Protein 3C3W (pdb70)

B-factor: mean 38.77, std 5.94, range [21.59, 63.44]

GO terms:
  GO:0072493 host cell endosome lumen (C, IDA)
  GO:0005576 extracellular region (C, IDA)
  GO:0005829 cytosol (C, IDA)
  GO:0003677 DNA binding (F, IDA)
  GO:0022611 dormancy process (P, IDA)
  GO:0045893 positive regulation of DNA-templated transcription (P, IGI)
  GO:0001666 response to hypoxia (P, IMP)
  GO:0005886 plasma membrane (C, HDA)
  GO:0003700 DNA-binding transcription factor activity (F, IMP)

Organism: Mycobacterium tuberculosis (strain ATCC 25618 / H37Rv) (NCBI:txid83332)

Foldseek 3Di:
DFEEEEEAQDPLLVQLVVLVQVVPPVYHDQYYYHALVRCLVPCVVSVGQEYEAAQDGDQAGDLLSLLSCCVVPVRRQYAHPQLDLDVVVVVVCSVVSHSYLSSLVNVLLVLVVVLVVLVVVVVPDDPVVSVVVNVVSVVVNVVSHPPVPDDPLLSVLSVCSNNRDDLVVVCVVSVHDSVVSVVSVVVSCVVSSRRSDHPVVSSVSSNVSPD/DFEEEEEAQDPLLVQLVCLVQVVPPVYHDQYYYQALVRCLVPCVVSVGQEYEAAQDGDQAGDLLSLLSVCVVPVRYAYAHPQLDLDVVVVVVCVVVSHRYLSSLVSVLLVLVVVLVVLVVVVVPDDPVVSVVVNVVSVVVSVVRHPPVPDDPLLSVLSVCSNNRQDLVRSCVVSVHDSVVSVVSVVVSCVVSSRNSDHPVVSSVSSNVSD

Radius of gyration: 23.65 Å; Cα contacts (8 Å, |Δi|>4): 670; chains: 2; bounding box: 48×66×58 Å

Secondary structure (DSSP, 8-state):
-EEEEEE-S-HHHHHHHHHHHHT-TTEEEEEEESSHHHHHHHHHHH--SEEEE-SEETTEEHHHHHHHHHHH-TT-EEEEGGGSSSHHHHHHHHHHT---HHHHHHHHHHHHHHHHHHHHHGGGS-HHHHHHHHHHHHHHHHHS-TTTTS-HHHHHHHHHHHTT--HHHHHHHHT--HHHHHHHHHHHHHHTT--SS-HHHHHHHHHTTT-/-EEEEEE-S-HHHHHHHHHHHHT-TTEEEEEEESSHHHHHHHHHHH--SEEEE-SEETTEEHHHHHHHHHHHSTT-EEEEGGGSSSHHHHHHHHHHT---HHHHHHHHHHHHHHHHHHHHHGGGS-HHHHHHHHHHHHHHHHHS-TTTTS-HHHHHHHHHHTTT--HHHHHHHHT--HHHHHHHHHHHHHHTT--SS-HHHHHHHHHT--

InterPro domains:
  IPR000792 Transcription regulator LuxR, C-terminal [PF00196] (149-204)
  IPR000792 Transcription regulator LuxR, C-terminal [PR00038] (150-164)
  IPR000792 Transcription regulator LuxR, C-terminal [PR00038] (164-180)
  IPR000792 Transcription regulator LuxR, C-terminal [PR00038] (180-192)
  IPR000792 Transcription regulator LuxR, C-terminal [PS00622] (164-191)
  IPR000792 Transcription regulator LuxR, C-terminal [PS50043] (143-208)
  IPR000792 Transcription regulator LuxR, C-terminal [SM00421] (147-204)
  IPR000792 Transcription regulator LuxR, C-terminal [cd06170] (150-204)
  IPR001789 Signal transduction response regulator, receiver domain [PF00072] (4-115)
  IPR001789 Signal transduction response regulator, receiver domain [PS50110] (3-119)
  IPR001789 Signal transduction response regulator, receiver domain [SM00448] (2-115)
  IPR011006 CheY-like superfamily [SSF52172] (1-129)
  IPR016032 Signal transduction response regulator, C-terminal effector [SSF46894] (137-208)
  IPR039420 Transcriptional regulatory protein WalR-like [PTHR43214] (2-208)
  IPR058245 NreC/VraR/RcsB-like, phosphoacceptor receiver domain [cd17535] (4-120)

Solvent-accessible surface area: 18673 Å² total; per-residue (Å²): 144,21,95,0,2,0,0,3,44,73,109,41,3,47,34,0,0,56,70,22,1,60,90,34,116,81,7,49,43,49,19,67,1,14,15,5,28,68,0,25,54,108,0,45,85,35,147,8,57,0,0,1,0,2,18,159,10,97,51,26,14,0,2,0,0,0,34,30,0,9,65,165,15,84,134,8,39,0,0,4,1,7,21,29,96,38,2,101,37,0,23,88,14,1,90,89,42,34,57,14,139,4,13,76,6,1,13,3,6,5,3,23,76,0,14,129,3,0,29,20,0,88,78,35,23,94,94,190,51,3,52,68,8,13,68,52,3,125,37,15,14,124,71,56,46,44,2,79,56,17,74,118,78,16,64,70,1,3,9,26,10,2,38,4,6,72,40,128,23,0,7,57,46,28,113,40,59,75,154,34,0,110,85,47,20,46,123,0,13,48,109,21,9,3,79,149,25,92,68,75,46,3,67,52,50,0,41,139,81,71,195,151,16,89,0,2,0,1,1,42,71,101,40,2,43,160,2,0,56,70,22,2,60,89,36,121,80,12,52,46,52,22,63,1,15,16,6,30,63,0,25,57,108,0,40,83,34,146,9,43,1,0,0,0,1,18,163,12,92,45,25,14,0,1,1,0,0,33,27,0,7,62,147,13,75,134,8,51,0,1,4,0,9,10,30,93,36,2,107,37,0,23,88,14,2,94,87,41,36,57,14,137,3,13,106,12,1,11,4,7,4,2,25,74,0,22,127,4,0,24,28,0,90,82,42,22,98,127,206,48,4,55,64,8,10,66,60,2,128,26,12,13,75,158,43,52,38,4,76,57,14,75,120,79,13,67,67,1,1,9,26,10,2,37,3,6,66,41,131,28,0,6,68,50,30,116,41,68,72,170,41,0,103,82,44,21,47,130,0,17,51,110,20,11,4,79,132,24,92,64,77,44,1,72,58,42,1,90,170,75,131

Sequence (421 aa):
MVKVFLVDDHEVVRRGLVDLLGADPELDVVGEAGSVAEAMARVPAARPDVAVLDVRLPDGNGIELCRDLLSRMPDLRCLILTSYTSDEAMLDAILAGASGYVVKDIKGMELARAVKDVGAGRSLLDNRAAAALMAKLRGAAEKQDPLSGLTDQERTLLGLLSEGLTNKQIADRMFLAEKTVKNYVSRLLAKLGMERRTQAAVFATELKRSRMVKVFLVDDHEVVRRGLVDLLGADPELDVVGEAGSVAEAMARVPAARPDVAVLDVRLPDGNGIELCCRDLLSRMPDLRCLILTSYTSDEAMLDAILAGASGYVVKDIKGMELARAVKDVGAGRSLLDNRAAAALMAKLRGAAEKQDPLSGLTDQERTLLGLLSEGLTNKQIADRMFLAEKTVKNYVSRLLAKLGMERRTQAAVFATELKRS

Nearest PDB structures (foldseek):
  3c3w-assembly1_B  TM=1.005E+00  e=2.38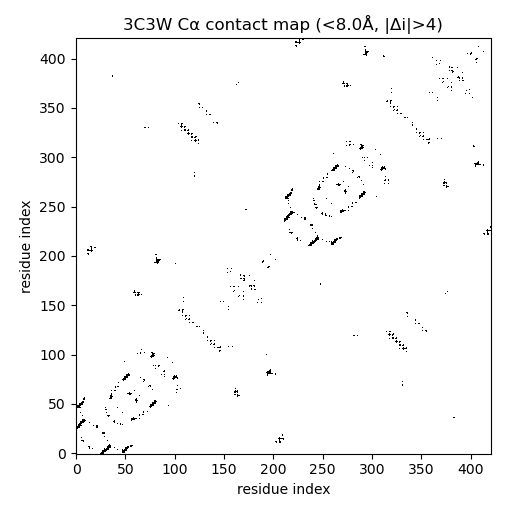9E-34  Mycobacterium tuberculosis
  4gvp-assembly1_A  TM=4.169E-01  e=4.076E-10  Staphylococcus aureus subsp. aureus Mu50
  6ekh-assembly1_Y  TM=8.149E-01  e=4.831E-06  Methanococcus maripaludis
  3cz5-assembly2_B  TM=8.101E-01  e=1.208E-05  Aurantimonas manganoxydans SI85-9A1
  5hev-assembly1_A  TM=4.016E-01  e=4.866E-09  Enterococcus faecium SD3B-2

Structure (mmCIF, N/CA/C/O backbone):
data_3C3W
#
_entry.id   3C3W
#
_cell.length_a   48.107
_cell.length_b   98.080
_cell.length_c   53.710
_cell.angle_alpha   90.00
_cell.angle_beta   93.81
_cell.angle_gamma   90.00
#
_symmetry.space_group_name_H-M   'P 1 21 1'
#
loop_
_entity.id
_entity.type
_entity.pdbx_description
1 polymer 'TWO COMPONENT TRANSCRIPTIONAL REGULATORY PROTEIN DEVR'
2 non-polymer 'SULFATE ION'
3 water water
#
loop_
_atom_site.group_PDB
_atom_site.id
_atom_site.type_symbol
_atom_site.label_atom_id
_atom_site.label_alt_id
_atom_site.label_comp_id
_atom_site.label_asym_id
_atom_site.label_entity_id
_atom_site.label_seq_id
_atom_site.pdbx_PDB_ins_code
_atom_site.Cartn_x
_atom_site.Cartn_y
_atom_site.Cartn_z
_atom_site.occupancy
_atom_site.B_iso_or_equiv
_atom_site.auth_seq_id
_atom_site.auth_comp_id
_atom_site.auth_asym_id
_atom_site.auth_atom_id
_atom_site.pdbx_PDB_model_num
ATOM 1 N N . MET A 1 1 ? -10.738 17.318 57.288 1.00 44.21 1 MET A N 1
ATOM 2 C CA . MET A 1 1 ? -9.515 18.160 57.449 1.00 44.53 1 MET A CA 1
ATOM 3 C C . MET A 1 1 ? -9.672 19.563 56.857 1.00 41.93 1 MET A C 1
ATOM 4 O O . MET A 1 1 ? -10.503 19.791 55.977 1.00 40.86 1 MET A O 1
ATOM 9 N N . VAL A 1 2 ? -8.855 20.487 57.357 1.00 38.80 2 VAL A N 1
ATOM 10 C CA . VAL A 1 2 ? -8.720 21.813 56.796 1.00 34.72 2 VAL A CA 1
ATOM 11 C C . VAL A 1 2 ? -7.350 21.854 56.153 1.00 34.65 2 VAL A C 1
ATOM 12 O O . VAL A 1 2 ? -6.344 21.643 56.829 1.00 33.00 2 VAL A O 1
ATOM 16 N N . LYS A 1 3 ? -7.317 22.094 54.844 1.00 33.32 3 LYS A N 1
ATOM 17 C CA . LYS A 1 3 ? -6.078 22.213 54.097 1.00 33.11 3 LYS A CA 1
ATOM 18 C C . LYS A 1 3 ? -5.550 23.639 54.228 1.00 33.18 3 LYS A C 1
ATOM 19 O O . LYS A 1 3 ? -6.258 24.611 53.945 1.00 34.08 3 LYS A O 1
ATOM 25 N N . VAL A 1 4 ? -4.312 23.760 54.684 1.00 32.41 4 VAL A N 1
ATOM 26 C CA . VAL A 1 4 ? -3.713 25.050 54.932 1.00 33.94 4 VAL A CA 1
ATOM 27 C C . VAL A 1 4 ? -2.486 25.244 54.042 1.00 35.49 4 VAL A C 1
ATOM 28 O O . VAL A 1 4 ? -1.676 24.331 53.890 1.00 35.57 4 VAL A O 1
ATOM 32 N N . PHE A 1 5 ? -2.378 26.429 53.441 1.00 36.20 5 PHE A N 1
ATOM 33 C CA . PHE A 1 5 ? -1.198 26.824 52.672 1.00 35.87 5 PHE A CA 1
ATOM 34 C C . PHE A 1 5 ? -0.453 27.964 53.400 1.00 35.61 5 PHE A C 1
ATOM 35 O O . PHE A 1 5 ? -1.045 28.924 53.835 1.00 36.22 5 PHE A O 1
ATOM 43 N N . LEU A 1 6 ? 0.854 27.835 53.537 1.00 37.65 6 LEU A N 1
ATOM 44 C CA . LEU A 1 6 ? 1.658 28.829 54.227 1.00 38.09 6 LEU A CA 1
ATOM 45 C C . LEU A 1 6 ? 2.360 29.760 53.248 1.00 37.84 6 LEU A C 1
ATOM 46 O O . LEU A 1 6 ? 2.974 29.306 52.292 1.00 39.87 6 LEU A O 1
ATOM 51 N N . VAL A 1 7 ? 2.262 31.063 53.486 1.00 38.53 7 VAL A N 1
ATOM 52 C CA . VAL A 1 7 ? 2.985 32.045 52.677 1.00 38.21 7 VAL A CA 1
ATOM 53 C C . VAL A 1 7 ? 3.779 32.966 53.606 1.00 39.18 7 VAL A C 1
ATOM 54 O O . VAL A 1 7 ? 3.217 33.772 54.340 1.00 38.95 7 VAL A O 1
ATOM 58 N N . ASP A 1 8 ? 5.096 32.808 53.597 1.00 39.52 8 ASP A N 1
ATOM 59 C CA . ASP A 1 8 ? 5.962 33.639 54.417 1.00 39.67 8 ASP A CA 1
ATOM 60 C C . ASP A 1 8 ? 7.344 33.554 53.820 1.00 40.12 8 ASP A C 1
ATOM 61 O O . ASP A 1 8 ? 7.761 32.475 53.410 1.00 40.82 8 ASP A O 1
ATOM 66 N N . ASP A 1 9 ? 8.064 34.669 53.769 1.00 40.17 9 ASP A N 1
ATOM 67 C CA . ASP A 1 9 ? 9.352 34.669 53.092 1.00 41.97 9 ASP A CA 1
ATOM 68 C C . ASP A 1 9 ? 10.509 34.179 53.977 1.00 41.99 9 ASP A C 1
ATOM 69 O O . ASP A 1 9 ? 11.619 34.030 53.495 1.00 42.45 9 ASP A O 1
ATOM 74 N N . HIS A 1 10 ? 10.247 33.927 55.261 1.00 40.96 10 HIS A N 1
ATOM 75 C CA . HIS A 1 10 ? 11.271 33.385 56.149 1.00 38.00 10 HIS A CA 1
ATOM 76 C C . HIS A 1 10 ? 11.126 31.871 56.335 1.00 39.69 10 HIS A C 1
ATOM 77 O O . HIS A 1 10 ? 10.091 31.369 56.807 1.00 38.39 10 HIS A O 1
ATOM 84 N N . GLU A 1 11 ? 12.176 31.141 55.967 1.00 40.17 11 GLU A N 1
ATOM 85 C CA . GLU A 1 11 ? 12.205 29.711 56.181 1.00 42.33 11 GLU A CA 1
ATOM 86 C C . GLU A 1 11 ? 11.940 29.380 57.664 1.00 41.63 11 GLU A C 1
ATOM 87 O O . GLU A 1 11 ? 11.149 28.485 57.973 1.00 41.51 11 GLU A O 1
ATOM 93 N N . VAL A 1 12 ? 12.581 30.117 58.574 1.00 39.91 12 VAL A N 1
ATOM 94 C CA . VAL A 1 12 ? 12.393 29.892 60.010 1.00 39.52 12 VAL A CA 1
ATOM 95 C C . VAL A 1 12 ? 10.907 29.936 60.440 1.00 39.27 12 VAL A C 1
ATOM 96 O O . VAL A 1 12 ? 10.500 29.204 61.347 1.00 40.23 12 VAL A O 1
ATOM 100 N N . VAL A 1 13 ? 10.102 30.766 59.777 1.00 37.44 13 VAL A N 1
ATOM 101 C CA . VAL A 1 13 ? 8.690 30.946 60.165 1.00 36.97 13 VAL A CA 1
ATOM 102 C C . VAL A 1 13 ? 7.820 29.832 59.560 1.00 37.79 13 VAL A C 1
ATOM 103 O O . VAL A 1 13 ? 6.894 29.333 60.207 1.00 36.22 13 VAL A O 1
ATOM 107 N N . ARG A 1 14 ? 8.140 29.448 58.324 1.00 36.80 14 ARG A N 1
ATOM 108 C CA . ARG A 1 14 ? 7.460 28.356 57.633 1.00 36.49 14 ARG A CA 1
ATOM 109 C C . ARG A 1 14 ? 7.636 27.012 58.352 1.00 38.04 14 ARG A C 1
ATOM 110 O O . ARG A 1 14 ? 6.674 26.256 58.499 1.00 37.04 14 ARG A O 1
ATOM 118 N N . ARG A 1 15 ? 8.856 26.735 58.818 1.00 38.86 15 ARG A N 1
ATOM 119 C CA . ARG A 1 15 ? 9.159 25.492 59.525 1.00 38.31 15 ARG A CA 1
ATOM 120 C C . ARG A 1 15 ? 8.455 25.450 60.864 1.00 38.26 15 ARG A C 1
ATOM 121 O O . ARG A 1 15 ? 7.885 24.424 61.234 1.00 37.53 15 ARG A O 1
ATOM 123 N N . GLY A 1 16 ? 8.513 26.562 61.591 1.00 37.69 16 GLY A N 1
ATOM 124 C CA . GLY A 1 16 ? 7.808 26.698 62.863 1.00 38.49 16 GLY A CA 1
ATOM 125 C C . GLY A 1 16 ? 6.305 26.494 62.746 1.00 38.38 16 GLY A C 1
ATOM 126 O O . GLY A 1 16 ? 5.685 25.874 63.621 1.00 38.72 16 GLY A O 1
ATOM 127 N N . LEU A 1 17 ? 5.726 27.009 61.662 1.00 37.71 17 LEU A N 1
ATOM 128 C CA . LEU A 1 17 ? 4.286 26.870 61.392 1.00 37.09 17 LEU A CA 1
ATOM 129 C C . LEU A 1 17 ? 3.954 25.444 60.939 1.00 37.63 17 LEU A C 1
ATOM 130 O O . LEU A 1 17 ? 2.877 24.914 61.248 1.00 38.35 17 LEU A O 1
ATOM 135 N N . VAL A 1 18 ? 4.889 24.815 60.229 1.00 38.10 18 VAL A N 1
ATOM 136 C CA . VAL A 1 18 ? 4.743 23.416 59.835 1.00 37.52 18 VAL A CA 1
ATOM 137 C C . VAL A 1 18 ? 4.751 22.505 61.051 1.00 38.65 18 VAL A C 1
ATOM 138 O O . VAL A 1 18 ? 3.941 21.578 61.146 1.00 41.28 18 VAL A O 1
ATOM 142 N N . ASP A 1 19 ? 5.656 22.789 61.990 1.00 39.51 19 ASP A N 1
ATOM 143 C CA . ASP A 1 19 ? 5.702 22.121 63.291 1.00 40.00 19 ASP A CA 1
ATOM 144 C C . ASP A 1 19 ? 4.378 22.258 64.028 1.00 39.79 19 ASP A C 1
ATOM 145 O O . ASP A 1 19 ? 3.813 21.288 64.530 1.00 40.06 19 ASP A O 1
ATOM 150 N N . LEU A 1 20 ? 3.911 23.494 64.105 1.00 40.12 20 LEU A N 1
ATOM 151 C CA . LEU A 1 20 ? 2.714 23.835 64.840 1.00 40.74 20 LEU A CA 1
ATOM 152 C C . LEU A 1 20 ? 1.451 23.171 64.280 1.00 40.87 20 LEU A C 1
ATOM 153 O O . LEU A 1 20 ? 0.714 22.525 65.016 1.00 40.07 20 LEU A O 1
ATOM 158 N N . LEU A 1 21 ? 1.207 23.317 62.980 1.00 41.47 21 LEU A N 1
ATOM 159 C CA . LEU A 1 21 ? 0.005 22.745 62.373 1.00 39.93 21 LEU A CA 1
ATOM 160 C C . LEU A 1 21 ? 0.051 21.234 62.245 1.00 39.66 21 LEU A C 1
ATOM 161 O O . LEU A 1 21 ? -0.986 20.577 62.195 1.00 39.03 21 LEU A O 1
ATOM 166 N N . GLY A 1 22 ? 1.257 20.681 62.220 1.00 39.95 22 GLY A N 1
ATOM 167 C CA . GLY A 1 22 ? 1.426 19.230 62.187 1.00 40.58 22 GLY A CA 1
ATOM 168 C C . GLY A 1 22 ? 0.971 18.525 63.453 1.00 40.62 22 GLY A C 1
ATOM 169 O O . GLY A 1 22 ? 0.537 17.376 63.402 1.00 42.62 22 GLY A O 1
ATOM 170 N N . ALA A 1 23 ? 1.050 19.208 64.593 1.00 40.03 23 ALA A N 1
ATOM 171 C CA . ALA A 1 23 ? 0.597 18.639 65.866 1.00 37.38 23 ALA A CA 1
ATOM 172 C C . ALA A 1 23 ? -0.921 18.491 65.888 1.00 36.67 23 ALA A C 1
ATOM 173 O O . ALA A 1 23 ? -1.466 17.764 66.711 1.00 36.20 23 ALA A O 1
ATOM 175 N N . ASP A 1 24 ? -1.598 19.158 64.960 1.00 34.58 24 ASP A N 1
ATOM 176 C CA . ASP A 1 24 ? -3.050 19.064 64.871 1.00 33.83 24 ASP A CA 1
ATOM 177 C C . ASP A 1 24 ? -3.512 18.204 63.675 1.00 33.95 24 ASP A C 1
ATOM 178 O O . ASP A 1 24 ? -3.405 18.624 62.528 1.00 34.91 24 ASP A O 1
ATOM 183 N N . PRO A 1 25 ? -4.062 17.010 63.951 1.00 33.39 25 PRO A N 1
ATOM 184 C CA . PRO A 1 25 ? -4.463 16.071 62.901 1.00 33.72 25 PRO A CA 1
ATOM 185 C C . PRO A 1 25 ? -5.654 16.572 62.094 1.00 34.14 25 PRO A C 1
ATOM 186 O O . PRO A 1 25 ? -6.030 15.965 61.094 1.00 33.10 25 PRO A O 1
ATOM 190 N N . GLU A 1 26 ? -6.249 17.669 62.540 1.00 35.34 26 GLU A N 1
ATOM 191 C CA . GLU A 1 26 ? -7.418 18.240 61.872 1.00 37.40 26 GLU A CA 1
ATOM 192 C C . GLU A 1 26 ? -6.939 19.153 60.765 1.00 37.98 26 GLU A C 1
ATOM 193 O O . GLU A 1 26 ? -7.690 19.509 59.858 1.00 38.56 26 GLU A O 1
ATOM 199 N N . LEU A 1 27 ? -5.664 19.519 60.838 1.00 37.45 27 LEU A N 1
ATOM 200 C CA . LEU A 1 27 ? -5.089 20.422 59.867 1.00 38.85 27 LEU A CA 1
ATOM 201 C C . LEU A 1 27 ? -4.135 19.656 58.964 1.00 39.39 27 LEU A C 1
ATOM 202 O O . LEU A 1 27 ? -3.558 18.639 59.352 1.00 42.64 27 LEU A O 1
ATOM 207 N N . ASP A 1 28 ? -4.026 20.127 57.735 1.00 39.52 28 ASP A N 1
ATOM 208 C CA . ASP A 1 28 ? -3.203 19.522 56.727 1.00 38.35 28 ASP A CA 1
ATOM 209 C C . ASP A 1 28 ? -2.556 20.671 55.964 1.00 38.07 28 ASP A C 1
ATOM 210 O O . ASP A 1 28 ? -3.213 21.331 55.157 1.00 38.06 28 ASP A O 1
ATOM 215 N N . VAL A 1 29 ? -1.277 20.912 56.228 1.00 35.82 29 VAL A N 1
ATOM 216 C CA . VAL A 1 29 ? -0.506 21.795 55.399 1.00 37.68 29 VAL A CA 1
ATOM 217 C C . VAL A 1 29 ? -0.350 21.196 53.994 1.00 37.27 29 VAL A C 1
ATOM 218 O O . VAL A 1 29 ? 0.213 20.116 53.831 1.00 38.31 29 VAL A O 1
ATOM 222 N N . VAL A 1 30 ? -0.885 21.874 52.990 1.00 36.65 30 VAL A N 1
ATOM 223 C CA . VAL A 1 30 ? -0.847 21.342 51.625 1.00 35.27 30 VAL A CA 1
ATOM 224 C C . VAL A 1 30 ? 0.147 22.040 50.721 1.00 37.19 30 VAL A C 1
ATOM 225 O O . VAL A 1 30 ? 0.322 21.642 49.564 1.00 36.57 30 VAL A O 1
ATOM 229 N N . GLY A 1 31 ? 0.800 23.084 51.237 1.00 38.68 31 GLY A N 1
ATOM 230 C CA . GLY A 1 31 ? 1.858 23.758 50.466 1.00 38.91 31 GLY A CA 1
ATOM 231 C C . GLY A 1 31 ? 2.456 24.977 51.138 1.00 38.26 31 GLY A C 1
ATOM 232 O O . GLY A 1 31 ? 1.936 25.467 52.135 1.00 36.03 31 GLY A O 1
ATOM 233 N N . GLU A 1 32 ? 3.556 25.465 50.576 1.00 38.48 32 GLU A N 1
ATOM 234 C CA . GLU A 1 32 ? 4.269 26.621 51.113 1.00 38.98 32 GLU A CA 1
ATOM 235 C C . GLU A 1 32 ? 4.778 27.457 49.955 1.00 38.25 32 GLU A C 1
ATOM 236 O O . GLU A 1 32 ? 5.049 26.928 48.876 1.00 36.89 32 GLU A O 1
ATOM 242 N N . ALA A 1 33 ? 4.912 28.761 50.194 1.00 35.74 33 ALA A N 1
ATOM 243 C CA . ALA A 1 33 ? 5.392 29.698 49.193 1.00 36.70 33 ALA A CA 1
ATOM 244 C C . ALA A 1 33 ? 6.063 30.848 49.928 1.00 35.51 33 ALA A C 1
ATOM 245 O O . ALA A 1 33 ? 5.663 31.198 51.024 1.00 35.11 33 ALA A O 1
ATOM 247 N N . GLY A 1 34 ? 7.085 31.435 49.326 1.00 35.19 34 GLY A N 1
ATOM 248 C CA . GLY A 1 34 ? 7.842 32.448 50.031 1.00 33.21 34 GLY A CA 1
ATOM 249 C C . GLY A 1 34 ? 7.792 33.755 49.304 1.00 33.67 34 GLY A C 1
ATOM 250 O O . GLY A 1 34 ? 8.627 34.624 49.538 1.00 36.36 34 GLY A O 1
ATOM 251 N N . SER A 1 35 ? 6.825 33.892 48.398 1.00 33.25 35 SER A N 1
ATOM 252 C CA . SER A 1 35 ? 6.690 35.115 47.609 1.00 33.41 35 SER A CA 1
ATOM 253 C C . SER A 1 35 ? 5.293 35.216 47.019 1.00 33.62 35 SER A C 1
ATOM 254 O O . SER A 1 35 ? 4.546 34.237 47.024 1.00 34.59 35 SER A O 1
ATOM 257 N N . VAL A 1 36 ? 4.940 36.404 46.524 1.00 33.83 36 VAL A N 1
ATOM 258 C CA . VAL A 1 36 ? 3.676 36.601 45.805 1.00 33.67 36 VAL A CA 1
ATOM 259 C C . VAL A 1 36 ? 3.548 35.633 44.598 1.00 34.16 36 VAL A C 1
ATOM 260 O O . VAL A 1 36 ? 2.546 34.910 44.473 1.00 35.25 36 VAL A O 1
ATOM 264 N N . ALA A 1 37 ? 4.573 35.600 43.745 1.00 33.16 37 ALA A N 1
ATOM 265 C CA . ALA A 1 37 ? 4.557 34.786 42.517 1.00 33.28 37 ALA A CA 1
ATOM 266 C C . ALA A 1 37 ? 4.450 33.310 42.828 1.00 32.92 37 ALA A C 1
ATOM 267 O O . ALA A 1 37 ? 3.656 32.597 42.219 1.00 34.93 37 ALA A O 1
ATOM 269 N N . GLU A 1 38 ? 5.243 32.840 43.783 1.00 32.76 38 GLU A N 1
ATOM 270 C CA . GLU A 1 38 ? 5.165 31.434 44.168 1.00 33.53 38 GLU A CA 1
ATOM 271 C C . GLU A 1 38 ? 3.771 31.102 44.664 1.00 31.60 38 GLU A C 1
ATOM 272 O O . GLU A 1 38 ? 3.179 30.131 44.247 1.00 32.89 38 GLU A O 1
ATOM 278 N N . ALA A 1 39 ? 3.246 31.918 45.561 1.00 32.69 39 ALA A N 1
ATOM 279 C CA . ALA A 1 39 ? 1.903 31.701 46.065 1.00 32.59 39 ALA A CA 1
ATOM 280 C C . ALA A 1 39 ? 0.870 31.721 44.942 1.00 32.39 39 ALA A C 1
ATOM 281 O O . ALA A 1 39 ? -0.065 30.939 44.972 1.00 32.94 39 ALA A O 1
ATOM 283 N N . MET A 1 40 ? 1.027 32.633 43.980 1.00 32.79 40 MET A N 1
ATOM 284 C CA . MET A 1 40 ? 0.093 32.747 42.846 1.00 34.89 40 MET A CA 1
ATOM 285 C C . MET A 1 40 ? 0.083 31.515 41.942 1.00 34.16 40 MET A C 1
ATOM 286 O O . MET A 1 40 ? -0.975 31.082 41.476 1.00 36.15 40 MET A O 1
ATOM 291 N N . ALA A 1 41 ? 1.260 30.954 41.697 1.00 34.01 41 ALA A N 1
ATOM 292 C CA . ALA A 1 41 ? 1.380 29.690 40.970 1.00 32.64 41 ALA A CA 1
ATOM 293 C C . ALA A 1 41 ? 0.893 28.495 41.788 1.00 33.11 41 ALA A C 1
ATOM 294 O O . ALA A 1 41 ? 0.252 27.592 41.250 1.00 35.06 41 ALA A O 1
ATOM 296 N N . ARG A 1 42 ? 1.201 28.472 43.077 1.00 33.21 42 ARG A N 1
ATOM 297 C CA . ARG A 1 42 ? 0.979 27.257 43.889 1.00 34.89 42 ARG A CA 1
ATOM 298 C C . ARG A 1 42 ? -0.356 27.121 44.637 1.00 32.71 42 ARG A C 1
ATOM 299 O O . ARG A 1 42 ? -0.845 26.029 44.802 1.00 33.00 42 ARG A O 1
ATOM 307 N N . VAL A 1 43 ? -0.931 28.210 45.124 1.00 33.65 43 VAL A N 1
ATOM 308 C CA . VAL A 1 43 ? -2.210 28.107 45.849 1.00 33.27 43 VAL A CA 1
ATOM 309 C C . VAL A 1 43 ? -3.329 27.606 44.914 1.00 34.58 43 VAL A C 1
ATOM 310 O O . VAL A 1 43 ? -4.097 26.750 45.283 1.00 33.63 43 VAL A O 1
ATOM 314 N N . PRO A 1 44 ? -3.411 28.117 43.670 1.00 36.29 44 PRO A N 1
ATOM 315 C CA . PRO A 1 44 ? -4.507 27.579 42.850 1.00 36.78 44 PRO A CA 1
ATOM 316 C C . PRO A 1 44 ? -4.296 26.117 42.421 1.00 37.15 44 PRO A C 1
ATOM 317 O O . PRO A 1 44 ? -5.244 25.422 42.030 1.00 36.45 44 PRO A O 1
ATOM 321 N N . ALA A 1 45 ? -3.063 25.638 42.527 1.00 37.65 45 ALA A N 1
ATOM 322 C CA . ALA A 1 45 ? -2.791 24.244 42.248 1.00 36.54 45 ALA A CA 1
ATOM 323 C C . ALA A 1 45 ? -3.096 23.350 43.438 1.00 36.82 45 ALA A C 1
ATOM 324 O O . ALA A 1 45 ? -3.554 22.234 43.246 1.00 37.85 45 ALA A O 1
ATOM 326 N N . ALA A 1 46 ? -2.833 23.823 44.657 1.00 37.48 46 ALA A N 1
ATOM 327 C CA . ALA A 1 46 ? -3.085 23.009 45.861 1.00 39.43 46 ALA A CA 1
ATOM 328 C C . ALA A 1 46 ? -4.530 23.157 46.376 1.00 39.75 46 ALA A C 1
ATOM 329 O O . ALA A 1 46 ? -5.033 22.284 47.065 1.00 39.21 46 ALA A O 1
ATOM 331 N N . ARG A 1 47 ? -5.184 24.265 46.022 1.00 41.02 47 ARG A N 1
ATOM 332 C CA . ARG A 1 47 ? -6.558 24.544 46.451 1.00 39.99 47 ARG A CA 1
ATOM 333 C C . ARG A 1 47 ? -6.757 24.328 47.948 1.00 37.25 47 ARG A C 1
ATOM 334 O O . ARG A 1 47 ? -7.615 23.556 48.363 1.00 35.54 47 ARG A O 1
ATOM 342 N N . PRO A 1 48 ? -5.972 25.028 48.764 1.00 35.30 48 PRO A N 1
ATOM 343 C CA . PRO A 1 48 ? -6.207 24.934 50.199 1.00 34.61 48 PRO A CA 1
ATOM 344 C C . PRO A 1 48 ? -7.557 25.561 50.568 1.00 35.40 48 PRO A C 1
ATOM 345 O O . PRO A 1 48 ? -8.140 26.298 49.755 1.00 33.19 48 PRO A O 1
ATOM 349 N N . ASP A 1 49 ? -8.038 25.257 51.779 1.00 34.95 49 ASP A N 1
ATOM 350 C CA . ASP A 1 49 ? -9.191 25.940 52.378 1.00 35.88 49 ASP A CA 1
ATOM 351 C C . ASP A 1 49 ? -8.789 27.285 52.946 1.00 34.97 49 ASP A C 1
ATOM 352 O O . ASP A 1 49 ? -9.578 28.216 52.943 1.00 35.23 49 ASP A O 1
ATOM 357 N N . VAL A 1 50 ? -7.552 27.357 53.441 1.00 35.58 50 VAL A N 1
ATOM 358 C CA . VAL A 1 50 ? -7.052 28.498 54.172 1.00 33.68 50 VAL A CA 1
ATOM 359 C C . VAL A 1 50 ? -5.632 28.818 53.754 1.00 34.02 50 VAL A C 1
ATOM 360 O O . VAL A 1 50 ? -4.787 27.915 53.629 1.00 33.97 50 VAL A O 1
ATOM 364 N N . ALA A 1 51 ? -5.362 30.106 53.569 1.00 35.24 51 ALA A N 1
ATOM 365 C CA . ALA A 1 51 ? -3.995 30.605 53.386 1.00 35.89 51 ALA A CA 1
ATOM 366 C C . ALA A 1 51 ? -3.559 31.375 54.631 1.00 37.07 51 ALA A C 1
ATOM 367 O O . ALA A 1 51 ? -4.269 32.258 55.125 1.00 36.03 51 ALA A O 1
ATOM 369 N N . VAL A 1 52 ? -2.411 30.984 55.167 1.00 38.09 52 VAL A N 1
ATOM 370 C CA . VAL A 1 52 ? -1.831 31.636 56.314 1.00 40.13 52 VAL A CA 1
ATOM 371 C C . VAL A 1 52 ? -0.614 32.389 55.795 1.00 42.47 52 VAL A C 1
ATOM 372 O O . VAL A 1 52 ? 0.324 31.812 55.236 1.00 42.37 52 VAL A O 1
ATOM 376 N N . LEU A 1 53 ? -0.652 33.685 56.046 1.00 43.67 53 LEU A N 1
ATOM 377 C CA . LEU A 1 53 ? -0.099 34.699 55.201 1.00 45.21 53 LEU A CA 1
ATOM 378 C C . LEU A 1 53 ? 0.541 35.723 56.086 1.00 45.12 53 LEU A C 1
ATOM 379 O O . LEU A 1 53 ? 0.001 36.074 57.123 1.00 43.72 53 LEU A O 1
ATOM 384 N N . ASP A 1 54 ? 1.682 36.220 55.652 1.00 46.22 54 ASP A N 1
ATOM 385 C CA . ASP A 1 54 ? 2.321 37.353 56.276 1.00 44.66 54 ASP A CA 1
ATOM 386 C C . ASP A 1 54 ? 2.251 38.525 55.271 1.00 44.43 54 ASP A C 1
ATOM 387 O O . ASP A 1 54 ? 2.420 38.341 54.035 1.00 43.10 54 ASP A O 1
ATOM 392 N N . VAL A 1 55 ? 1.920 39.706 55.787 1.00 41.29 55 VAL A N 1
ATOM 393 C CA . VAL A 1 55 ? 1.752 40.901 54.973 1.00 42.05 55 VAL A CA 1
ATOM 394 C C . VAL A 1 55 ? 3.018 41.278 54.172 1.00 41.24 55 VAL A C 1
ATOM 395 O O . VAL A 1 55 ? 2.913 41.756 53.052 1.00 43.24 55 VAL A O 1
ATOM 399 N N . ARG A 1 56 ? 4.208 41.025 54.719 1.00 41.25 56 ARG A N 1
ATOM 400 C CA . ARG A 1 56 ? 5.464 41.368 54.025 1.00 41.22 56 ARG A CA 1
ATOM 401 C C . ARG A 1 56 ? 6.041 40.240 53.143 1.00 41.03 56 ARG A C 1
ATOM 402 O O . ARG A 1 56 ? 6.308 39.144 53.626 1.00 40.61 56 ARG A O 1
ATOM 410 N N . LEU A 1 57 ? 6.236 40.525 51.855 1.00 39.78 57 LEU A N 1
ATOM 411 C CA . LEU A 1 57 ? 6.800 39.568 50.899 1.00 39.86 57 LEU A CA 1
ATOM 412 C C . LEU A 1 57 ? 7.865 40.271 50.045 1.00 39.96 57 LEU A C 1
ATOM 413 O O . LEU A 1 57 ? 7.871 41.495 49.958 1.00 40.77 57 LEU A O 1
ATOM 418 N N . PRO A 1 58 ? 8.775 39.503 49.416 1.00 40.10 58 PRO A N 1
ATOM 419 C CA . PRO A 1 58 ? 9.889 40.171 48.714 1.00 39.08 58 PRO A CA 1
ATOM 420 C C . PRO A 1 58 ? 9.546 40.826 47.361 1.00 39.18 58 PRO A C 1
ATOM 421 O O . PRO A 1 58 ? 10.333 41.634 46.849 1.00 38.98 58 PRO A O 1
ATOM 425 N N . ASP A 1 59 ? 8.391 40.483 46.796 1.00 38.36 59 ASP A N 1
ATOM 426 C CA . ASP A 1 59 ? 8.036 40.887 45.433 1.00 37.20 59 ASP A CA 1
ATOM 427 C C . ASP A 1 59 ? 6.607 41.455 45.392 1.00 37.15 59 ASP A C 1
ATOM 428 O O . ASP A 1 59 ? 5.864 41.276 44.411 1.00 38.32 59 ASP A O 1
ATOM 433 N N . GLY A 1 60 ? 6.224 42.138 46.462 1.00 35.18 60 GLY A N 1
ATOM 434 C CA . GLY A 1 60 ? 4.867 42.649 46.605 1.00 34.28 60 GLY A CA 1
ATOM 435 C C . GLY A 1 60 ? 4.482 42.629 48.063 1.00 34.97 60 GLY A C 1
ATOM 436 O O . GLY A 1 60 ? 5.309 42.926 48.929 1.00 35.28 60 GLY A O 1
ATOM 437 N N . ASN A 1 61 ? 3.238 42.256 48.349 1.00 33.11 61 ASN A N 1
ATOM 438 C CA . ASN A 1 61 ? 2.771 42.217 49.723 1.00 33.07 61 ASN A CA 1
ATOM 439 C C . ASN A 1 61 ? 1.527 41.365 49.832 1.00 33.54 61 ASN A C 1
ATOM 440 O O . ASN A 1 61 ? 0.919 41.027 48.808 1.00 35.28 61 ASN A O 1
ATOM 445 N N . GLY A 1 62 ? 1.160 41.008 51.059 1.00 31.83 62 GLY A N 1
ATOM 446 C CA . GLY A 1 62 ? 0.022 40.130 51.305 1.00 30.95 62 GLY A CA 1
ATOM 447 C C . GLY A 1 62 ? -1.360 40.689 51.008 1.00 32.27 62 GLY A C 1
ATOM 448 O O . GLY A 1 62 ? -2.290 39.913 50.803 1.00 33.17 62 GLY A O 1
ATOM 449 N N . ILE A 1 63 ? -1.514 42.018 51.015 1.00 32.12 63 ILE A N 1
ATOM 450 C CA . ILE A 1 63 ? -2.795 42.629 50.656 1.00 33.62 63 ILE A CA 1
ATOM 451 C C . ILE A 1 63 ? -3.023 42.394 49.153 1.00 34.28 63 ILE A C 1
ATOM 452 O O . ILE A 1 63 ? -4.065 41.841 48.749 1.00 34.69 63 ILE A O 1
ATOM 457 N N . GLU A 1 64 ? -2.020 42.772 48.357 1.00 31.64 64 GLU A N 1
ATOM 458 C CA . GLU A 1 64 ? -1.954 42.450 46.936 1.00 32.13 64 GLU A CA 1
ATOM 459 C C . GLU A 1 64 ? -2.240 40.983 46.669 1.00 32.05 64 GLU A C 1
ATOM 460 O O . GLU A 1 64 ? -3.055 40.650 45.806 1.00 31.90 64 GLU A O 1
ATOM 466 N N . LEU A 1 65 ? -1.569 40.107 47.416 1.00 32.63 65 LEU A N 1
ATOM 467 C CA . LEU A 1 65 ? -1.678 38.659 47.193 1.00 32.28 65 LEU A CA 1
ATOM 468 C C . LEU A 1 65 ? -3.062 38.129 47.577 1.00 33.02 65 LEU A C 1
ATOM 469 O O . LEU A 1 65 ? -3.632 37.303 46.866 1.00 34.99 65 LEU A O 1
ATOM 474 N N . CYS A 1 66 ? -3.608 38.592 48.689 1.00 33.91 66 CYS A N 1
ATOM 475 C CA . CYS A 1 66 ? -4.975 38.215 49.026 1.00 37.69 66 CYS A CA 1
ATOM 476 C C . CYS A 1 66 ? -5.924 38.686 47.946 1.00 35.37 66 CYS A C 1
ATOM 477 O O . CYS A 1 66 ? -6.764 37.923 47.506 1.00 37.29 66 CYS A O 1
ATOM 480 N N . ARG A 1 67 ? -5.771 39.923 47.489 1.00 35.90 67 ARG A N 1
ATOM 481 C CA . ARG A 1 67 ? -6.642 40.440 46.433 1.00 33.68 67 ARG A CA 1
ATOM 482 C C . ARG A 1 67 ? -6.621 39.587 45.161 1.00 33.46 67 ARG A C 1
ATOM 483 O O . ARG A 1 67 ? -7.668 39.298 44.586 1.00 32.33 67 ARG A O 1
ATOM 491 N N . ASP A 1 68 ? -5.420 39.221 44.717 1.00 32.76 68 ASP A N 1
ATOM 492 C CA . ASP A 1 68 ? -5.243 38.464 43.485 1.00 35.54 68 ASP A CA 1
ATOM 493 C C . ASP A 1 68 ? -5.743 37.037 43.681 1.00 36.75 68 ASP A C 1
ATOM 494 O O . ASP A 1 68 ? -6.424 36.477 42.814 1.00 37.21 68 ASP A O 1
ATOM 499 N N . LEU A 1 69 ? -5.416 36.465 44.831 1.00 37.79 69 LEU A N 1
ATOM 500 C CA . LEU A 1 69 ? -5.856 35.109 45.154 1.00 39.59 69 LEU A CA 1
ATOM 501 C C . LEU A 1 69 ? -7.373 35.035 45.225 1.00 39.63 69 LEU A C 1
ATOM 502 O O . LEU A 1 69 ? -7.961 34.111 44.687 1.00 39.90 69 LEU A O 1
ATOM 507 N N . LEU A 1 70 ? -7.995 36.024 45.866 1.00 40.64 70 LEU A N 1
ATOM 508 C CA . LEU A 1 70 ? -9.453 36.051 46.051 1.00 39.66 70 LEU A CA 1
ATOM 509 C C . LEU A 1 70 ? -10.231 36.232 44.766 1.00 39.44 70 LEU A C 1
ATOM 510 O O . LEU A 1 70 ? -11.356 35.756 44.660 1.00 38.43 70 LEU A O 1
ATOM 515 N N . SER A 1 71 ? -9.652 36.921 43.788 1.00 39.74 71 SER A N 1
ATOM 516 C CA . SER A 1 71 ? -10.379 37.116 42.545 1.00 41.76 71 SER A CA 1
ATOM 517 C C . SER A 1 71 ? -10.473 35.828 41.726 1.00 42.17 71 SER A C 1
A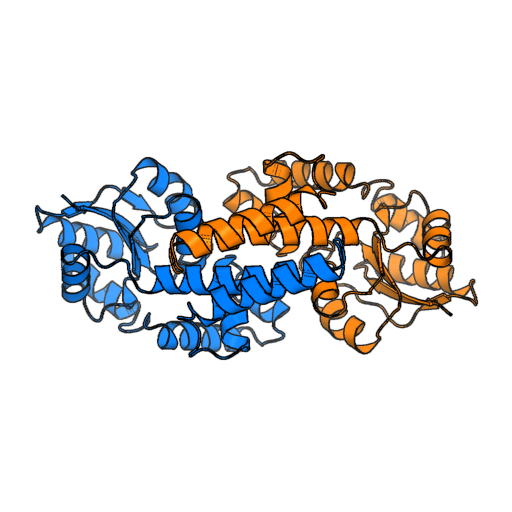TOM 518 O O . SER A 1 71 ? -11.409 35.646 40.958 1.00 43.93 71 SER A O 1
ATOM 521 N N . ARG A 1 72 ? -9.507 34.936 41.902 1.00 42.19 72 ARG A N 1
ATOM 522 C CA . ARG A 1 72 ? -9.478 33.657 41.198 1.00 40.40 72 ARG A CA 1
ATOM 523 C C . ARG A 1 72 ? -10.168 32.567 42.023 1.00 39.66 72 ARG A C 1
ATOM 524 O O . ARG A 1 72 ? -10.723 31.605 41.474 1.00 39.00 72 ARG A O 1
ATOM 532 N N . MET A 1 73 ? -10.111 32.740 43.344 1.00 35.79 73 MET A N 1
ATOM 533 C CA . MET A 1 73 ? -10.575 31.766 44.323 1.00 34.78 73 MET A CA 1
ATOM 534 C C . MET A 1 73 ? -11.379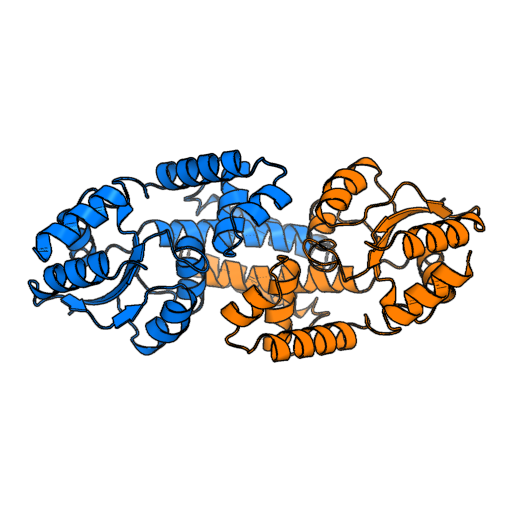 32.456 45.410 1.00 33.81 73 MET A C 1
ATOM 535 O O . MET A 1 73 ? -10.864 32.708 46.502 1.00 29.80 73 MET A O 1
ATOM 540 N N . PRO A 1 74 ? -12.653 32.755 45.110 1.00 34.29 74 PRO A N 1
ATOM 541 C CA . PRO A 1 74 ? -13.553 33.577 45.934 1.00 34.11 74 PRO A CA 1
ATOM 542 C C . PRO A 1 74 ? -13.793 33.047 47.352 1.00 34.32 74 PRO A C 1
ATOM 543 O O . PRO A 1 74 ? -14.023 33.841 48.270 1.00 33.57 74 PRO A O 1
ATOM 547 N N . ASP A 1 75 ? -13.734 31.725 47.529 1.00 34.51 75 ASP A N 1
ATOM 548 C CA . ASP A 1 75 ? -14.040 31.106 48.823 1.00 34.95 75 ASP A CA 1
ATOM 549 C C . ASP A 1 75 ? -12.840 30.910 49.729 1.00 33.51 75 ASP A C 1
ATOM 550 O O . ASP A 1 75 ? -12.979 30.399 50.843 1.00 33.00 75 ASP A O 1
ATOM 555 N N . LEU A 1 76 ? -11.665 31.316 49.258 1.00 31.20 76 LEU A N 1
ATOM 556 C CA . LEU A 1 76 ? -10.454 31.111 50.028 1.00 29.49 76 LEU A CA 1
ATOM 557 C C . LEU A 1 76 ? -10.500 31.947 51.289 1.00 28.79 76 LEU A C 1
ATOM 558 O O . LEU A 1 76 ? -10.819 33.129 51.246 1.00 28.86 76 LEU A O 1
ATOM 563 N N . ARG A 1 77 ? -10.196 31.318 52.415 1.00 29.64 77 ARG A N 1
ATOM 564 C CA . ARG A 1 77 ? -10.122 32.008 53.701 1.00 31.23 77 ARG A CA 1
ATOM 565 C C . ARG A 1 77 ? -8.663 32.465 53.925 1.00 31.15 77 ARG A C 1
ATOM 566 O O . ARG A 1 77 ? -7.734 31.669 53.809 1.00 31.01 77 ARG A O 1
ATOM 574 N N . CYS A 1 78 ? -8.464 33.755 54.188 1.00 32.17 78 CYS A N 1
ATOM 575 C CA . CYS A 1 78 ? -7.124 34.337 54.279 1.00 32.46 78 CYS A CA 1
ATOM 576 C C . CYS A 1 78 ? -6.870 34.895 55.669 1.00 34.49 78 CYS A C 1
ATOM 577 O O . CYS A 1 78 ? -7.572 35.801 56.112 1.00 36.80 78 CYS A O 1
ATOM 580 N N . LEU A 1 79 ? -5.851 34.362 56.339 1.00 35.45 79 LEU A N 1
ATOM 581 C CA . LEU A 1 79 ? -5.522 34.719 57.716 1.00 34.56 79 LEU A CA 1
ATOM 582 C C . LEU A 1 79 ? -4.110 35.280 57.777 1.00 35.06 79 LEU A C 1
ATOM 583 O O . LEU A 1 79 ? -3.152 34.557 57.524 1.00 36.05 79 LEU A O 1
ATOM 588 N N . ILE A 1 80 ? -3.995 36.559 58.128 1.00 36.28 80 ILE A N 1
ATOM 589 C CA . ILE A 1 80 ? -2.709 37.245 58.282 1.00 35.65 80 ILE A CA 1
ATOM 590 C C . ILE A 1 80 ? -2.098 36.948 59.647 1.00 35.81 80 ILE A C 1
ATOM 591 O O . ILE A 1 80 ? -2.776 37.026 60.674 1.00 36.59 80 ILE A O 1
ATOM 596 N N . LEU A 1 81 ? -0.821 36.578 59.660 1.00 35.45 81 LEU A N 1
ATOM 597 C CA . LEU A 1 81 ? -0.211 36.044 60.871 1.00 35.75 81 LEU A CA 1
ATOM 598 C C . LEU A 1 81 ? -0.287 37.036 62.023 1.00 36.49 81 LEU A C 1
ATOM 599 O O . LEU A 1 81 ? -0.646 36.675 63.148 1.00 37.03 81 LEU A O 1
ATOM 604 N N . THR A 1 82 ? 0.047 38.287 61.715 1.00 35.79 82 THR A N 1
ATOM 605 C CA . THR A 1 82 ? 0.104 39.378 62.685 1.00 34.54 82 THR A CA 1
ATOM 606 C C . THR A 1 82 ? -1.288 39.966 63.022 1.00 34.67 82 THR A C 1
ATOM 607 O O . THR A 1 82 ? -1.387 40.913 63.804 1.00 34.39 82 THR A O 1
ATOM 611 N N . SER A 1 83 ? -2.354 39.404 62.445 1.00 32.57 83 SER A N 1
ATOM 612 C CA . SER A 1 83 ? -3.721 39.741 62.875 1.00 32.50 83 SER A CA 1
ATOM 613 C C . SER A 1 83 ? -4.112 39.030 64.175 1.00 31.74 83 SER A C 1
ATOM 614 O O . SER A 1 83 ? -5.167 39.293 64.737 1.00 29.79 83 SER A O 1
ATOM 617 N N . TYR A 1 84 ? -3.269 38.109 64.620 1.00 29.95 84 TYR A N 1
ATOM 618 C CA . TYR A 1 84 ? -3.513 37.353 65.824 1.00 31.10 84 TYR A CA 1
ATOM 619 C C . TYR A 1 84 ? -2.416 37.667 66.841 1.00 33.12 84 TYR A C 1
ATOM 620 O O . TYR A 1 84 ? -1.249 37.850 66.492 1.00 34.70 84 TYR A O 1
ATOM 629 N N . THR A 1 85 ? -2.814 37.752 68.098 1.00 35.81 85 THR A N 1
ATOM 630 C CA . THR A 1 85 ? -1.887 37.973 69.189 1.00 37.89 85 THR A CA 1
ATOM 631 C C . THR A 1 85 ? -0.987 36.765 69.465 1.00 38.09 85 THR A C 1
ATOM 632 O O . THR A 1 85 ? 0.044 36.898 70.131 1.00 39.45 85 THR A O 1
ATOM 636 N N . SER A 1 86 ? -1.370 35.595 68.953 1.00 37.58 86 SER A N 1
ATOM 637 C CA . SER A 1 86 ? -0.574 34.381 69.124 1.00 36.74 86 SER A CA 1
ATOM 638 C C . SER A 1 86 ? -0.962 33.346 68.087 1.00 36.18 86 SER A C 1
ATOM 639 O O . SER A 1 86 ? -1.979 33.472 67.428 1.00 37.10 86 SER A O 1
ATOM 642 N N . ASP A 1 87 ? -0.137 32.321 67.955 1.00 35.97 87 ASP A N 1
ATOM 643 C CA . ASP A 1 87 ? -0.406 31.203 67.056 1.00 34.85 87 ASP A CA 1
ATOM 644 C C . ASP A 1 87 ? -1.599 30.371 67.497 1.00 34.96 87 ASP A C 1
ATOM 645 O O . ASP A 1 87 ? -2.278 29.757 66.664 1.00 34.39 87 ASP A O 1
ATOM 650 N N . GLU A 1 88 ? -1.819 30.327 68.812 1.00 33.03 88 GLU A N 1
ATOM 651 C CA . GLU A 1 88 ? -2.965 29.641 69.407 1.00 33.91 88 GLU A CA 1
ATOM 652 C C . GLU A 1 88 ? -4.278 30.286 69.000 1.00 33.27 88 GLU A C 1
ATOM 653 O O . GLU A 1 88 ? -5.230 29.579 68.682 1.00 33.66 88 GLU A O 1
ATOM 659 N N . ALA A 1 89 ? -4.327 31.619 69.010 1.00 32.83 89 ALA A N 1
ATOM 660 C CA . ALA A 1 89 ? -5.545 32.349 68.639 1.00 33.58 89 ALA A CA 1
ATOM 661 C C . ALA A 1 89 ? -5.785 32.165 67.155 1.00 33.64 89 ALA A C 1
ATOM 662 O O . ALA A 1 89 ? -6.930 32.015 66.714 1.00 33.82 89 ALA A O 1
ATOM 664 N N . MET A 1 90 ? -4.694 32.140 66.393 1.00 32.90 90 MET A N 1
ATOM 665 C CA . MET A 1 90 ? -4.791 31.919 64.960 1.00 34.32 90 MET A CA 1
ATOM 666 C C . MET A 1 90 ? -5.305 30.509 64.645 1.00 33.60 90 MET A C 1
ATOM 667 O O . MET A 1 90 ? -6.171 30.337 63.792 1.00 32.08 90 MET A O 1
ATOM 672 N N . LEU A 1 91 ? -4.779 29.513 65.352 1.00 34.92 91 LEU A N 1
ATOM 673 C CA . LEU A 1 91 ? -5.216 28.128 65.174 1.00 36.00 91 LEU A CA 1
ATOM 674 C C . LEU A 1 91 ? -6.681 27.993 65.585 1.00 35.62 91 LEU A C 1
ATOM 675 O O . LEU A 1 91 ? -7.450 27.296 64.930 1.00 35.24 91 LEU A O 1
ATOM 680 N N . ASP A 1 92 ? -7.073 28.669 66.660 1.00 35.50 92 ASP A N 1
ATOM 681 C CA . ASP A 1 92 ? -8.483 28.669 67.063 1.00 37.54 92 ASP A CA 1
ATOM 682 C C . ASP A 1 92 ? -9.366 29.235 65.941 1.00 36.90 92 ASP A C 1
ATOM 683 O O . ASP A 1 92 ? -10.444 28.705 65.653 1.00 37.07 92 ASP A O 1
ATOM 688 N N . ALA A 1 93 ? -8.899 30.299 65.301 1.00 36.34 93 ALA A N 1
ATOM 689 C CA . ALA A 1 93 ? -9.652 30.912 64.221 1.00 36.41 93 ALA A CA 1
ATOM 690 C C . ALA A 1 93 ? -9.733 30.012 62.983 1.00 35.97 93 ALA A C 1
ATOM 691 O O . ALA A 1 93 ? -10.763 29.989 62.319 1.00 36.69 93 ALA A O 1
ATOM 693 N N . ILE A 1 94 ? -8.657 29.288 62.666 1.00 35.72 94 ILE A N 1
ATOM 694 C CA . ILE A 1 94 ? -8.720 28.273 61.616 1.00 34.99 94 ILE A CA 1
ATOM 695 C C . ILE A 1 94 ? -9.781 27.210 61.922 1.00 36.11 94 ILE A C 1
ATOM 696 O O . ILE A 1 94 ? -10.571 26.835 61.058 1.00 36.39 94 ILE A O 1
ATOM 701 N N . LEU A 1 95 ? -9.778 26.714 63.153 1.00 36.40 95 LEU A N 1
ATOM 702 C CA . LEU A 1 95 ? -10.735 25.702 63.577 1.00 36.75 95 LEU A CA 1
ATOM 703 C C . LEU A 1 95 ? -12.172 26.241 63.525 1.00 37.64 95 LEU A C 1
ATOM 704 O O . LEU A 1 95 ? -13.107 25.527 63.165 1.00 37.10 95 LEU A O 1
ATOM 709 N N . ALA A 1 96 ? -12.339 27.507 63.889 1.00 38.26 96 ALA A N 1
ATOM 710 C CA . ALA A 1 96 ? -13.664 28.100 63.986 1.00 39.24 96 ALA A CA 1
ATOM 711 C C . ALA A 1 96 ? -14.294 28.381 62.620 1.00 39.61 96 ALA A C 1
ATOM 712 O O . ALA A 1 96 ? -15.494 28.639 62.536 1.00 40.33 96 ALA A O 1
ATOM 714 N N . GLY A 1 97 ? -13.494 28.330 61.556 1.00 39.70 97 GLY A N 1
ATOM 715 C CA . GLY A 1 97 ? -13.976 28.636 60.207 1.00 37.96 97 GLY A CA 1
ATOM 716 C C . GLY A 1 97 ? -13.888 30.114 59.838 1.00 37.84 97 GLY A C 1
ATOM 717 O O . GLY A 1 97 ? -14.578 30.578 58.929 1.00 37.71 97 GLY A O 1
ATOM 718 N N . ALA A 1 98 ? -13.037 30.857 60.536 1.00 36.52 98 ALA A N 1
ATOM 719 C CA . ALA A 1 98 ? -12.887 32.288 60.292 1.00 36.40 98 ALA A CA 1
ATOM 720 C C . ALA A 1 98 ? -12.301 32.601 58.900 1.00 37.73 98 ALA A C 1
ATOM 721 O O . ALA A 1 98 ? -11.331 31.968 58.458 1.00 37.93 98 ALA A O 1
ATOM 723 N N . SER A 1 99 ? -12.885 33.582 58.214 1.00 37.99 99 SER A N 1
ATOM 724 C CA . SER A 1 99 ? -12.420 33.950 56.877 1.00 38.97 99 SER A CA 1
ATOM 725 C C . SER A 1 99 ? -11.216 34.865 56.921 1.00 38.78 99 SER A C 1
ATOM 726 O O . SER A 1 99 ? -10.406 34.859 55.991 1.00 37.90 99 SER A O 1
ATOM 729 N N . GLY A 1 100 ? -11.110 35.646 57.999 1.00 38.83 100 GLY A N 1
ATOM 730 C CA . GLY A 1 100 ? -10.018 36.608 58.161 1.00 39.01 100 GLY A CA 1
ATOM 731 C C . GLY A 1 100 ? -10.489 37.950 57.662 1.00 39.84 100 GLY A C 1
ATOM 732 O O . GLY A 1 100 ? -11.116 38.018 56.596 1.00 40.18 100 GLY A O 1
ATOM 733 N N . TYR A 1 101 ? -10.198 39.007 58.429 1.00 38.96 101 TYR A N 1
ATOM 734 C CA . TYR A 1 101 ? -10.683 40.371 58.135 1.00 40.86 101 TYR A CA 1
ATOM 735 C C . TYR A 1 101 ? -10.261 40.941 56.791 1.00 39.04 101 TYR A C 1
ATOM 736 O O . TYR A 1 101 ? -10.990 41.734 56.215 1.00 39.90 101 TYR A O 1
ATOM 745 N N . VAL A 1 102 ? -9.085 40.555 56.307 1.00 36.92 102 VAL A N 1
ATOM 746 C CA . VAL A 1 102 ? -8.583 41.094 55.068 1.00 35.80 102 VAL A CA 1
ATOM 747 C C . VAL A 1 102 ? -9.561 40.768 53.942 1.00 36.33 102 VAL A C 1
ATOM 748 O O . VAL A 1 102 ? -9.746 41.563 53.042 1.00 35.87 102 VAL A O 1
ATOM 752 N N . VAL A 1 103 ? -10.203 39.602 54.014 1.00 37.83 103 VAL A N 1
ATOM 753 C CA . VAL A 1 103 ? -11.139 39.197 52.974 1.00 37.90 103 VAL A CA 1
ATOM 754 C C . VAL A 1 103 ? -12.224 40.261 52.774 1.00 38.26 103 VAL A C 1
ATOM 755 O O . VAL A 1 103 ? -12.343 40.818 51.687 1.00 38.06 103 VAL A O 1
ATOM 759 N N . LYS A 1 104 ? -12.995 40.577 53.809 1.00 37.94 104 LYS A N 1
ATOM 760 C CA . LYS A 1 104 ? -14.068 41.553 53.618 1.00 38.53 104 LYS A CA 1
ATOM 761 C C . LYS A 1 104 ? -13.530 42.965 53.389 1.00 38.29 104 LYS A C 1
ATOM 762 O O . LYS A 1 104 ? -14.156 43.751 52.680 1.00 38.87 104 LYS A O 1
ATOM 768 N N . ASP A 1 105 ? -12.356 43.271 53.949 1.00 37.32 105 ASP A N 1
ATOM 769 C CA . ASP A 1 105 ? -11.680 44.537 53.657 1.00 36.76 105 ASP A CA 1
ATOM 770 C C . ASP A 1 105 ? -11.458 44.707 52.159 1.00 36.35 105 ASP A C 1
ATOM 771 O O . ASP A 1 105 ? -11.674 45.787 51.614 1.00 34.94 105 ASP A O 1
ATOM 776 N N . ILE A 1 106 ? -11.072 43.620 51.498 1.00 35.88 106 ILE A N 1
ATOM 777 C CA . ILE A 1 106 ? -10.752 43.673 50.081 1.00 36.06 106 ILE A CA 1
ATOM 778 C C . ILE A 1 106 ? -11.992 43.784 49.227 1.00 36.26 106 ILE A C 1
ATOM 779 O O . ILE A 1 106 ? -12.013 44.521 48.238 1.00 35.41 106 ILE A O 1
ATOM 784 N N . LYS A 1 107 ? -13.034 43.053 49.608 1.00 36.51 107 LYS A N 1
ATOM 785 C CA . LYS A 1 107 ? -14.292 43.149 48.891 1.00 36.53 107 LYS A CA 1
ATOM 786 C C . LYS A 1 107 ? -14.905 44.548 49.069 1.00 37.52 107 LYS A C 1
ATOM 787 O O . LYS A 1 107 ? -15.498 45.095 48.132 1.00 37.96 107 LYS A O 1
ATOM 793 N N . GLY A 1 108 ? -14.717 45.139 50.252 1.00 38.23 108 GLY A N 1
ATOM 794 C CA . GLY A 1 108 ? -15.168 46.509 50.509 1.00 37.87 108 GLY A CA 1
ATOM 795 C C . GLY A 1 108 ? -14.461 47.492 49.594 1.00 37.53 108 GLY A C 1
ATOM 796 O O . GLY A 1 108 ? -15.081 48.337 48.985 1.00 38.26 108 GLY A O 1
ATOM 797 N N . MET A 1 109 ? -13.148 47.364 49.496 1.00 38.21 109 MET A N 1
ATOM 798 C CA . MET A 1 109 ? -12.351 48.192 48.608 1.00 39.09 109 MET A CA 1
ATOM 799 C C . MET A 1 109 ? -12.769 48.062 47.141 1.00 38.84 109 MET A C 1
ATOM 800 O O . MET A 1 109 ? -12.868 49.059 46.418 1.00 38.64 109 MET A O 1
ATOM 805 N N . GLU A 1 110 ? -13.031 46.832 46.714 1.00 38.54 110 GLU A N 1
ATOM 806 C CA . GLU A 1 110 ? -13.412 46.561 45.340 1.00 36.42 110 GLU A CA 1
ATOM 807 C C . GLU A 1 110 ? -14.731 47.229 44.955 1.00 36.66 110 GLU A C 1
ATOM 808 O O . GLU A 1 110 ? -14.850 47.838 43.887 1.00 34.20 110 GLU A O 1
ATOM 814 N N . LEU A 1 111 ? -15.720 47.108 45.836 1.00 36.18 111 LEU A N 1
ATOM 815 C CA . LEU A 1 111 ? -16.981 47.822 45.678 1.00 34.51 111 LEU A CA 1
ATOM 816 C C . LEU A 1 111 ? -16.725 49.319 45.514 1.00 34.26 111 LEU A C 1
ATOM 817 O O . LEU A 1 111 ? -17.259 49.947 44.600 1.00 34.48 111 LEU A O 1
ATOM 822 N N . ALA A 1 112 ? -15.913 49.896 46.396 1.00 33.40 112 ALA A N 1
ATOM 823 C CA . ALA A 1 112 ? -15.631 51.321 46.306 1.00 33.91 112 ALA A CA 1
ATOM 824 C C . ALA A 1 112 ? -14.852 51.700 45.042 1.00 34.47 112 ALA A C 1
ATOM 825 O O . ALA A 1 112 ? -15.010 52.819 44.532 1.00 36.45 112 ALA A O 1
ATOM 827 N N . ARG A 1 113 ? -14.003 50.789 44.557 1.00 34.17 113 ARG A N 1
ATOM 828 C CA . ARG A 1 113 ? -13.247 51.011 43.332 1.00 34.59 113 ARG A CA 1
ATOM 829 C C . ARG A 1 113 ? -14.192 50.986 42.136 1.00 34.04 113 ARG A C 1
ATOM 830 O O . ARG A 1 113 ? -14.019 51.731 41.179 1.00 34.49 113 ARG A O 1
ATOM 838 N N . ALA A 1 114 ? -15.175 50.100 42.184 1.00 33.81 114 ALA A N 1
ATOM 839 C CA . ALA A 1 114 ? -16.143 50.004 41.114 1.00 34.57 114 ALA A CA 1
ATOM 840 C C . ALA A 1 114 ? -16.862 51.347 40.954 1.00 35.67 114 ALA A C 1
ATOM 841 O O . ALA A 1 114 ? -17.147 51.761 39.831 1.00 36.19 114 ALA A O 1
ATOM 843 N N . VAL A 1 115 ? -17.146 52.011 42.078 1.00 36.61 115 VAL A N 1
ATOM 844 C CA . VAL A 1 115 ? -17.794 53.325 42.080 1.00 36.36 115 VAL A CA 1
ATOM 845 C C . VAL A 1 115 ? -16.918 54.351 41.372 1.00 36.84 115 VAL A C 1
ATOM 846 O O . VAL A 1 115 ? -17.404 55.134 40.560 1.00 35.35 115 VAL A O 1
ATOM 850 N N . LYS A 1 116 ? -15.615 54.323 41.663 1.00 37.54 116 LYS A N 1
ATOM 851 C CA . LYS A 1 116 ? -14.675 55.257 41.040 1.00 37.23 116 LYS A CA 1
ATOM 852 C C . LYS A 1 116 ? -14.483 54.993 39.559 1.00 36.19 116 LYS A C 1
ATOM 853 O O . LYS A 1 116 ? -14.336 55.934 38.784 1.00 36.68 116 LYS A O 1
ATOM 859 N N . ASP A 1 117 ? -14.492 53.715 39.174 1.00 35.53 117 ASP A N 1
ATOM 860 C CA . ASP A 1 117 ? -14.299 53.298 37.778 1.00 33.96 117 ASP A CA 1
ATOM 861 C C . ASP A 1 117 ? -15.463 53.725 36.883 1.00 33.55 117 ASP A C 1
ATOM 862 O O . ASP A 1 117 ? -15.283 54.332 35.827 1.00 31.76 117 ASP A O 1
ATOM 867 N N . VAL A 1 118 ? -16.673 53.418 37.322 1.00 34.88 118 VAL A N 1
ATOM 868 C CA . VAL A 1 118 ? -17.847 53.896 36.632 1.00 33.50 118 VAL A CA 1
ATOM 869 C C . VAL A 1 118 ? -17.892 55.422 36.702 1.00 34.67 118 VAL A C 1
ATOM 870 O O . VAL A 1 118 ? -18.269 56.085 35.746 1.00 36.97 118 VAL A O 1
ATOM 874 N N . GLY A 1 119 ? -17.469 55.984 37.826 1.00 35.51 119 GLY A N 1
ATOM 875 C CA . GLY A 1 119 ? -17.397 57.427 37.953 1.00 35.27 119 GLY A CA 1
ATOM 876 C C . GLY A 1 119 ? -16.539 57.992 36.832 1.00 36.14 119 GLY A C 1
ATOM 877 O O . GLY A 1 119 ? -16.908 58.953 36.172 1.00 35.72 119 GLY A O 1
ATOM 878 N N . ALA A 1 120 ? -15.390 57.370 36.611 1.00 36.59 120 ALA A N 1
ATOM 879 C CA . ALA A 1 120 ? -14.424 57.878 35.663 1.00 33.71 120 ALA A CA 1
ATOM 880 C C . ALA A 1 120 ? -14.831 57.582 34.229 1.00 34.00 120 ALA A C 1
ATOM 881 O O . ALA A 1 120 ? -14.615 58.398 33.344 1.00 33.77 120 ALA A O 1
ATOM 883 N N . GLY A 1 121 ? -15.420 56.414 33.997 1.00 34.75 121 GLY A N 1
ATOM 884 C CA . GLY A 1 121 ? -15.750 55.977 32.640 1.00 33.69 121 GLY A CA 1
ATOM 885 C C . GLY A 1 121 ? -17.179 56.245 32.195 1.00 34.31 121 GLY A C 1
ATOM 886 O O . GLY A 1 121 ? -17.634 55.694 31.193 1.00 32.41 121 GLY A O 1
ATOM 887 N N . ARG A 1 122 ? -17.873 57.117 32.923 1.00 35.41 122 ARG A N 1
ATOM 888 C CA . ARG A 1 122 ? -19.321 57.318 32.753 1.00 36.41 122 ARG A CA 1
ATOM 889 C C . ARG A 1 122 ? -19.732 58.188 31.562 1.00 37.12 122 ARG A C 1
ATOM 890 O O . ARG A 1 122 ? -20.902 58.191 31.170 1.00 37.54 122 ARG A O 1
ATOM 898 N N . SER A 1 123 ? -18.792 58.941 30.999 1.00 37.35 123 SER A N 1
ATOM 899 C CA . SER A 1 123 ? -19.117 59.820 29.874 1.00 37.15 123 SER A CA 1
ATOM 900 C C . SER A 1 123 ? -19.271 59.030 28.586 1.00 36.86 123 SER A C 1
ATOM 901 O O . SER A 1 123 ? -19.400 59.611 27.527 1.00 38.51 123 SER A O 1
ATOM 904 N N . LEU A 1 124 ? -19.241 57.706 28.675 1.00 37.24 124 LEU A N 1
ATOM 905 C CA . LEU A 1 124 ? -19.317 56.868 27.489 1.00 36.93 124 LEU A CA 1
ATOM 906 C C . LEU A 1 124 ? -20.754 56.506 27.195 1.00 37.82 124 LEU A C 1
ATOM 907 O O . LEU A 1 124 ? -21.171 56.487 26.040 1.00 39.22 124 LEU A O 1
ATOM 912 N N . LEU A 1 125 ? -21.513 56.230 28.246 1.00 38.78 125 LEU A N 1
ATOM 913 C CA . LEU A 1 125 ? -22.895 55.798 28.096 1.00 40.62 125 LEU A CA 1
ATOM 914 C C . LEU A 1 125 ? -23.925 56.923 28.283 1.00 41.24 125 LEU A C 1
ATOM 915 O O . LEU A 1 125 ? -23.562 58.087 28.474 1.00 40.93 125 LEU A O 1
ATOM 920 N N . ASP A 1 126 ? -25.205 56.558 28.205 1.00 41.85 126 ASP A N 1
ATOM 921 C CA . ASP A 1 126 ? -26.320 57.490 28.394 1.00 42.72 126 ASP A CA 1
ATOM 922 C C . ASP A 1 126 ? -26.263 58.298 29.687 1.00 42.88 126 ASP A C 1
ATOM 923 O O . ASP A 1 126 ? -25.977 57.758 30.757 1.00 42.77 126 ASP A O 1
ATOM 928 N N . ASN A 1 127 ? -26.568 59.594 29.581 1.00 43.67 127 ASN A N 1
ATOM 929 C CA . ASN A 1 127 ? -26.679 60.454 30.759 1.00 43.96 127 ASN A CA 1
ATOM 930 C C . ASN A 1 127 ? -27.518 59.801 31.876 1.00 44.14 127 ASN A C 1
ATOM 931 O O . ASN A 1 127 ? -27.058 59.681 33.026 1.00 43.59 127 ASN A O 1
ATOM 933 N N . ARG A 1 128 ? -28.740 59.372 31.526 1.00 43.80 128 ARG A N 1
ATOM 934 C CA . ARG A 1 128 ? -29.627 58.705 32.490 1.00 43.33 128 ARG A CA 1
ATOM 935 C C . ARG A 1 128 ? -29.161 57.311 32.921 1.00 43.11 128 ARG A C 1
ATOM 936 O O . ARG A 1 128 ? -29.264 56.946 34.107 1.00 42.78 128 ARG A O 1
ATOM 944 N N . ALA A 1 129 ? -28.672 56.526 31.958 1.00 42.86 129 ALA A N 1
ATOM 945 C CA . ALA A 1 129 ? -28.173 55.191 32.268 1.00 43.17 129 ALA A CA 1
ATOM 946 C C . ALA A 1 129 ? -26.989 55.270 33.235 1.00 43.13 129 ALA A C 1
ATOM 947 O O . ALA A 1 129 ? -26.777 54.365 34.046 1.00 43.47 129 ALA A O 1
ATOM 949 N N . ALA A 1 130 ? -26.230 56.363 33.149 1.00 42.63 130 ALA A N 1
ATOM 950 C CA . ALA A 1 130 ? -25.060 56.575 34.005 1.00 42.00 130 ALA A CA 1
ATOM 951 C C . ALA A 1 130 ? -25.433 56.834 35.461 1.00 42.05 130 ALA A C 1
ATOM 952 O O . ALA A 1 130 ? -24.794 56.307 36.375 1.00 41.81 130 ALA A O 1
ATOM 954 N N . ALA A 1 131 ? -26.459 57.655 35.671 1.00 41.85 131 ALA A N 1
ATOM 955 C CA . ALA A 1 131 ? -26.856 58.048 37.016 1.00 41.63 131 ALA A CA 1
ATOM 956 C C . ALA A 1 131 ? -27.405 56.831 37.764 1.00 42.01 131 ALA A C 1
ATOM 957 O O . ALA A 1 131 ? -26.990 56.500 38.915 1.00 41.88 131 ALA A O 1
ATOM 959 N N . ALA A 1 132 ? -28.379 56.160 37.082 1.00 41.99 132 ALA A N 1
ATOM 960 C CA . ALA A 1 132 ? -28.996 54.956 37.636 1.00 41.87 132 ALA A CA 1
ATOM 961 C C . ALA A 1 132 ? -27.925 53.964 38.088 1.00 41.29 132 ALA A C 1
ATOM 962 O O . ALA A 1 132 ? -27.960 53.468 39.214 1.00 40.75 132 ALA A O 1
ATOM 964 N N . LEU A 1 133 ? -26.966 53.691 37.210 1.00 40.82 133 LEU A N 1
ATOM 965 C CA . LEU A 1 133 ? -25.847 52.830 37.567 1.00 40.85 133 LEU A CA 1
ATOM 966 C C . LEU A 1 133 ? -25.077 53.379 38.771 1.00 40.64 133 LEU A C 1
ATOM 967 O O . LEU A 1 133 ? -24.750 52.641 39.696 1.00 40.12 133 LEU A O 1
ATOM 972 N N . MET A 1 134 ? -24.804 54.678 38.757 1.00 41.28 134 MET A N 1
ATOM 973 C CA . MET A 1 134 ? -24.054 55.336 39.831 1.00 42.21 134 MET A CA 1
ATOM 974 C C . MET A 1 134 ? -24.745 55.240 41.203 1.00 42.77 134 MET A C 1
ATOM 975 O O . MET A 1 134 ? -24.091 54.964 42.210 1.00 42.66 134 MET A O 1
ATOM 980 N N . ALA A 1 135 ? -26.059 55.469 41.239 1.00 43.42 135 ALA A N 1
ATOM 981 C CA . ALA A 1 135 ? -26.828 55.346 42.481 1.00 43.64 135 ALA A CA 1
ATOM 982 C C . ALA A 1 135 ? -26.762 53.917 43.047 1.00 44.00 135 ALA A C 1
ATOM 983 O O . ALA A 1 135 ? -26.412 53.713 44.219 1.00 44.19 135 ALA A O 1
ATOM 985 N N . LYS A 1 136 ? -27.081 52.938 42.199 1.00 43.96 136 LYS A N 1
ATOM 986 C CA . LYS A 1 136 ? -27.094 51.526 42.586 1.00 43.77 136 LYS A CA 1
ATOM 987 C C . LYS A 1 136 ? -25.731 51.030 43.063 1.00 43.95 136 LYS A C 1
ATOM 988 O O . LYS A 1 136 ? -25.650 50.119 43.883 1.00 44.43 136 LYS A O 1
ATOM 990 N N . LEU A 1 137 ? -24.661 51.626 42.551 1.00 44.65 137 LEU A N 1
ATOM 991 C CA . LEU A 1 137 ? -23.314 51.251 42.968 1.00 45.16 137 LEU A CA 1
ATOM 992 C C . LEU A 1 137 ? -22.960 51.796 44.348 1.00 46.70 137 LEU A C 1
ATOM 993 O O . LEU A 1 137 ? -22.413 51.074 45.188 1.00 47.35 137 LEU A O 1
ATOM 998 N N . ARG A 1 138 ? -23.261 53.071 44.580 1.00 48.23 138 ARG A N 1
ATOM 999 C CA . ARG A 1 138 ? -23.025 53.681 45.886 1.00 49.55 138 ARG A CA 1
ATOM 1000 C C . ARG A 1 138 ? -23.865 52.997 46.969 1.00 50.08 138 ARG A C 1
ATOM 1001 O O . ARG A 1 138 ? -23.351 52.674 48.038 1.00 51.08 138 ARG A O 1
ATOM 1009 N N . GLY A 1 139 ? -25.147 52.770 46.685 1.00 49.48 139 GLY A N 1
ATOM 1010 C CA . GLY A 1 139 ? -26.031 52.075 47.619 1.00 49.77 139 GLY A CA 1
ATOM 1011 C C . GLY A 1 139 ? -25.527 50.703 48.035 1.00 49.84 139 GLY A C 1
ATOM 1012 O O . GLY A 1 139 ? -25.748 50.262 49.165 1.00 50.43 139 GLY A O 1
ATOM 1013 N N . ALA A 1 140 ? -24.846 50.027 47.118 1.00 49.66 140 ALA A N 1
ATOM 1014 C CA . ALA A 1 140 ? -24.307 48.697 47.375 1.00 49.84 140 ALA A CA 1
ATOM 1015 C C . ALA A 1 140 ? -22.983 48.765 48.125 1.00 50.05 140 ALA A C 1
ATOM 1016 O O . ALA A 1 140 ? -22.633 47.842 48.861 1.00 49.31 140 ALA A O 1
ATOM 1018 N N . ALA A 1 141 ? -22.255 49.862 47.928 1.00 50.77 141 ALA A N 1
ATOM 1019 C CA . ALA A 1 141 ? -20.943 50.057 48.547 1.00 50.95 141 ALA A CA 1
ATOM 1020 C C . ALA A 1 141 ? -21.016 50.682 49.948 1.00 51.34 141 ALA A C 1
ATOM 1021 O O . ALA A 1 141 ? -20.170 50.409 50.792 1.00 51.99 141 ALA A O 1
ATOM 1023 N N . GLU A 1 142 ? -22.017 51.521 50.203 1.00 51.94 142 GLU A N 1
ATOM 1024 C CA . GLU A 1 142 ? -22.115 52.165 51.509 1.00 51.76 142 GLU A CA 1
ATOM 1025 C C . GLU A 1 142 ? -22.895 51.296 52.472 1.00 51.74 142 GLU A C 1
ATOM 1026 O O . GLU A 1 142 ? -22.818 51.488 53.684 1.00 51.50 142 GLU A O 1
ATOM 1032 N N . LYS A 1 143 ? -23.641 50.341 51.917 1.00 52.05 143 LYS A N 1
ATOM 1033 C CA . LYS A 1 143 ? -24.371 49.347 52.707 1.00 52.21 143 LYS A CA 1
ATOM 1034 C C . LYS A 1 143 ? -23.380 48.323 53.219 1.00 51.90 143 LYS A C 1
ATOM 1035 O O . LYS A 1 143 ? -23.440 47.896 54.369 1.00 51.37 143 LYS A O 1
ATOM 1037 N N . GLN A 1 144 ? -22.462 47.942 52.340 1.00 52.14 144 GLN A N 1
ATOM 1038 C CA . GLN A 1 144 ? -21.378 47.038 52.681 1.00 52.27 144 GLN A CA 1
ATOM 1039 C C . GLN A 1 144 ? -20.065 47.807 52.783 1.00 51.25 144 GLN A C 1
ATOM 1040 O O . GLN A 1 144 ? -19.282 47.827 51.830 1.00 51.06 144 GLN A O 1
ATOM 1046 N N . ASP A 1 145 ? -19.828 48.437 53.936 1.00 50.11 145 ASP A N 1
ATOM 1047 C CA . ASP A 1 145 ? -18.634 49.277 54.116 1.00 48.37 145 ASP A CA 1
ATOM 1048 C C . ASP A 1 145 ? -17.810 48.927 55.360 1.00 45.77 145 ASP A C 1
ATOM 1049 O O . ASP A 1 145 ? -18.023 49.489 56.429 1.00 46.33 145 ASP A O 1
ATOM 1054 N N . PRO A 1 146 ? -16.864 47.987 55.214 1.00 42.95 146 PRO A N 1
ATOM 1055 C CA . PRO A 1 146 ? -15.947 47.592 56.281 1.00 41.96 146 PRO A CA 1
ATOM 1056 C C . PRO A 1 146 ? -14.750 48.531 56.389 1.00 40.61 146 PRO A C 1
ATOM 1057 O O . PRO A 1 146 ? -13.970 48.438 57.340 1.00 40.44 146 PRO A O 1
ATOM 1061 N N . LEU A 1 147 ? -14.611 49.418 55.415 1.00 38.10 147 LEU A N 1
ATOM 1062 C CA . LEU A 1 147 ? -13.517 50.374 55.381 1.00 37.97 147 LEU A CA 1
ATOM 1063 C C . LEU A 1 147 ? -13.979 51.740 55.870 1.00 39.46 147 LEU A C 1
ATOM 1064 O O . LEU A 1 147 ? -13.221 52.708 55.822 1.00 41.05 147 LEU A O 1
ATOM 1069 N N . SER A 1 148 ? -15.221 51.819 56.335 1.00 40.15 148 SER A N 1
ATOM 1070 C CA . SER A 1 148 ? -15.808 53.087 56.730 1.00 40.69 148 SER A CA 1
ATOM 1071 C C . SER A 1 148 ? -14.924 53.837 57.724 1.00 41.09 148 SER A C 1
ATOM 1072 O O . SER A 1 148 ? -14.908 55.072 57.733 1.00 40.01 148 SER A O 1
ATOM 1075 N N . GLY A 1 149 ? -14.183 53.090 58.544 1.00 40.05 149 GLY A N 1
ATOM 1076 C CA . GLY A 1 149 ? -13.342 53.691 59.585 1.00 39.49 149 GLY A CA 1
ATOM 1077 C C . GLY A 1 149 ? -12.085 54.397 59.087 1.00 38.99 149 GLY A C 1
ATOM 1078 O O . GLY A 1 149 ? -11.442 55.134 59.840 1.00 38.85 149 GLY A O 1
ATOM 1079 N N . LEU A 1 150 ? -11.741 54.173 57.819 1.00 36.59 150 LEU A N 1
ATOM 1080 C CA . LEU A 1 150 ? -10.529 54.721 57.206 1.00 35.61 150 LEU A CA 1
ATOM 1081 C C . LEU A 1 150 ? -10.728 56.131 56.649 1.00 35.86 150 LEU A C 1
ATOM 1082 O O . LEU A 1 150 ? -11.816 56.471 56.203 1.00 36.15 150 LEU A O 1
ATOM 1087 N N . THR A 1 151 ? -9.658 56.927 56.645 1.00 35.39 151 THR A N 1
ATOM 1088 C CA . THR A 1 151 ? -9.629 58.201 55.942 1.00 35.22 151 THR A CA 1
ATOM 1089 C C . THR A 1 151 ? -9.455 57.957 54.446 1.00 37.59 151 THR A C 1
ATOM 1090 O O . THR A 1 151 ? -9.017 56.872 54.026 1.00 37.67 151 THR A O 1
ATOM 1094 N N . ASP A 1 152 ? -9.791 58.975 53.647 1.00 37.66 152 ASP A N 1
ATOM 1095 C CA . ASP A 1 152 ? -9.675 58.893 52.195 1.00 37.46 152 ASP A CA 1
ATOM 1096 C C . ASP A 1 152 ? -8.268 58.518 51.773 1.00 36.07 152 ASP A C 1
ATOM 1097 O O . ASP A 1 152 ? -8.069 57.762 50.801 1.00 35.71 152 ASP A O 1
ATOM 1102 N N . GLN A 1 153 ? -7.293 59.080 52.481 1.00 33.93 153 GLN A N 1
ATOM 1103 C CA . GLN A 1 153 ? -5.909 58.859 52.134 1.00 34.77 153 GLN A CA 1
ATOM 1104 C C . GLN A 1 153 ? -5.542 57.407 52.411 1.00 34.38 153 GLN A C 1
ATOM 1105 O O . GLN A 1 153 ? -4.800 56.799 51.653 1.00 34.62 153 GLN A O 1
ATOM 1111 N N . GLU A 1 154 ? -6.085 56.861 53.497 1.00 32.65 154 GLU A N 1
ATOM 1112 C CA . GLU A 1 154 ? -5.843 55.480 53.859 1.00 34.51 154 GLU A CA 1
ATOM 1113 C C . GLU A 1 154 ? -6.516 54.543 52.853 1.00 33.88 154 GLU A C 1
ATOM 1114 O O . GLU A 1 154 ? -5.983 53.502 52.536 1.00 32.00 154 GLU A O 1
ATOM 1120 N N . ARG A 1 155 ? -7.678 54.926 52.338 1.00 36.06 155 ARG A N 1
ATOM 1121 C CA . ARG A 1 155 ? -8.349 54.123 51.314 1.00 38.48 155 ARG A CA 1
ATOM 1122 C C . ARG A 1 155 ? -7.533 54.046 50.030 1.00 38.15 155 ARG A C 1
ATOM 1123 O O . ARG A 1 155 ? -7.436 52.983 49.422 1.00 39.86 155 ARG A O 1
ATOM 1131 N N . THR A 1 156 ? -6.936 55.173 49.645 1.00 36.70 156 THR A N 1
ATOM 1132 C CA . THR A 1 156 ? -6.111 55.293 48.440 1.00 35.35 156 THR A CA 1
ATOM 1133 C C . THR A 1 156 ? -4.845 54.483 48.581 1.00 35.05 156 THR A C 1
ATOM 1134 O O . THR A 1 156 ? -4.461 53.770 47.676 1.00 38.78 156 THR A O 1
ATOM 1138 N N . LEU A 1 157 ? -4.200 54.602 49.729 1.00 34.96 157 LEU A N 1
ATOM 1139 C CA . LEU A 1 157 ? -3.027 53.818 50.065 1.00 33.43 157 LEU A CA 1
ATOM 1140 C C . LEU A 1 157 ? -3.342 52.331 50.006 1.00 34.02 157 LEU A C 1
ATOM 1141 O O . LEU A 1 157 ? -2.606 51.553 49.390 1.00 34.20 157 LEU A O 1
ATOM 1146 N N . LEU A 1 158 ? -4.445 51.927 50.634 1.00 33.10 158 LEU A N 1
ATOM 1147 C CA . LEU A 1 158 ? -4.836 50.520 50.641 1.00 31.73 158 LEU A CA 1
ATOM 1148 C C . LEU A 1 158 ? -5.038 49.986 49.223 1.00 31.51 158 LEU A C 1
ATOM 1149 O O . LEU A 1 158 ? -4.654 48.855 48.907 1.00 33.24 158 LEU A O 1
ATOM 1154 N N . GLY A 1 159 ? -5.660 50.785 48.365 1.00 33.00 159 GLY A N 1
ATOM 1155 C CA . GLY A 1 159 ? -5.804 50.413 46.954 1.00 30.87 159 GLY A CA 1
ATOM 1156 C C . GLY A 1 159 ? -4.462 50.234 46.264 1.00 31.96 159 GLY A C 1
ATOM 1157 O O . GLY A 1 159 ? -4.271 49.284 45.501 1.00 31.08 159 GLY A O 1
ATOM 1158 N N . LEU A 1 160 ? -3.535 51.163 46.513 1.00 32.14 160 LEU A N 1
ATOM 1159 C CA . LEU A 1 160 ? -2.217 51.130 45.860 1.00 32.91 160 LEU A CA 1
ATOM 1160 C C . LEU A 1 160 ? -1.393 49.935 46.345 1.00 33.52 160 LEU A C 1
ATOM 1161 O O . LEU A 1 160 ? -0.621 49.342 45.592 1.00 34.10 160 LEU A O 1
ATOM 1166 N N . LEU A 1 161 ? -1.544 49.618 47.627 1.00 35.39 161 LEU A N 1
ATOM 1167 C CA . LEU A 1 161 ? -0.911 48.462 48.246 1.00 35.26 161 LEU A CA 1
ATOM 1168 C C . LEU A 1 161 ? -1.393 47.172 47.608 1.00 34.40 161 LEU A C 1
ATOM 1169 O O . LEU A 1 161 ? -0.588 46.293 47.314 1.00 35.25 161 LEU A O 1
ATOM 1174 N N . SER A 1 162 ? -2.710 47.073 47.401 1.00 33.33 162 SER A N 1
ATOM 1175 C CA . SER A 1 162 ? -3.367 45.915 46.760 1.00 32.50 162 SER A CA 1
ATOM 1176 C C . SER A 1 162 ? -2.960 45.660 45.297 1.00 34.49 162 SER A C 1
ATOM 1177 O O . SER A 1 162 ? -3.196 44.570 44.742 1.00 33.42 162 SER A O 1
ATOM 1180 N N . GLU A 1 163 ? -2.392 46.675 44.660 1.00 36.33 163 GLU A N 1
ATOM 1181 C CA . GLU A 1 163 ? -1.811 46.521 43.323 1.00 36.22 163 GLU A CA 1
ATOM 1182 C C . GLU A 1 163 ? -0.358 46.047 43.424 1.00 35.54 163 GLU A C 1
ATOM 1183 O O . GLU A 1 163 ? 0.274 45.789 42.420 1.00 37.64 163 GLU A O 1
ATOM 1189 N N . GLY A 1 164 ? 0.187 45.965 44.626 1.00 34.45 164 GLY A N 1
ATOM 1190 C CA . GLY A 1 164 ? 1.554 45.494 44.785 1.00 35.45 164 GLY A CA 1
ATOM 1191 C C . GLY A 1 164 ? 2.604 46.516 44.383 1.00 37.87 164 GLY A C 1
ATOM 1192 O O . GLY A 1 164 ? 3.684 46.153 43.902 1.00 37.95 164 GLY A O 1
ATOM 1193 N N . LEU A 1 165 ? 2.311 47.801 44.601 1.00 38.03 165 LEU A N 1
ATOM 1194 C CA . LEU A 1 165 ? 3.258 48.864 44.275 1.00 36.31 165 LEU A CA 1
ATOM 1195 C C . LEU A 1 165 ? 4.315 48.929 45.387 1.00 35.74 165 LEU A C 1
ATOM 1196 O O . LEU A 1 165 ? 4.012 48.627 46.533 1.00 33.94 165 LEU A O 1
ATOM 1201 N N . THR A 1 166 ? 5.562 49.285 45.072 1.00 34.45 166 THR A N 1
ATOM 1202 C CA . THR A 1 166 ? 6.545 49.429 46.151 1.00 34.78 166 THR A CA 1
ATOM 1203 C C . THR A 1 166 ? 6.261 50.687 46.965 1.00 35.45 166 THR A C 1
ATOM 1204 O O . THR A 1 166 ? 5.492 51.548 46.531 1.00 35.66 166 THR A O 1
ATOM 1208 N N . ASN A 1 167 ? 6.886 50.813 48.130 1.00 36.23 167 ASN A N 1
ATOM 1209 C CA . ASN A 1 167 ? 6.752 52.049 48.914 1.00 36.66 167 ASN A CA 1
ATOM 1210 C C . ASN A 1 167 ? 7.210 53.282 48.126 1.00 35.55 167 ASN A C 1
ATOM 1211 O O . ASN A 1 167 ? 6.619 54.354 48.234 1.00 34.10 167 ASN A O 1
ATOM 1216 N N . LYS A 1 168 ? 8.241 53.109 47.309 1.00 35.24 168 LYS A N 1
ATOM 1217 C CA . LYS A 1 168 ? 8.725 54.172 46.451 1.00 36.47 168 LYS A CA 1
ATOM 1218 C C . LYS A 1 168 ? 7.716 54.615 45.389 1.00 36.16 168 LYS A C 1
ATOM 1219 O O . LYS A 1 168 ? 7.593 55.797 45.111 1.00 38.38 168 LYS A O 1
ATOM 1225 N N . GLN A 1 169 ? 7.015 53.667 44.775 1.00 35.63 169 GLN A N 1
ATOM 1226 C CA . GLN A 1 169 ? 6.003 53.996 43.765 1.00 33.71 169 GLN A CA 1
ATOM 1227 C C . GLN A 1 169 ? 4.806 54.632 44.461 1.00 33.31 169 GLN A C 1
ATOM 1228 O O . GLN A 1 169 ? 4.163 55.536 43.931 1.00 32.55 169 GLN A O 1
ATOM 1234 N N . ILE A 1 170 ? 4.514 54.175 45.670 1.00 32.28 170 ILE A N 1
ATOM 1235 C CA . ILE A 1 170 ? 3.432 54.796 46.421 1.00 33.23 170 ILE A CA 1
ATOM 1236 C C . ILE A 1 170 ? 3.788 56.255 46.818 1.00 33.95 170 ILE A C 1
ATOM 1237 O O . ILE A 1 170 ? 2.973 57.173 46.688 1.00 33.01 170 ILE A O 1
ATOM 1242 N N . ALA A 1 171 ? 5.017 56.461 47.285 1.00 34.37 171 ALA A N 1
ATOM 1243 C CA . ALA A 1 171 ? 5.487 57.796 47.611 1.00 33.54 171 ALA A CA 1
ATOM 1244 C C . ALA A 1 171 ? 5.343 58.714 46.411 1.00 34.68 171 ALA A C 1
ATOM 1245 O O . ALA A 1 171 ? 4.861 59.841 46.528 1.00 35.53 171 ALA A O 1
ATOM 1247 N N . ASP A 1 172 ? 5.791 58.238 45.257 1.00 35.18 172 ASP A N 1
ATOM 1248 C CA . ASP A 1 172 ? 5.764 59.025 44.017 1.00 36.67 172 ASP A CA 1
ATOM 1249 C C . ASP A 1 172 ? 4.348 59.444 43.634 1.00 35.84 172 ASP A C 1
ATOM 1250 O O . ASP A 1 172 ? 4.108 60.603 43.234 1.00 34.31 172 ASP A O 1
ATOM 1255 N N . ARG A 1 173 ? 3.424 58.492 43.775 1.00 34.73 173 ARG A N 1
ATOM 1256 C CA . ARG A 1 173 ? 2.022 58.669 43.391 1.00 34.83 173 ARG A CA 1
ATOM 1257 C C . ARG A 1 173 ? 1.179 59.472 44.370 1.00 34.76 173 ARG A C 1
ATOM 1258 O O . ARG A 1 173 ? 0.134 60.028 43.992 1.00 35.15 173 ARG A O 1
ATOM 1266 N N . MET A 1 174 ? 1.644 59.542 45.618 1.00 32.80 174 MET A N 1
ATOM 1267 C CA . MET A 1 174 ? 0.896 60.178 46.692 1.00 30.20 174 MET A CA 1
ATOM 1268 C C . MET A 1 174 ? 1.615 61.424 47.153 1.00 30.37 174 MET A C 1
ATOM 1269 O O . MET A 1 174 ? 1.158 62.077 48.073 1.00 29.02 174 MET A O 1
ATOM 1274 N N . PHE A 1 175 ? 2.743 61.742 46.515 1.00 30.95 175 PHE A N 1
ATOM 1275 C CA . PHE A 1 175 ? 3.537 62.945 46.844 1.00 32.76 175 PHE A CA 1
ATOM 1276 C C . PHE A 1 175 ? 3.888 62.996 48.325 1.00 34.03 175 PHE A C 1
ATOM 1277 O O . PHE A 1 175 ? 3.700 64.010 49.018 1.00 34.38 175 PHE A O 1
ATOM 1285 N N . LEU A 1 176 ? 4.380 61.859 48.800 1.00 34.23 176 LEU A N 1
ATOM 1286 C CA . LEU A 1 176 ? 4.821 61.719 50.163 1.00 33.81 176 LEU A CA 1
ATOM 1287 C C . LEU A 1 176 ? 6.291 61.323 50.124 1.00 33.95 176 LEU A C 1
ATOM 1288 O O . LEU A 1 176 ? 6.754 60.733 49.154 1.00 34.82 176 LEU A O 1
ATOM 1293 N N . ALA A 1 177 ? 7.018 61.669 51.170 1.00 33.25 177 ALA A N 1
ATOM 1294 C CA . ALA A 1 177 ? 8.339 61.143 51.406 1.00 35.57 177 ALA A CA 1
ATOM 1295 C C . ALA A 1 177 ? 8.207 59.641 51.607 1.00 37.94 177 ALA A C 1
ATOM 1296 O O . ALA A 1 177 ? 7.215 59.168 52.180 1.00 39.53 177 ALA A O 1
ATOM 1298 N N . GLU A 1 178 ? 9.203 58.885 51.157 1.00 39.84 178 GLU A N 1
ATOM 1299 C CA . GLU A 1 178 ? 9.157 57.443 51.316 1.00 41.45 178 GLU A CA 1
ATOM 1300 C C . GLU A 1 178 ? 9.027 57.014 52.766 1.00 41.25 178 GLU A C 1
ATOM 1301 O O . GLU A 1 178 ? 8.282 56.086 53.069 1.00 41.22 178 GLU A O 1
ATOM 1307 N N . LYS A 1 179 ? 9.736 57.674 53.672 1.00 41.85 179 LYS A N 1
ATOM 1308 C CA . LYS A 1 179 ? 9.641 57.250 55.066 1.00 43.21 179 LYS A CA 1
ATOM 1309 C C . LYS A 1 179 ? 8.244 57.521 55.646 1.00 42.09 179 LYS A C 1
ATOM 1310 O O . LYS A 1 179 ? 7.784 56.812 56.527 1.00 41.07 179 LYS A O 1
ATOM 1316 N N . THR A 1 180 ? 7.559 58.523 55.105 1.00 42.36 180 THR A N 1
ATOM 1317 C CA . THR A 1 180 ? 6.176 58.812 55.486 1.00 41.41 180 THR A CA 1
ATOM 1318 C C . THR A 1 180 ? 5.231 57.697 55.030 1.00 39.92 180 THR A C 1
ATOM 1319 O O . THR A 1 180 ? 4.324 57.308 55.771 1.00 41.40 180 THR A O 1
ATOM 1323 N N . VAL A 1 181 ? 5.438 57.196 53.812 1.00 38.67 181 VAL A N 1
ATOM 1324 C CA . VAL A 1 181 ? 4.689 56.048 53.313 1.00 36.45 181 VAL A CA 1
ATOM 1325 C C . VAL A 1 181 ? 4.844 54.869 54.285 1.00 37.46 181 VAL A C 1
ATOM 1326 O O . VAL A 1 181 ? 3.851 54.287 54.718 1.00 37.29 181 VAL A O 1
ATOM 1330 N N . LYS A 1 182 ? 6.081 54.534 54.637 1.00 37.66 182 LYS A N 1
ATOM 1331 C CA . LYS A 1 182 ? 6.333 53.442 55.575 1.00 40.71 182 LYS A CA 1
ATOM 1332 C C . LYS A 1 182 ? 5.503 53.599 56.861 1.00 41.17 182 LYS A C 1
ATOM 1333 O O . LYS A 1 182 ? 4.946 52.625 57.364 1.00 40.67 182 LYS A O 1
ATOM 1339 N N . ASN A 1 183 ? 5.411 54.826 57.369 1.00 40.40 183 ASN A N 1
ATOM 1340 C CA . ASN A 1 183 ? 4.643 55.110 58.586 1.00 41.59 183 ASN A CA 1
ATOM 1341 C C . ASN A 1 183 ? 3.134 55.042 58.336 1.00 40.02 183 ASN A C 1
ATOM 1342 O O . ASN A 1 183 ? 2.373 54.588 59.183 1.00 39.17 183 ASN A O 1
ATOM 1347 N N . TYR A 1 184 ? 2.698 55.485 57.165 1.00 39.94 184 TYR A N 1
ATOM 1348 C CA . TYR A 1 184 ? 1.276 55.454 56.853 1.00 39.09 184 TYR A CA 1
ATOM 1349 C C . TYR A 1 184 ? 0.794 54.027 56.610 1.00 38.39 184 TYR A C 1
ATOM 1350 O O . TYR A 1 184 ? -0.360 53.704 56.879 1.00 39.48 184 TYR A O 1
ATOM 1359 N N . VAL A 1 185 ? 1.683 53.180 56.106 1.00 36.81 185 VAL A N 1
ATOM 1360 C CA . VAL A 1 185 ? 1.336 51.793 55.795 1.00 36.90 185 VAL A CA 1
ATOM 1361 C C . VAL A 1 185 ? 1.193 51.059 57.124 1.00 37.16 185 VAL A C 1
ATOM 1362 O O . VAL A 1 185 ? 0.217 50.351 57.372 1.00 35.15 185 VAL A O 1
ATOM 1366 N N . SER A 1 186 ? 2.164 51.270 57.999 1.00 37.84 186 SER A N 1
ATOM 1367 C CA . SER A 1 186 ? 2.158 50.606 59.273 1.00 39.40 186 SER A CA 1
ATOM 1368 C C . SER A 1 186 ? 0.948 51.058 60.109 1.00 38.69 186 SER A C 1
ATOM 1369 O O . SER A 1 186 ? 0.313 50.262 60.806 1.00 37.35 186 SER A O 1
ATOM 1372 N N . ARG A 1 187 ? 0.630 52.339 59.993 1.00 37.34 187 ARG A N 1
ATOM 1373 C CA . ARG A 1 187 ? -0.548 52.931 60.611 1.00 38.82 187 ARG A CA 1
ATOM 1374 C C . ARG A 1 187 ? -1.851 52.324 60.070 1.00 37.68 187 ARG A C 1
ATOM 1375 O O . ARG A 1 187 ? -2.764 51.984 60.828 1.00 38.54 187 ARG A O 1
ATOM 1383 N N . LEU A 1 188 ? -1.930 52.196 58.753 1.00 37.63 188 LEU A N 1
ATOM 1384 C CA . LEU A 1 188 ? -3.105 51.630 58.100 1.00 36.60 188 LEU A CA 1
ATOM 1385 C C . LEU A 1 188 ? -3.270 50.138 58.459 1.00 35.53 188 LEU A C 1
ATOM 1386 O O . LEU A 1 188 ? -4.361 49.693 58.830 1.00 32.72 188 LEU A O 1
ATOM 1391 N N . LEU A 1 189 ? -2.180 49.378 58.376 1.00 35.36 189 LEU A N 1
ATOM 1392 C CA . LEU A 1 189 ? -2.187 47.977 58.802 1.00 36.10 189 LEU A CA 1
ATOM 1393 C C . LEU A 1 189 ? -2.618 47.772 60.264 1.00 36.52 189 LEU A C 1
ATOM 1394 O O . LEU A 1 189 ? -3.391 46.844 60.566 1.00 35.51 189 LEU A O 1
ATOM 1399 N N . ALA A 1 190 ? -2.117 48.629 61.161 1.00 35.90 190 ALA A N 1
ATOM 1400 C CA . ALA A 1 190 ? -2.496 48.572 62.566 1.00 35.86 190 ALA A CA 1
ATOM 1401 C C . ALA A 1 190 ? -3.981 48.869 62.709 1.00 35.82 190 ALA A C 1
ATOM 1402 O O . ALA A 1 190 ? -4.684 48.157 63.412 1.00 36.81 190 ALA A O 1
ATOM 1404 N N . LYS A 1 191 ? -4.454 49.908 62.022 1.00 33.57 191 LYS A N 1
ATOM 1405 C CA . LYS A 1 191 ? -5.867 50.263 62.039 1.00 33.26 191 LYS A CA 1
ATOM 1406 C C . LYS A 1 191 ? -6.743 49.141 61.498 1.00 33.76 191 LYS A C 1
ATOM 1407 O O . LYS A 1 191 ? -7.860 48.976 61.942 1.00 33.95 191 LYS A O 1
ATOM 1413 N N . LEU A 1 192 ? -6.241 48.367 60.534 1.00 33.85 192 LEU A N 1
ATOM 1414 C CA . LEU A 1 192 ? -7.024 47.250 59.994 1.00 34.69 192 LEU A CA 1
ATOM 1415 C C . LEU A 1 192 ? -6.987 45.986 60.858 1.00 36.12 192 LEU A C 1
ATOM 1416 O O . LEU A 1 192 ? -7.578 44.964 60.489 1.00 36.46 192 LEU A O 1
ATOM 1421 N N . GLY A 1 193 ? -6.290 46.054 61.993 1.00 36.41 193 GLY A N 1
ATOM 1422 C CA . GLY A 1 193 ? -6.208 44.911 62.907 1.00 34.61 193 GLY A CA 1
ATOM 1423 C C . GLY A 1 193 ? -5.092 43.931 62.601 1.00 34.56 193 GLY A C 1
ATOM 1424 O O . GLY A 1 193 ? -5.111 42.798 63.091 1.00 32.76 193 GLY A O 1
ATOM 1425 N N . MET A 1 194 ? -4.103 44.363 61.816 1.00 36.15 194 MET A N 1
ATOM 1426 C CA . MET A 1 194 ? -3.097 43.434 61.253 1.00 38.12 194 MET A CA 1
ATOM 1427 C C . MET A 1 194 ? -1.719 43.616 61.882 1.00 38.34 194 MET A C 1
ATOM 1428 O O . MET A 1 194 ? -0.701 43.168 61.350 1.00 40.28 194 MET A O 1
ATOM 1433 N N . GLU A 1 195 ? -1.687 44.303 63.003 1.00 39.62 195 GLU A N 1
ATOM 1434 C CA . GLU A 1 195 ? -0.467 44.431 63.779 1.00 41.42 195 GLU A CA 1
ATOM 1435 C C . GLU A 1 195 ? -0.736 44.125 65.251 1.00 39.30 195 GLU A C 1
ATOM 1436 O O . GLU A 1 195 ? -0.205 44.796 66.145 1.00 38.28 195 GLU A O 1
ATOM 1442 N N . ARG A 1 196 ? -1.551 43.100 65.496 1.00 37.45 196 ARG A N 1
ATOM 1443 C CA . ARG A 1 196 ? -1.826 42.661 66.862 1.00 36.16 196 ARG A CA 1
ATOM 1444 C C . ARG A 1 196 ? -0.556 42.067 67.503 1.00 34.73 196 ARG A C 1
ATOM 1445 O O . ARG A 1 196 ? -0.460 41.991 68.712 1.00 34.95 196 ARG A O 1
ATOM 1453 N N . ARG A 1 197 ? 0.423 41.678 66.686 1.00 35.26 197 ARG A N 1
ATOM 1454 C CA . ARG A 1 197 ? 1.776 41.322 67.165 1.00 34.76 197 ARG A CA 1
ATOM 1455 C C . ARG A 1 197 ? 2.790 41.728 66.091 1.00 34.91 197 ARG A C 1
ATOM 1456 O O . ARG A 1 197 ? 2.411 41.929 64.939 1.00 34.65 197 ARG A O 1
ATOM 1464 N N . THR A 1 198 ? 4.063 41.876 66.457 1.00 35.73 198 THR A N 1
ATOM 1465 C CA . THR A 1 198 ? 5.077 42.339 65.493 1.00 37.05 198 THR A CA 1
ATOM 1466 C C . THR A 1 198 ? 5.595 41.174 64.658 1.00 37.79 198 THR A C 1
ATOM 1467 O O . THR A 1 198 ? 5.261 40.019 64.918 1.00 37.34 198 THR A O 1
ATOM 1471 N N . GLN A 1 199 ? 6.407 41.491 63.655 1.00 39.32 199 GLN A N 1
ATOM 1472 C CA . GLN A 1 199 ? 7.054 40.492 62.807 1.00 41.21 199 GLN A CA 1
ATOM 1473 C C . GLN A 1 199 ? 8.122 39.737 63.584 1.00 41.42 199 GLN A C 1
ATOM 1474 O O . GLN A 1 199 ? 8.287 38.518 63.431 1.00 41.84 199 GLN A O 1
ATOM 1480 N N . ALA A 1 200 ? 8.861 40.489 64.397 1.00 40.16 200 ALA A N 1
ATOM 1481 C CA . ALA A 1 200 ? 9.963 39.954 65.156 1.00 39.44 200 ALA A CA 1
ATOM 1482 C C . ALA A 1 200 ? 9.442 38.962 66.180 1.00 39.87 200 ALA A C 1
ATOM 1483 O O . ALA A 1 200 ? 10.084 37.952 66.454 1.00 39.90 200 ALA A O 1
ATOM 1485 N N . ALA A 1 201 ? 8.266 39.250 66.733 1.00 39.79 201 ALA A N 1
ATOM 1486 C CA . ALA A 1 201 ? 7.627 38.359 67.699 1.00 39.14 201 ALA A CA 1
ATOM 1487 C C . ALA A 1 201 ? 7.120 37.068 67.049 1.00 38.86 201 ALA A C 1
ATOM 1488 O O . ALA A 1 201 ? 7.140 36.013 67.681 1.00 39.48 201 ALA A O 1
ATOM 1490 N N . VAL A 1 202 ? 6.665 37.146 65.797 1.00 37.62 202 VAL A N 1
ATOM 1491 C CA . VAL A 1 202 ? 6.302 35.945 65.039 1.00 37.44 202 VAL A CA 1
ATOM 1492 C C . VAL A 1 202 ? 7.552 35.099 64.779 1.00 37.16 202 VAL A C 1
ATOM 1493 O O . VAL A 1 202 ? 7.575 33.888 65.023 1.00 36.46 202 VAL A O 1
ATOM 1497 N N . PHE A 1 203 ? 8.597 35.762 64.299 1.00 36.19 203 PHE A N 1
ATOM 1498 C CA . PHE A 1 203 ? 9.877 35.113 64.045 1.00 35.36 203 PHE A CA 1
ATOM 1499 C C . PHE A 1 203 ? 10.434 34.396 65.274 1.00 34.55 203 PHE A C 1
ATOM 1500 O O . PHE A 1 203 ? 10.844 33.239 65.185 1.00 35.45 203 PHE A O 1
ATOM 1508 N N . ALA A 1 204 ? 10.463 35.095 66.407 1.00 34.22 204 ALA A N 1
ATOM 1509 C CA . ALA A 1 204 ? 10.976 34.545 67.652 1.00 33.63 204 ALA A CA 1
ATOM 1510 C C . ALA A 1 204 ? 10.129 33.359 68.117 1.00 34.60 204 ALA A C 1
ATOM 1511 O O . ALA A 1 204 ? 10.653 32.367 68.629 1.00 33.52 204 ALA A O 1
ATOM 1513 N N . THR A 1 205 ? 8.818 33.465 67.934 1.00 36.06 205 THR A N 1
ATOM 1514 C CA . THR A 1 205 ? 7.913 32.355 68.235 1.00 37.30 205 THR A CA 1
ATOM 1515 C C . THR A 1 205 ? 8.202 31.096 67.404 1.00 37.76 205 THR A C 1
ATOM 1516 O O . THR A 1 205 ? 8.238 29.988 67.943 1.00 38.58 205 THR A O 1
ATOM 1520 N N . GLU A 1 206 ? 8.397 31.256 66.098 1.00 38.03 206 GLU A N 1
ATOM 1521 C CA . GLU A 1 206 ? 8.640 30.087 65.243 1.00 38.78 206 GLU A CA 1
ATOM 1522 C C . GLU A 1 206 ? 10.047 29.531 65.452 1.00 37.90 206 GLU A C 1
ATOM 1523 O O . GLU A 1 206 ? 10.277 28.321 65.336 1.00 36.73 206 GLU A O 1
ATOM 1529 N N . LEU A 1 207 ? 10.976 30.427 65.777 1.00 38.24 207 LEU A N 1
ATOM 1530 C CA . LEU A 1 207 ? 12.360 30.056 66.045 1.00 39.62 207 LEU A CA 1
ATOM 1531 C C . LEU A 1 207 ? 12.438 29.095 67.229 1.00 40.67 207 LEU A C 1
ATOM 1532 O O . LEU A 1 207 ? 13.196 28.122 67.201 1.00 41.20 207 LEU A O 1
ATOM 1537 N N . LYS A 1 208 ? 11.649 29.367 68.267 1.00 42.69 208 LYS A N 1
ATOM 1538 C CA . LYS A 1 208 ? 11.637 28.519 69.464 1.00 45.35 208 LYS A CA 1
ATOM 1539 C C . LYS A 1 208 ? 10.876 27.208 69.263 1.00 46.14 208 LYS A C 1
ATOM 1540 O O . LYS A 1 208 ? 10.763 26.413 70.188 1.00 46.18 208 LYS A O 1
ATOM 1546 N N . ARG A 1 209 ? 10.358 26.975 68.061 1.00 47.24 209 ARG A N 1
ATOM 1547 C CA . ARG A 1 209 ? 9.757 25.674 67.759 1.00 47.75 209 ARG A CA 1
ATOM 1548 C C . ARG A 1 209 ? 10.794 24.734 67.149 1.00 49.57 209 ARG A C 1
ATOM 1549 O O . ARG A 1 209 ? 10.583 23.519 67.097 1.00 49.89 209 ARG A O 1
ATOM 1557 N N . SER A 1 210 ? 11.915 25.305 66.706 1.00 51.23 210 SER A N 1
ATOM 1558 C CA . SER A 1 210 ? 12.995 24.541 66.085 1.00 53.02 210 SER A CA 1
ATOM 1559 C C . SER A 1 210 ? 14.120 24.235 67.074 1.00 54.07 210 SER A C 1
ATOM 1560 O O . SER A 1 210 ? 14.483 23.077 67.271 1.00 54.05 210 SER A O 1
ATOM 1563 N N . ARG A 1 211 ? 14.662 25.281 67.694 1.00 55.97 211 ARG A N 1
ATOM 1564 C CA . ARG A 1 211 ? 15.784 25.147 68.632 1.00 57.09 211 ARG A CA 1
ATOM 1565 C C . ARG A 1 211 ? 15.559 24.066 69.695 1.00 56.83 211 ARG A C 1
ATOM 1566 O O . ARG A 1 211 ? 14.812 24.267 70.654 1.00 56.08 211 ARG A O 1
ATOM 1574 N N . MET B 1 1 ? -8.356 80.565 22.600 1.00 43.61 1 MET B N 1
ATOM 1575 C CA . MET B 1 1 ? -7.394 79.571 22.046 1.00 44.15 1 MET B CA 1
ATOM 1576 C C . MET B 1 1 ? -7.435 78.206 22.737 1.00 41.56 1 MET B C 1
ATOM 1577 O O . MET B 1 1 ? -8.320 77.940 23.552 1.00 38.93 1 MET B O 1
ATOM 1582 N N . VAL B 1 2 ? -6.486 77.342 22.372 1.00 38.21 2 VAL B N 1
ATOM 1583 C CA . VAL B 1 2 ? -6.400 76.001 22.922 1.00 34.13 2 VAL B CA 1
ATOM 1584 C C . VAL B 1 2 ? -5.140 75.918 23.771 1.00 34.18 2 VAL B C 1
ATOM 1585 O O . VAL B 1 2 ? -4.040 76.044 23.253 1.00 34.34 2 VAL B O 1
ATOM 1589 N N . LYS B 1 3 ? -5.305 75.707 25.075 1.00 34.10 3 LYS B N 1
ATOM 1590 C CA . LYS B 1 3 ? -4.187 75.571 25.993 1.00 32.98 3 LYS B CA 1
ATOM 1591 C C . LYS B 1 3 ? -3.656 74.145 25.908 1.00 34.21 3 LYS B C 1
ATOM 1592 O O . LYS B 1 3 ? -4.398 73.164 26.093 1.00 33.13 3 LYS B O 1
ATOM 1598 N N . VAL B 1 4 ? -2.369 74.027 25.599 1.00 34.17 4 VAL B N 1
ATOM 1599 C CA . VAL B 1 4 ? -1.750 72.739 25.422 1.00 34.04 4 VAL B CA 1
ATOM 1600 C C . VAL B 1 4 ? -0.673 72.526 26.487 1.00 34.93 4 VAL B C 1
ATOM 1601 O O . VAL B 1 4 ? 0.148 73.402 26.721 1.00 35.41 4 VAL B O 1
ATOM 1605 N N . PHE B 1 5 ? -0.681 71.352 27.119 1.00 35.49 5 PHE B N 1
ATOM 1606 C CA . PHE B 1 5 ? 0.386 70.948 28.020 1.00 35.27 5 PHE B CA 1
ATOM 1607 C C . PHE B 1 5 ? 1.200 69.833 27.364 1.00 35.67 5 PHE B C 1
ATOM 1608 O O . PHE B 1 5 ? 0.637 68.898 26.833 1.00 36.54 5 PHE B O 1
ATOM 1616 N N . LEU B 1 6 ? 2.526 69.950 27.424 1.00 36.77 6 LEU B N 1
ATOM 1617 C CA . LEU B 1 6 ? 3.448 68.971 26.855 1.00 37.92 6 LEU B CA 1
ATOM 1618 C C . LEU B 1 6 ? 4.033 68.009 27.900 1.00 36.81 6 LEU B C 1
ATOM 1619 O O . LEU B 1 6 ? 4.582 68.436 28.900 1.00 37.97 6 LEU B O 1
ATOM 1624 N N . VAL B 1 7 ? 3.955 66.711 27.640 1.00 37.55 7 VAL B N 1
ATOM 1625 C CA . VAL B 1 7 ? 4.567 65.728 28.545 1.00 37.88 7 VAL B CA 1
ATOM 1626 C C . VAL B 1 7 ? 5.483 64.804 27.755 1.00 38.95 7 VAL B C 1
ATOM 1627 O O . VAL B 1 7 ? 5.027 64.063 26.881 1.00 39.51 7 VAL B O 1
ATOM 1631 N N . ASP B 1 8 ? 6.780 64.876 28.049 1.00 39.31 8 ASP B N 1
ATOM 1632 C CA . ASP B 1 8 ? 7.795 64.126 27.310 1.00 39.80 8 ASP B CA 1
ATOM 1633 C C . ASP B 1 8 ? 9.124 64.200 28.047 1.00 40.05 8 ASP B C 1
ATOM 1634 O O . ASP B 1 8 ? 9.527 65.279 28.456 1.00 40.19 8 ASP B O 1
ATOM 1639 N N . ASP B 1 9 ? 9.804 63.067 28.207 1.00 39.64 9 ASP B N 1
ATOM 1640 C CA . ASP B 1 9 ? 11.044 63.040 28.989 1.00 41.21 9 ASP B CA 1
ATOM 1641 C C . ASP B 1 9 ? 12.291 63.520 28.238 1.00 41.61 9 ASP B C 1
ATOM 1642 O O . ASP B 1 9 ? 13.365 63.587 28.811 1.00 42.19 9 ASP B O 1
ATOM 1647 N N . HIS B 1 10 ? 12.135 63.886 26.971 1.00 40.09 10 HIS B N 1
ATOM 1648 C CA . HIS B 1 10 ? 13.241 64.405 26.180 1.00 38.49 10 HIS B CA 1
ATOM 1649 C C . HIS B 1 10 ? 13.145 65.921 26.001 1.00 39.21 10 HIS B C 1
ATOM 1650 O O . HIS B 1 10 ? 12.203 66.432 25.386 1.00 38.77 10 HIS B O 1
ATOM 1657 N N . GLU B 1 11 ? 14.118 66.636 26.545 1.00 39.77 11 GLU B N 1
ATOM 1658 C CA . GLU B 1 11 ? 14.203 68.066 26.332 1.00 42.83 11 GLU B CA 1
ATOM 1659 C C . GLU B 1 11 ? 14.097 68.409 24.846 1.00 41.86 11 GLU B C 1
ATOM 1660 O O . GLU B 1 11 ? 13.342 69.308 24.476 1.00 41.66 11 GLU B O 1
ATOM 1666 N N . VAL B 1 12 ? 14.866 67.699 24.009 1.00 40.59 12 VAL B N 1
ATOM 1667 C CA . VAL B 1 12 ? 14.893 67.950 22.562 1.00 39.17 12 VAL B CA 1
ATOM 1668 C C . VAL B 1 12 ? 13.492 67.899 21.951 1.00 38.56 12 VAL B C 1
ATOM 1669 O O . VAL B 1 12 ? 13.187 68.641 21.023 1.00 39.08 12 VAL B O 1
ATOM 1673 N N . VAL B 1 13 ? 12.641 67.029 22.489 1.00 37.19 13 VAL B N 1
ATOM 1674 C CA . VAL B 1 13 ? 11.321 66.820 21.926 1.00 36.65 13 VAL B CA 1
ATOM 1675 C C . VAL B 1 13 ? 10.375 67.904 22.425 1.00 38.39 13 VAL B C 1
ATOM 1676 O O . VAL B 1 13 ? 9.510 68.390 21.685 1.00 38.71 13 VAL B O 1
ATOM 1680 N N . ARG B 1 14 ? 10.554 68.283 23.686 1.00 37.65 14 ARG B N 1
ATOM 1681 C CA . ARG B 1 14 ? 9.768 69.347 24.287 1.00 36.82 14 ARG B CA 1
ATOM 1682 C C . ARG B 1 14 ? 10.032 70.678 23.596 1.00 37.19 14 ARG B C 1
ATOM 1683 O O . ARG B 1 14 ? 9.093 71.421 23.279 1.00 35.93 14 ARG B O 1
ATOM 1691 N N . ARG B 1 15 ? 11.309 70.959 23.333 1.00 39.17 15 ARG B N 1
ATOM 1692 C CA . ARG B 1 15 ? 11.707 72.196 22.668 1.00 39.32 15 ARG B CA 1
ATOM 1693 C C . ARG B 1 15 ? 11.195 72.246 21.225 1.00 38.85 15 ARG B C 1
ATOM 1694 O O . ARG B 1 15 ? 10.747 73.294 20.765 1.00 39.92 15 ARG B O 1
ATOM 1702 N N . GLY B 1 16 ? 11.261 71.119 20.516 1.00 37.72 16 GLY B N 1
ATOM 1703 C CA . GLY B 1 16 ? 10.789 71.058 19.132 1.00 37.49 16 GLY B CA 1
ATOM 1704 C C . GLY B 1 16 ? 9.298 71.299 19.017 1.00 37.34 16 GLY B C 1
ATOM 1705 O O . GLY B 1 16 ? 8.827 72.025 18.136 1.00 36.82 16 GLY B O 1
ATOM 1706 N N . LEU B 1 17 ? 8.564 70.671 19.927 1.00 37.71 17 LEU B N 1
ATOM 1707 C CA . LEU B 1 17 ? 7.121 70.822 20.068 1.00 36.48 17 LEU B CA 1
ATOM 1708 C C . LEU B 1 17 ? 6.728 72.242 20.476 1.00 37.39 17 LEU B C 1
ATOM 1709 O O . LEU B 1 17 ? 5.717 72.757 20.015 1.00 38.85 17 LEU B O 1
ATOM 1714 N N . VAL B 1 18 ? 7.536 72.881 21.318 1.00 37.22 18 VAL B N 1
ATOM 1715 C CA . VAL B 1 18 ? 7.308 74.282 21.691 1.00 38.23 18 VAL B CA 1
ATOM 1716 C C . VAL B 1 18 ? 7.446 75.216 20.485 1.00 39.61 18 VAL B C 1
ATOM 1717 O O . VAL B 1 18 ? 6.636 76.121 20.293 1.00 41.32 18 VAL B O 1
ATOM 1721 N N . ASP B 1 19 ? 8.468 74.961 19.665 1.00 40.79 19 ASP B N 1
ATOM 1722 C CA . ASP B 1 19 ? 8.663 75.614 18.377 1.00 40.25 19 ASP B CA 1
ATOM 1723 C C . ASP B 1 19 ? 7.497 75.453 17.414 1.00 40.15 19 ASP B C 1
ATOM 1724 O O . ASP B 1 19 ? 7.048 76.411 16.794 1.00 40.26 19 ASP B O 1
ATOM 1729 N N . LEU B 1 20 ? 7.054 74.217 17.266 1.00 40.23 20 LEU B N 1
ATOM 1730 C CA . LEU B 1 20 ? 5.936 73.856 16.413 1.00 40.20 20 LEU B CA 1
ATOM 1731 C C . LEU B 1 20 ? 4.665 74.608 16.832 1.00 40.52 20 LEU B C 1
ATOM 1732 O O . LEU B 1 20 ? 4.048 75.327 16.044 1.00 39.72 20 LEU B O 1
ATOM 1737 N N . LEU B 1 21 ? 4.258 74.416 18.078 1.00 41.35 21 LEU B N 1
ATOM 1738 C CA . LEU B 1 21 ? 3.025 75.015 18.560 1.00 40.35 21 LEU B CA 1
ATOM 1739 C C . LEU B 1 21 ? 3.095 76.531 18.641 1.00 38.99 21 LEU B C 1
ATOM 1740 O O . LEU B 1 21 ? 2.070 77.19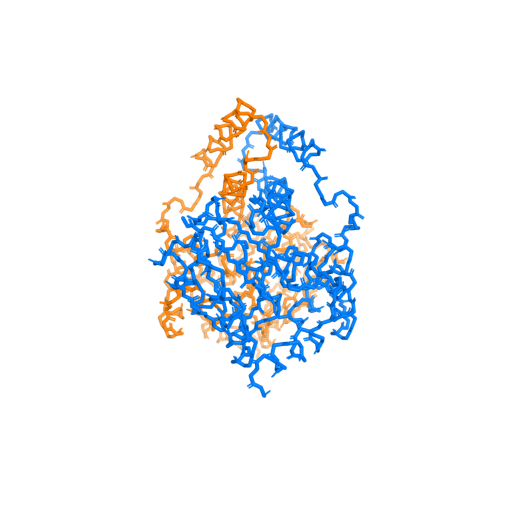7 18.566 1.00 38.47 21 LEU B O 1
ATOM 1745 N N . GLY B 1 22 ? 4.301 77.073 18.778 1.00 38.96 22 GLY B N 1
ATOM 1746 C CA . GLY B 1 22 ? 4.484 78.526 18.840 1.00 39.89 22 GLY B CA 1
ATOM 1747 C C . GLY B 1 22 ? 4.093 79.254 17.558 1.00 40.65 22 GLY B C 1
ATOM 1748 O O . GLY B 1 22 ? 3.604 80.384 17.599 1.00 43.07 22 GLY B O 1
ATOM 1749 N N . ALA B 1 23 ? 4.303 78.619 16.411 1.00 39.51 23 ALA B N 1
ATOM 1750 C CA . ALA B 1 23 ? 3.959 79.246 15.146 1.00 37.68 23 ALA B CA 1
ATOM 1751 C C . ALA B 1 23 ? 2.452 79.300 14.944 1.00 36.62 23 ALA B C 1
ATOM 1752 O O . ALA B 1 23 ? 1.967 79.999 14.075 1.00 37.69 23 ALA B O 1
ATOM 1754 N N . ASP B 1 24 ? 1.700 78.585 15.767 1.00 36.26 24 ASP B N 1
ATOM 1755 C CA . ASP B 1 24 ? 0.252 78.658 15.670 1.00 34.32 24 ASP B CA 1
ATOM 1756 C C . ASP B 1 24 ? -0.418 79.560 16.750 1.00 34.26 24 ASP B C 1
ATOM 1757 O O . ASP B 1 24 ? -0.535 79.176 17.890 1.00 33.66 24 ASP B O 1
ATOM 1762 N N . PRO B 1 25 ? -0.891 80.752 16.357 1.00 33.82 25 PRO B N 1
ATOM 1763 C CA . PRO B 1 25 ? -1.437 81.690 17.335 1.00 34.29 25 PRO B CA 1
ATOM 1764 C C . PRO B 1 25 ? -2.709 81.182 18.001 1.00 34.11 25 PRO B C 1
ATOM 1765 O O . PRO B 1 25 ? -3.207 81.796 18.940 1.00 33.64 25 PRO B O 1
ATOM 1769 N N . GLU B 1 26 ? -3.229 80.066 17.521 1.00 35.08 26 GLU B N 1
ATOM 1770 C CA . GLU B 1 26 ? -4.443 79.496 18.078 1.00 35.99 26 GLU B CA 1
ATOM 1771 C C . GLU B 1 26 ? -4.094 78.564 19.242 1.00 37.33 26 GLU B C 1
ATOM 1772 O O . GLU B 1 26 ? -4.947 78.212 20.076 1.00 37.19 26 GLU B O 1
ATOM 1778 N N . LEU B 1 27 ? -2.830 78.160 19.290 1.00 35.75 27 LEU B N 1
ATOM 1779 C CA . LEU B 1 27 ? -2.374 77.243 20.308 1.00 37.88 27 LEU B CA 1
ATOM 1780 C C . LEU B 1 27 ? -1.602 78.035 21.351 1.00 38.42 27 LEU B C 1
ATOM 1781 O O . LEU B 1 27 ? -1.026 79.076 21.053 1.00 39.73 27 LEU B O 1
ATOM 1786 N N . ASP B 1 28 ? -1.619 77.550 22.582 1.00 38.83 28 ASP B N 1
ATOM 1787 C CA . ASP B 1 28 ? -0.970 78.225 23.691 1.00 37.83 28 ASP B CA 1
ATOM 1788 C C . ASP B 1 28 ? -0.404 77.112 24.551 1.00 37.99 28 ASP B C 1
ATOM 1789 O O . ASP B 1 28 ? -1.151 76.470 25.293 1.00 39.22 28 ASP B O 1
ATOM 1794 N N . VAL B 1 29 ? 0.898 76.857 24.426 1.00 35.72 29 VAL B N 1
ATOM 1795 C CA . VAL B 1 29 ? 1.583 75.963 25.349 1.00 37.78 29 VAL B CA 1
ATOM 1796 C C . VAL B 1 29 ? 1.602 76.541 26.778 1.00 37.32 29 VAL B C 1
ATOM 1797 O O . VAL B 1 29 ? 2.289 77.525 27.042 1.00 38.74 29 VAL B O 1
ATOM 1801 N N . VAL B 1 30 ? 0.835 75.957 27.691 1.00 36.82 30 VAL B N 1
ATOM 1802 C CA . VAL B 1 30 ? 0.745 76.497 29.065 1.00 35.54 30 VAL B CA 1
ATOM 1803 C C . VAL B 1 30 ? 1.606 75.777 30.122 1.00 36.81 30 VAL B C 1
ATOM 1804 O O . VAL B 1 30 ? 1.571 76.131 31.307 1.00 35.31 30 VAL B O 1
ATOM 1808 N N . GLY B 1 31 ? 2.356 74.760 29.692 1.00 37.10 31 GLY B N 1
ATOM 1809 C CA . GLY B 1 31 ? 3.322 74.091 30.571 1.00 37.86 31 GLY B CA 1
ATOM 1810 C C . GLY B 1 31 ? 3.902 72.795 30.015 1.00 37.15 31 GLY B C 1
ATOM 1811 O O . GLY B 1 31 ? 3.418 72.257 29.017 1.00 37.22 31 GLY B O 1
ATOM 1812 N N . GLU B 1 32 ? 4.935 72.286 30.675 1.00 37.41 32 GLU B N 1
ATOM 1813 C CA . GLU B 1 32 ? 5.548 71.037 30.263 1.00 39.00 32 GLU B CA 1
ATOM 1814 C C . GLU B 1 32 ? 6.045 70.205 31.455 1.00 38.89 32 GLU B C 1
ATOM 1815 O O . GLU B 1 32 ? 6.278 70.743 32.533 1.00 39.19 32 GLU B O 1
ATOM 1821 N N . ALA B 1 33 ? 6.132 68.885 31.265 1.00 37.65 33 ALA B N 1
ATOM 1822 C CA . ALA B 1 33 ? 6.584 67.950 32.309 1.00 37.27 33 ALA B CA 1
ATOM 1823 C C . ALA B 1 33 ? 7.376 66.793 31.679 1.00 36.52 33 ALA B C 1
ATOM 1824 O O . ALA B 1 33 ? 7.107 66.419 30.545 1.00 36.54 33 ALA B O 1
ATOM 1826 N N . GLY B 1 34 ? 8.350 66.243 32.404 1.00 34.52 34 GLY B N 1
ATOM 1827 C CA . GLY B 1 34 ? 9.226 65.210 31.851 1.00 32.83 34 GLY B CA 1
ATOM 1828 C C . GLY B 1 34 ? 9.082 63.872 32.547 1.00 34.38 34 GLY B C 1
ATOM 1829 O O . GLY B 1 34 ? 10.000 63.032 32.512 1.00 35.49 34 GLY B O 1
ATOM 1830 N N . SER B 1 35 ? 7.925 63.666 33.172 1.00 31.79 35 SER B N 1
ATOM 1831 C CA . SER B 1 35 ? 7.672 62.477 33.992 1.00 32.49 35 SER B CA 1
ATOM 1832 C C . SER B 1 35 ? 6.208 62.450 34.431 1.00 31.83 35 SER B C 1
ATOM 1833 O O . SER B 1 35 ? 5.521 63.470 34.340 1.00 32.10 35 SER B O 1
ATOM 1836 N N . VAL B 1 36 ? 5.758 61.304 34.950 1.00 33.05 36 VAL B N 1
ATOM 1837 C CA . VAL B 1 36 ? 4.399 61.152 35.513 1.00 32.55 36 VAL B CA 1
ATOM 1838 C C . VAL B 1 36 ? 4.130 62.062 36.733 1.00 34.17 36 VAL B C 1
ATOM 1839 O O . VAL B 1 36 ? 3.078 62.700 36.810 1.00 34.56 36 VAL B O 1
ATOM 1843 N N . ALA B 1 37 ? 5.069 62.109 37.686 1.00 33.09 37 ALA B N 1
ATOM 1844 C CA . ALA B 1 37 ? 4.934 62.967 38.879 1.00 33.26 37 ALA B CA 1
ATOM 1845 C C . ALA B 1 37 ? 4.809 64.450 38.503 1.00 33.01 37 ALA B C 1
ATOM 1846 O O . ALA B 1 37 ? 3.904 65.145 38.943 1.00 35.20 37 ALA B O 1
ATOM 1848 N N . GLU B 1 38 ? 5.696 64.937 37.656 1.00 31.05 38 GLU B N 1
ATOM 1849 C CA . GLU B 1 38 ? 5.612 66.344 37.281 1.00 32.54 38 GLU B CA 1
ATOM 1850 C C . GLU B 1 38 ? 4.276 66.684 36.649 1.00 31.15 38 GLU B C 1
ATOM 1851 O O . GLU B 1 38 ? 3.656 67.671 36.983 1.00 32.31 38 GLU B O 1
ATOM 1857 N N . ALA B 1 39 ? 3.834 65.858 35.722 1.00 32.75 39 ALA B N 1
ATOM 1858 C CA . ALA B 1 39 ? 2.575 66.107 35.048 1.00 32.95 39 ALA B CA 1
ATOM 1859 C C . ALA B 1 39 ? 1.401 66.034 36.009 1.00 33.67 39 ALA B C 1
ATOM 1860 O O . ALA B 1 39 ? 0.410 66.726 35.818 1.00 34.66 39 ALA B O 1
ATOM 1862 N N . MET B 1 40 ? 1.496 65.192 37.041 1.00 34.73 40 MET B N 1
ATOM 1863 C CA . MET B 1 40 ? 0.383 65.057 37.989 1.00 34.42 40 MET B CA 1
ATOM 1864 C C . MET B 1 40 ? 0.281 66.293 38.873 1.00 34.50 40 MET B C 1
ATOM 1865 O O . MET B 1 40 ? -0.810 66.713 39.250 1.00 35.37 40 MET B O 1
ATOM 1870 N N . ALA B 1 41 ? 1.424 66.896 39.177 1.00 34.37 41 ALA B N 1
ATOM 1871 C CA . ALA B 1 41 ? 1.440 68.109 39.974 1.00 32.55 41 ALA B CA 1
ATOM 1872 C C . ALA B 1 41 ? 1.103 69.330 39.108 1.00 33.24 41 ALA B C 1
ATOM 1873 O O . ALA B 1 41 ? 0.346 70.207 39.530 1.00 35.78 41 ALA B O 1
ATOM 1875 N N . ARG B 1 42 ? 1.656 69.381 37.905 1.00 32.40 42 ARG B N 1
ATOM 1876 C CA . ARG B 1 42 ? 1.510 70.562 37.032 1.00 35.29 42 ARG B CA 1
ATOM 1877 C C . ARG B 1 42 ? 0.242 70.666 36.167 1.00 34.21 42 ARG B C 1
ATOM 1878 O O . ARG B 1 42 ? -0.274 71.748 35.974 1.00 35.66 42 ARG B O 1
ATOM 1886 N N . VAL B 1 43 ? -0.258 69.562 35.637 1.00 34.34 43 VAL B N 1
ATOM 1887 C CA . VAL B 1 43 ? -1.404 69.649 34.720 1.00 32.89 43 VAL B CA 1
ATOM 1888 C C . VAL B 1 43 ? -2.662 70.161 35.435 1.00 35.35 43 VAL B C 1
ATOM 1889 O O . VAL B 1 43 ? -3.346 71.029 34.923 1.00 34.86 43 VAL B O 1
ATOM 1893 N N . PRO B 1 44 ? -2.984 69.618 36.631 1.00 37.70 44 PRO B N 1
ATOM 1894 C CA . PRO B 1 44 ? -4.175 70.141 37.324 1.00 37.20 44 PRO B CA 1
ATOM 1895 C C . PRO B 1 44 ? -4.007 71.592 37.798 1.00 37.02 44 PRO B C 1
ATOM 1896 O O . PRO B 1 44 ? -4.999 72.267 38.092 1.00 37.18 44 PRO B O 1
ATOM 1900 N N . ALA B 1 45 ? -2.763 72.067 37.857 1.00 37.99 45 ALA B N 1
ATOM 1901 C CA . ALA B 1 45 ? -2.487 73.474 38.131 1.00 36.83 45 ALA B CA 1
ATOM 1902 C C . ALA B 1 45 ? -2.680 74.358 36.912 1.00 37.75 45 ALA B C 1
ATOM 1903 O O . ALA B 1 45 ? -3.226 75.455 37.045 1.00 38.53 45 ALA B O 1
ATOM 1905 N N . ALA B 1 46 ? -2.237 73.893 35.738 1.00 37.18 46 ALA B N 1
ATOM 1906 C CA . ALA B 1 46 ? -2.354 74.684 34.504 1.00 39.95 46 ALA B CA 1
ATOM 1907 C C . ALA B 1 46 ? -3.741 74.591 33.847 1.00 39.74 46 ALA B C 1
ATOM 1908 O O . ALA B 1 46 ? -4.107 75.455 33.068 1.00 38.96 46 ALA B O 1
ATOM 1910 N N . ARG B 1 47 ? -4.505 73.552 34.182 1.00 40.93 47 ARG B N 1
ATOM 1911 C CA . ARG B 1 47 ? -5.785 73.261 33.515 1.00 39.77 47 ARG B CA 1
ATOM 1912 C C . ARG B 1 47 ? -5.746 73.478 32.003 1.00 36.20 47 ARG B C 1
ATOM 1913 O O . ARG B 1 47 ? -6.454 74.326 31.490 1.00 34.59 47 ARG B O 1
ATOM 1921 N N . PRO B 1 48 ? -4.944 72.693 31.281 1.00 34.49 48 PRO B N 1
ATOM 1922 C CA . PRO B 1 48 ? -5.029 72.784 29.824 1.00 34.24 48 PRO B CA 1
ATOM 1923 C C . PRO B 1 48 ? -6.301 72.187 29.229 1.00 35.10 48 PRO B C 1
ATOM 1924 O O . PRO B 1 48 ? -7.028 71.426 29.879 1.00 32.68 48 PRO B O 1
ATOM 1928 N N . ASP B 1 49 ? -6.537 72.515 27.966 1.00 35.70 49 ASP B N 1
ATOM 1929 C CA . ASP B 1 49 ? -7.562 71.862 27.180 1.00 35.38 49 ASP B CA 1
ATOM 1930 C C . ASP B 1 49 ? -7.037 70.528 26.700 1.00 35.70 49 ASP B C 1
ATOM 1931 O O . ASP B 1 49 ? -7.789 69.566 26.591 1.00 35.05 49 ASP B O 1
ATOM 1936 N N . VAL B 1 50 ? -5.744 70.484 26.380 1.00 35.48 50 VAL B N 1
ATOM 1937 C CA . VAL B 1 50 ? -5.175 69.284 25.787 1.00 36.16 50 VAL B CA 1
ATOM 1938 C C . VAL B 1 50 ? -3.800 68.955 26.317 1.00 35.71 50 VAL B C 1
ATOM 1939 O O . VAL B 1 50 ? -2.974 69.843 26.522 1.00 35.02 50 VAL B O 1
ATOM 1943 N N . ALA B 1 51 ? -3.592 67.662 26.573 1.00 35.94 51 ALA B N 1
ATOM 1944 C CA . ALA B 1 51 ? -2.298 67.121 26.964 1.00 36.90 51 ALA B CA 1
ATOM 1945 C C . ALA B 1 51 ? -1.695 66.347 25.790 1.00 38.14 51 ALA B C 1
ATOM 1946 O O . ALA B 1 51 ? -2.340 65.470 25.202 1.00 36.27 51 ALA B O 1
ATOM 1948 N N . VAL B 1 52 ? -0.469 66.737 25.428 1.00 39.88 52 VAL B N 1
ATOM 1949 C CA . VAL B 1 52 ? 0.286 66.104 24.370 1.00 41.67 52 VAL B CA 1
ATOM 1950 C C . VAL B 1 52 ? 1.434 65.355 25.010 1.00 42.76 52 VAL B C 1
ATOM 1951 O O . VAL B 1 52 ? 2.252 65.941 25.721 1.00 42.77 52 VAL B O 1
ATOM 1955 N N . LEU B 1 53 ? 1.502 64.069 24.684 1.00 44.10 53 LEU B N 1
ATOM 1956 C CA . LEU B 1 53 ? 2.003 63.037 25.563 1.00 45.07 53 LEU B CA 1
ATOM 1957 C C . LEU B 1 53 ? 2.802 62.000 24.806 1.00 44.75 53 LEU B C 1
ATOM 1958 O O . LEU B 1 53 ? 2.416 61.597 23.722 1.00 44.06 53 LEU B O 1
ATOM 1963 N N . ASP B 1 54 ? 3.891 61.544 25.411 1.00 46.05 54 ASP B N 1
ATOM 1964 C CA . ASP B 1 54 ? 4.610 60.346 24.983 1.00 45.41 54 ASP B CA 1
ATOM 1965 C C . ASP B 1 54 ? 4.140 59.206 25.898 1.00 44.16 54 ASP B C 1
ATOM 1966 O O . ASP B 1 54 ? 3.864 59.428 27.087 1.00 43.08 54 ASP B O 1
ATOM 1971 N N . VAL B 1 55 ? 4.034 57.995 25.364 1.00 42.10 55 VAL B N 1
ATOM 1972 C CA . VAL B 1 55 ? 3.721 56.848 26.201 1.00 43.45 55 VAL B CA 1
ATOM 1973 C C . VAL B 1 55 ? 4.902 56.436 27.092 1.00 42.10 55 VAL B C 1
ATOM 1974 O O . VAL B 1 55 ? 4.693 55.837 28.135 1.00 44.10 55 VAL B O 1
ATOM 1978 N N . ARG B 1 56 ? 6.133 56.741 26.681 1.00 41.20 56 ARG B N 1
ATOM 1979 C CA . ARG B 1 56 ? 7.300 56.384 27.486 1.00 41.18 56 ARG B CA 1
ATOM 1980 C C . ARG B 1 56 ? 7.756 57.469 28.470 1.00 41.06 56 ARG B C 1
ATOM 1981 O O . ARG B 1 56 ? 8.184 58.560 28.065 1.00 40.51 56 ARG B O 1
ATOM 1989 N N . LEU B 1 57 ? 7.703 57.145 29.760 1.00 38.90 57 LEU B N 1
ATOM 1990 C CA . LEU B 1 57 ? 8.076 58.087 30.817 1.00 39.89 57 LEU B CA 1
ATOM 1991 C C . LEU B 1 57 ? 9.005 57.394 31.812 1.00 40.30 57 LEU B C 1
ATOM 1992 O O . LEU B 1 57 ? 9.012 56.168 31.890 1.00 41.20 57 LEU B O 1
ATOM 1997 N N . PRO B 1 58 ? 9.791 58.173 32.580 1.00 39.82 58 PRO B N 1
ATOM 1998 C CA . PRO B 1 58 ? 10.833 57.590 33.429 1.00 39.12 58 PRO B CA 1
ATOM 1999 C C . PRO B 1 58 ? 10.313 56.903 34.687 1.00 39.56 58 PRO B C 1
ATOM 2000 O O . PRO B 1 58 ? 11.026 56.086 35.285 1.00 39.74 58 PRO B O 1
ATOM 2004 N N . ASP B 1 59 ? 9.087 57.230 35.085 1.00 39.17 59 ASP B N 1
ATOM 2005 C CA . ASP B 1 59 ? 8.561 56.821 36.380 1.00 38.13 59 ASP B CA 1
ATOM 2006 C C . ASP B 1 59 ? 7.156 56.235 36.257 1.00 37.81 59 ASP B C 1
ATOM 2007 O O . ASP B 1 59 ? 6.337 56.362 37.162 1.00 39.02 59 ASP B O 1
ATOM 2012 N N . GLY B 1 60 ? 6.894 55.580 35.139 1.00 36.40 60 GLY B N 1
ATOM 2013 C CA . GLY B 1 60 ? 5.595 55.007 34.850 1.00 33.62 60 GLY B CA 1
ATOM 2014 C C . GLY B 1 60 ? 5.429 55.021 33.347 1.00 35.09 60 GLY B C 1
ATOM 2015 O O . GLY B 1 60 ? 6.385 54.749 32.600 1.00 34.97 60 GLY B O 1
ATOM 2016 N N . ASN B 1 61 ? 4.235 55.379 32.888 1.00 32.92 61 ASN B N 1
ATOM 2017 C CA . ASN B 1 61 ? 3.963 55.435 31.460 1.00 32.92 61 ASN B CA 1
ATOM 2018 C C . ASN B 1 61 ? 2.770 56.347 31.174 1.00 32.52 61 ASN B C 1
ATOM 2019 O O . ASN B 1 61 ? 2.056 56.745 32.110 1.00 35.10 61 ASN B O 1
ATOM 2024 N N . GLY B 1 62 ? 2.563 56.673 29.896 1.00 31.72 62 GLY B N 1
ATOM 2025 C CA . GLY B 1 62 ? 1.497 57.577 29.463 1.00 31.07 62 GLY B CA 1
ATOM 2026 C C . GLY B 1 62 ? 0.076 57.062 29.581 1.00 33.17 62 GLY B C 1
ATOM 2027 O O . GLY B 1 62 ? -0.845 57.863 29.698 1.00 35.80 62 GLY B O 1
ATOM 2028 N N . ILE B 1 63 ? -0.110 55.736 29.552 1.00 33.14 63 ILE B N 1
ATOM 2029 C CA . ILE B 1 63 ? -1.417 55.124 29.801 1.00 34.31 63 ILE B CA 1
ATOM 2030 C C . ILE B 1 63 ? -1.796 55.324 31.271 1.00 34.06 63 ILE B C 1
ATOM 2031 O O . ILE B 1 63 ? -2.896 55.810 31.569 1.00 36.04 63 ILE B O 1
ATOM 2036 N N . GLU B 1 64 ? -0.888 54.953 32.177 1.00 30.47 64 GLU B N 1
ATOM 2037 C CA . GLU B 1 64 ? -1.037 55.300 33.592 1.00 31.09 64 GLU B CA 1
ATOM 2038 C C . GLU B 1 64 ? -1.325 56.788 33.779 1.00 32.11 64 GLU B C 1
ATOM 2039 O O . GLU B 1 64 ? -2.291 57.150 34.445 1.00 32.13 64 GLU B O 1
ATOM 2045 N N . LEU B 1 65 ? -0.489 57.657 33.201 1.00 32.96 65 LEU B N 1
ATOM 2046 C CA . LEU B 1 65 ? -0.693 59.111 33.360 1.00 31.84 65 LEU B CA 1
ATOM 2047 C C . LEU B 1 65 ? -2.075 59.579 32.850 1.00 33.65 65 LEU B C 1
ATOM 2048 O O . LEU B 1 65 ? -2.771 60.368 33.500 1.00 34.70 65 LEU B O 1
ATOM 2053 N N . CYS B 1 66 ? -2.474 59.110 31.683 1.00 34.34 66 CYS B N 1
ATOM 2054 C CA A CYS B 1 66 ? -3.768 59.499 31.150 0.80 35.75 66 CYS B CA 1
ATOM 2055 C CA B CYS B 1 66 ? -3.771 59.464 31.122 0.20 33.87 66 CYS B CA 1
ATOM 2056 C C . CYS B 1 66 ? -4.909 59.038 32.045 1.00 35.32 66 CYS B C 1
ATOM 2057 O O . CYS B 1 66 ? -5.792 59.819 32.357 1.00 37.07 66 CYS B O 1
ATOM 2062 N N . ARG B 1 67 ? -4.878 57.791 32.490 1.00 35.25 67 ARG B N 1
ATOM 2063 C CA . ARG B 1 67 ? -5.914 57.315 33.417 1.00 33.47 67 ARG B CA 1
ATOM 2064 C C . ARG B 1 67 ? -5.985 58.157 34.705 1.00 33.33 67 ARG B C 1
ATOM 2065 O O . ARG B 1 67 ? -7.072 58.491 35.187 1.00 31.05 67 ARG B O 1
ATOM 2073 N N . ASP B 1 68 ? -4.822 58.500 35.252 1.00 33.47 68 ASP B N 1
ATOM 2074 C CA . ASP B 1 68 ? -4.751 59.240 36.518 1.00 35.89 68 ASP B CA 1
ATOM 2075 C C . ASP B 1 68 ? -5.188 60.679 36.352 1.00 36.24 68 ASP B C 1
ATOM 2076 O O . ASP B 1 68 ? -5.843 61.243 37.229 1.00 36.34 68 ASP B O 1
ATOM 2081 N N . LEU B 1 69 ? -4.827 61.273 35.216 1.00 38.28 69 LEU B N 1
ATOM 2082 C CA . LEU B 1 69 ? -5.229 62.649 34.917 1.00 38.04 69 LEU B CA 1
ATOM 2083 C C . LEU B 1 69 ? -6.711 62.724 34.623 1.00 38.26 69 LEU B C 1
ATOM 2084 O O . LEU B 1 69 ? -7.383 63.678 35.016 1.00 37.66 69 LEU B O 1
ATOM 2089 N N . LEU B 1 70 ? -7.213 61.710 33.926 1.00 39.38 70 LEU B N 1
ATOM 2090 C CA . LEU B 1 70 ? -8.610 61.702 33.470 1.00 39.67 70 LEU B CA 1
ATOM 2091 C C . LEU B 1 70 ? -9.620 61.534 34.600 1.00 38.77 70 LEU B C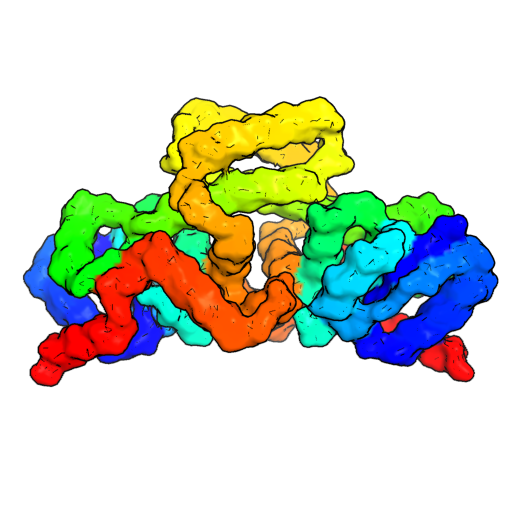 1
ATOM 2092 O O . LEU B 1 70 ? -10.748 61.974 34.490 1.00 39.13 70 LEU B O 1
ATOM 2097 N N . SER B 1 71 ? -9.212 60.915 35.695 1.00 41.03 71 SER B N 1
ATOM 2098 C CA . SER B 1 71 ? -10.138 60.719 36.803 1.00 42.35 71 SER B CA 1
ATOM 2099 C C . SER B 1 71 ? -10.319 61.996 37.626 1.00 43.17 71 SER B C 1
ATOM 2100 O O . SER B 1 71 ? -11.366 62.208 38.253 1.00 42.96 71 SER B O 1
ATOM 2103 N N . ARG B 1 72 ? -9.281 62.832 37.618 1.00 42.70 72 ARG B N 1
ATOM 2104 C CA . ARG B 1 72 ? -9.266 64.128 38.278 1.00 41.01 72 ARG B CA 1
ATOM 2105 C C . ARG B 1 72 ? -9.797 65.224 37.352 1.00 41.21 72 ARG B C 1
ATOM 2106 O O . ARG B 1 72 ? -10.406 66.196 37.813 1.00 41.97 72 ARG B O 1
ATOM 2114 N N . MET B 1 73 ? -9.531 65.074 36.053 1.00 37.36 73 MET B N 1
ATOM 2115 C CA . MET B 1 73 ? -9.962 66.031 35.041 1.00 35.92 73 MET B CA 1
ATOM 2116 C C . MET B 1 73 ? -10.576 65.318 33.843 1.00 34.87 73 MET B C 1
ATOM 2117 O O . MET B 1 73 ? -9.895 65.091 32.840 1.00 33.58 73 MET B O 1
ATOM 2122 N N . PRO B 1 74 ? -11.878 64.998 33.934 1.00 35.05 74 PRO B N 1
ATOM 2123 C CA . PRO B 1 74 ? -12.572 64.109 32.999 1.00 34.92 74 PRO B CA 1
ATOM 2124 C C . PRO B 1 74 ? -12.663 64.607 31.557 1.00 34.63 74 PRO B C 1
ATOM 2125 O O . PRO B 1 74 ? -12.710 63.789 30.634 1.00 34.78 74 PRO B O 1
ATOM 2129 N N . ASP B 1 75 ? -12.694 65.924 31.361 1.00 34.89 75 ASP B N 1
ATOM 2130 C CA . ASP B 1 75 ? -12.870 66.486 30.024 1.00 34.67 75 ASP B CA 1
ATOM 2131 C C . ASP B 1 75 ? -11.557 66.786 29.312 1.00 33.05 75 ASP B C 1
ATOM 2132 O O . ASP B 1 75 ? -11.569 67.328 28.215 1.00 32.46 75 ASP B O 1
ATOM 2137 N N . LEU B 1 76 ? -10.433 66.440 29.938 1.00 31.33 76 LEU B N 1
ATOM 2138 C CA . LEU B 1 76 ? -9.110 66.667 29.340 1.00 29.31 76 LEU B CA 1
ATOM 2139 C C . LEU B 1 76 ? -8.937 65.857 28.058 1.00 29.38 76 LEU B C 1
ATOM 2140 O O . LEU B 1 76 ? -9.313 64.689 27.999 1.00 28.18 76 LEU B O 1
ATOM 2145 N N . ARG B 1 77 ? -8.365 66.477 27.033 1.00 30.61 77 ARG B N 1
ATOM 2146 C CA . ARG B 1 77 ? -8.094 65.779 25.776 1.00 31.41 77 ARG B CA 1
ATOM 2147 C C . ARG B 1 77 ? -6.652 65.280 25.795 1.00 31.72 77 ARG B C 1
ATOM 2148 O O . ARG B 1 77 ? -5.727 66.049 26.063 1.00 33.43 77 ARG B O 1
ATOM 2156 N N . CYS B 1 78 ? -6.462 63.999 25.510 1.00 32.55 78 CYS B N 1
ATOM 2157 C CA . CYS B 1 78 ? -5.145 63.395 25.571 1.00 32.97 78 CYS B CA 1
ATOM 2158 C C . CYS B 1 78 ? -4.699 62.860 24.207 1.00 35.09 78 CYS B C 1
ATOM 2159 O O . CYS B 1 78 ? -5.321 61.957 23.654 1.00 36.66 78 CYS B O 1
ATOM 2162 N N . LEU B 1 79 ? -3.605 63.426 23.689 1.00 36.21 79 LEU B N 1
ATOM 2163 C CA . LEU B 1 79 ? -3.055 63.070 22.391 1.00 36.10 79 LEU B CA 1
ATOM 2164 C C . LEU B 1 79 ? -1.665 62.453 22.561 1.00 36.91 79 LEU B C 1
ATOM 2165 O O . LEU B 1 79 ? -0.727 63.139 22.993 1.00 37.93 79 LEU B O 1
ATOM 2170 N N . ILE B 1 80 ? -1.536 61.168 22.217 1.00 37.08 80 ILE B N 1
ATOM 2171 C CA . ILE B 1 80 ? -0.240 60.475 22.231 1.00 36.86 80 ILE B CA 1
ATOM 2172 C C . ILE B 1 80 ? 0.572 60.852 20.986 1.00 36.13 80 ILE B C 1
ATOM 2173 O O . ILE B 1 80 ? 0.060 60.790 19.884 1.00 37.75 80 ILE B O 1
ATOM 2178 N N . LEU B 1 81 ? 1.831 61.251 21.162 1.00 37.00 81 LEU B N 1
ATOM 2179 C CA . LEU B 1 81 ? 2.649 61.733 20.036 1.00 36.53 81 LEU B CA 1
ATOM 2180 C C . LEU B 1 81 ? 2.710 60.722 18.888 1.00 36.85 81 LEU B C 1
ATOM 2181 O O . LEU B 1 81 ? 2.580 61.093 17.719 1.00 35.92 81 LEU B O 1
ATOM 2186 N N . THR B 1 82 ? 2.882 59.449 19.250 1.00 36.53 82 THR B N 1
ATOM 2187 C CA . THR B 1 82 ? 3.089 58.347 18.300 1.00 35.48 82 THR B CA 1
ATOM 2188 C C . THR B 1 82 ? 1.764 57.752 17.785 1.00 35.47 82 THR B C 1
ATOM 2189 O O . THR B 1 82 ? 1.760 56.760 17.036 1.00 33.14 82 THR B O 1
ATOM 2193 N N . SER B 1 83 ? 0.647 58.369 18.186 1.00 34.94 83 SER B N 1
ATOM 2194 C CA . SER B 1 83 ? -0.676 58.050 17.610 1.00 33.43 83 SER B CA 1
ATOM 2195 C C . SER B 1 83 ? -0.889 58.762 16.266 1.00 31.37 83 SER B C 1
ATOM 2196 O O . SER B 1 83 ? -1.880 58.539 15.581 1.00 29.89 83 SER B O 1
ATOM 2199 N N . TYR B 1 84 ? 0.023 59.659 15.925 1.00 30.17 84 TYR B N 1
ATOM 2200 C CA . TYR B 1 84 ? -0.081 60.420 14.698 1.00 31.22 84 TYR B CA 1
ATOM 2201 C C . TYR B 1 84 ? 1.129 60.094 13.850 1.00 33.08 84 TYR B C 1
ATOM 2202 O O . TYR B 1 84 ? 2.219 59.894 14.368 1.00 34.76 84 TYR B O 1
ATOM 2211 N N . THR B 1 85 ? 0.928 60.021 12.545 1.00 35.23 85 THR B N 1
ATOM 2212 C CA . THR B 1 85 ? 2.021 59.780 11.627 1.00 37.18 85 THR B CA 1
ATOM 2213 C C . THR B 1 85 ? 2.924 61.004 11.450 1.00 36.21 85 THR B C 1
ATOM 2214 O O . THR B 1 85 ? 4.042 60.887 10.945 1.00 36.53 85 THR B O 1
ATOM 2218 N N . SER B 1 86 ? 2.436 62.172 11.864 1.00 35.14 86 SER B N 1
ATOM 2219 C CA . SER B 1 86 ? 3.209 63.405 11.770 1.00 35.75 86 SER B CA 1
ATOM 2220 C C . SER B 1 86 ? 2.681 64.427 12.752 1.00 35.95 86 SER B C 1
ATOM 2221 O O . SER B 1 86 ? 1.551 64.322 13.224 1.00 36.48 86 SER B O 1
ATOM 2224 N N . ASP B 1 87 ? 3.504 65.427 13.047 1.00 35.63 87 ASP B N 1
ATOM 2225 C CA . ASP B 1 87 ? 3.106 66.548 13.905 1.00 34.45 87 ASP B CA 1
ATOM 2226 C C . ASP B 1 87 ? 1.992 67.392 13.285 1.00 34.53 87 ASP B C 1
ATOM 2227 O O . ASP B 1 87 ? 1.217 68.031 13.995 1.00 33.89 87 ASP B O 1
ATOM 2232 N N . GLU B 1 88 ? 1.938 67.406 11.955 1.00 33.58 88 GLU B N 1
ATOM 2233 C CA . GLU B 1 88 ? 0.890 68.079 11.212 1.00 33.59 88 GLU B CA 1
ATOM 2234 C C . GLU B 1 88 ? -0.471 67.417 11.449 1.00 33.06 88 GLU B C 1
ATOM 2235 O O . GLU B 1 88 ? -1.465 68.105 11.680 1.00 34.09 88 GLU B O 1
ATOM 2241 N N . ALA B 1 89 ? -0.529 66.092 11.372 1.00 32.93 89 ALA B N 1
ATOM 2242 C CA . ALA B 1 89 ? -1.788 65.388 11.639 1.00 33.33 89 ALA B CA 1
ATOM 2243 C C . ALA B 1 89 ? -2.196 65.632 13.083 1.00 33.27 89 ALA B C 1
ATOM 2244 O O . ALA B 1 89 ? -3.358 65.892 13.365 1.00 35.32 89 ALA B O 1
ATOM 2246 N N . MET B 1 90 ? -1.226 65.590 13.991 1.00 33.54 90 MET B N 1
ATOM 2247 C CA . MET B 1 90 ? -1.487 65.863 15.397 1.00 34.36 90 MET B CA 1
ATOM 2248 C C . MET B 1 90 ? -2.100 67.256 15.603 1.00 34.75 90 MET B C 1
ATOM 2249 O O . MET B 1 90 ? -3.109 67.402 16.310 1.00 33.96 90 MET B O 1
ATOM 2254 N N . LEU B 1 91 ? -1.502 68.261 14.963 1.00 34.30 91 LEU B N 1
ATOM 2255 C CA . LEU B 1 91 ? -1.973 69.648 15.065 1.00 35.17 91 LEU B CA 1
ATOM 2256 C C . LEU B 1 91 ? -3.368 69.792 14.482 1.00 34.46 91 LEU B C 1
ATOM 2257 O O . LEU B 1 91 ? -4.209 70.484 15.042 1.00 33.23 91 LEU B O 1
ATOM 2262 N N . ASP B 1 92 ? -3.618 69.121 13.365 1.00 35.03 92 ASP B N 1
ATOM 2263 C CA . ASP B 1 92 ? -4.975 69.083 12.807 1.00 37.73 92 ASP B CA 1
ATOM 2264 C C . ASP B 1 92 ? -5.986 68.511 13.825 1.00 37.53 92 ASP B C 1
ATOM 2265 O O . ASP B 1 92 ? -7.060 69.091 14.040 1.00 36.26 92 ASP B O 1
ATOM 2270 N N . ALA B 1 93 ? -5.625 67.392 14.454 1.00 37.73 93 ALA B N 1
ATOM 2271 C CA . ALA B 1 93 ? -6.486 66.763 15.454 1.00 37.46 93 ALA B CA 1
ATOM 2272 C C . ALA B 1 93 ? -6.809 67.719 16.595 1.00 37.14 93 ALA B C 1
ATOM 2273 O O . ALA B 1 93 ? -7.973 67.829 16.999 1.00 38.77 93 ALA B O 1
ATOM 2275 N N . ILE B 1 94 ? -5.780 68.371 17.136 1.00 35.88 94 ILE B N 1
ATOM 2276 C CA . ILE B 1 94 ? -5.982 69.439 18.119 1.00 36.13 94 ILE B CA 1
ATOM 2277 C C . ILE B 1 94 ? -6.996 70.488 17.647 1.00 36.86 94 ILE B C 1
ATOM 2278 O O . ILE B 1 94 ? -7.984 70.755 18.334 1.00 36.60 94 ILE B O 1
ATOM 2283 N N . LEU B 1 95 ? -6.738 71.083 16.482 1.00 36.30 95 LEU B N 1
ATOM 2284 C CA . LEU B 1 95 ? -7.635 72.083 15.915 1.00 36.43 95 LEU B CA 1
ATOM 2285 C C . LEU B 1 95 ? -9.050 71.528 15.711 1.00 37.64 95 LEU B C 1
ATOM 2286 O O . LEU B 1 95 ? -10.043 72.264 15.841 1.00 36.05 95 LEU B O 1
ATOM 2291 N N . ALA B 1 96 ? -9.136 70.235 15.389 1.00 37.67 96 ALA B N 1
ATOM 2292 C CA . ALA B 1 96 ? -10.429 69.585 15.138 1.00 38.57 96 ALA B CA 1
ATOM 2293 C C . ALA B 1 96 ? -11.201 69.283 16.418 1.00 38.44 96 ALA B C 1
ATOM 2294 O O . ALA B 1 96 ? -12.381 68.946 16.367 1.00 39.41 96 ALA B O 1
ATOM 2296 N N . GLY B 1 97 ? -10.543 69.415 17.562 1.00 38.02 97 GLY B N 1
ATOM 2297 C CA . GLY B 1 97 ? -11.176 69.108 18.840 1.00 37.68 97 GLY B CA 1
ATOM 2298 C C . GLY B 1 97 ? -11.160 67.629 19.219 1.00 36.82 97 GLY B C 1
ATOM 2299 O O . GLY B 1 97 ? -11.933 67.202 20.065 1.00 36.84 97 GLY B O 1
ATOM 2300 N N . ALA B 1 98 ? -10.277 66.854 18.599 1.00 35.89 98 ALA B N 1
ATOM 2301 C CA . ALA B 1 98 ? -10.164 65.435 18.878 1.00 36.00 98 ALA B CA 1
ATOM 2302 C C . ALA B 1 98 ? -9.762 65.206 20.342 1.00 37.52 98 ALA B C 1
ATOM 2303 O O . ALA B 1 98 ? -8.938 65.952 20.892 1.00 37.23 98 ALA B O 1
ATOM 2305 N N . SER B 1 99 ? -10.355 64.183 20.964 1.00 37.76 99 SER B N 1
ATOM 2306 C CA . SER B 1 99 ? -10.084 63.850 22.368 1.00 39.13 99 SER B CA 1
ATOM 2307 C C . SER B 1 99 ? -8.867 62.949 22.550 1.00 38.94 99 SER B C 1
ATOM 2308 O O . SER B 1 99 ? -8.227 62.980 23.604 1.00 38.29 99 SER B O 1
ATOM 2311 N N . GLY B 1 100 ? -8.563 62.151 21.526 1.00 39.30 100 GLY B N 1
ATOM 2312 C CA . GLY B 1 100 ? -7.495 61.149 21.593 1.00 39.31 100 GLY B CA 1
ATOM 2313 C C . GLY B 1 100 ? -8.120 59.792 21.852 1.00 40.01 100 GLY B C 1
ATOM 2314 O O . GLY B 1 100 ? -9.037 59.684 22.672 1.00 41.47 100 GLY B O 1
ATOM 2315 N N . TYR B 1 101 ? -7.654 58.756 21.155 1.00 39.17 101 TYR B N 1
ATOM 2316 C CA . TYR B 1 101 ? -8.231 57.403 21.322 1.00 40.51 101 TYR B CA 1
ATOM 2317 C C . TYR B 1 101 ? -8.032 56.820 22.706 1.00 38.34 101 TYR B C 1
ATOM 2318 O O . TYR B 1 101 ? -8.860 56.054 23.169 1.00 39.31 101 TYR B O 1
ATOM 2327 N N . VAL B 1 102 ? -6.924 57.174 23.354 1.00 36.87 102 VAL B N 1
ATOM 2328 C CA . VAL B 1 102 ? -6.596 56.636 24.656 1.00 35.65 102 VAL B CA 1
ATOM 2329 C C . VAL B 1 102 ? -7.685 56.968 25.674 1.00 36.08 102 VAL B C 1
ATOM 2330 O O . VAL B 1 102 ? -7.933 56.191 26.580 1.00 35.44 102 VAL B O 1
ATOM 2334 N N . VAL B 1 103 ? -8.345 58.118 25.513 1.00 37.60 103 VAL B N 1
ATOM 2335 C CA . VAL B 1 103 ? -9.415 58.517 26.437 1.00 37.60 103 VAL B CA 1
ATOM 2336 C C . VAL B 1 103 ? -10.571 57.509 26.442 1.00 38.02 103 VAL B C 1
ATOM 2337 O O . VAL B 1 103 ? -10.955 56.988 27.484 1.00 38.31 103 VAL B O 1
ATOM 2341 N N . LYS B 1 104 ? -11.106 57.224 25.265 1.00 37.58 104 LYS B N 1
ATOM 2342 C CA . LYS B 1 104 ? -12.167 56.243 25.126 1.00 37.67 104 LYS B CA 1
ATOM 2343 C C . LYS B 1 104 ? -11.699 54.879 25.633 1.00 37.43 104 LYS B C 1
ATOM 2344 O O . LYS B 1 104 ? -12.449 54.167 26.317 1.00 37.73 104 LYS B O 1
ATOM 2350 N N . ASP B 1 105 ? -10.456 54.528 25.298 1.00 36.28 105 ASP B N 1
ATOM 2351 C CA . ASP B 1 105 ? -9.848 53.285 25.740 1.00 35.89 105 ASP B CA 1
ATOM 2352 C C . ASP B 1 105 ? -9.808 53.128 27.261 1.00 36.61 105 ASP B C 1
ATOM 2353 O O . ASP B 1 105 ? -10.155 52.058 27.762 1.00 36.85 105 ASP B O 1
ATOM 2358 N N . ILE B 1 106 ? -9.384 54.179 27.977 1.00 36.69 106 ILE B N 1
ATOM 2359 C CA . ILE B 1 106 ? -9.278 54.151 29.438 1.00 36.66 106 ILE B CA 1
ATOM 2360 C C . ILE B 1 106 ? -10.667 53.961 30.066 1.00 37.52 106 ILE B C 1
ATOM 2361 O O . ILE B 1 106 ? -10.835 53.175 30.992 1.00 34.68 106 ILE B O 1
ATOM 2366 N N . LYS B 1 107 ? -11.649 54.714 29.572 1.00 36.45 107 LYS B N 1
ATOM 2367 C CA . LYS B 1 107 ? -13.013 54.617 30.078 1.00 36.11 107 LYS B CA 1
ATOM 2368 C C . LYS B 1 107 ? -13.616 53.233 29.818 1.00 36.97 107 LYS B C 1
ATOM 2369 O O . LYS B 1 107 ? -14.287 52.668 30.683 1.00 36.95 107 LYS B O 1
ATOM 2375 N N . GLY B 1 108 ? -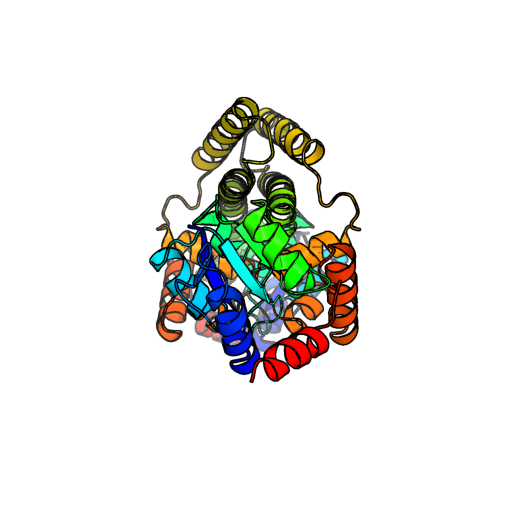13.352 52.681 28.632 1.00 37.97 108 GLY B N 1
ATOM 2376 C CA . GLY B 1 108 ? -13.788 51.327 28.307 1.00 38.00 108 GLY B CA 1
ATOM 2377 C C . GLY B 1 108 ? -13.261 50.344 29.328 1.00 36.97 108 GLY B C 1
ATOM 2378 O O . GLY B 1 108 ? -13.999 49.542 29.866 1.00 36.68 108 GLY B O 1
ATOM 2379 N N . MET B 1 109 ? -11.967 50.433 29.594 1.00 37.75 109 MET B N 1
ATOM 2380 C CA . MET B 1 109 ? -11.314 49.613 30.586 1.00 38.68 109 MET B CA 1
ATOM 2381 C C . MET B 1 109 ? -11.844 49.796 32.020 1.00 37.90 109 MET B C 1
ATOM 2382 O O . MET B 1 109 ? -11.975 48.834 32.764 1.00 38.50 109 MET B O 1
ATOM 2387 N N . GLU B 1 110 ? -12.154 51.019 32.413 1.00 37.03 110 GLU B N 1
ATOM 2388 C CA . GLU B 1 110 ? -12.719 51.243 33.744 1.00 36.75 110 GLU B CA 1
ATOM 2389 C C . GLU B 1 110 ? -14.140 50.700 33.916 1.00 35.79 110 GLU B C 1
ATOM 2390 O O . GLU B 1 110 ? -14.510 50.234 34.991 1.00 34.25 110 GLU B O 1
ATOM 2396 N N . LEU B 1 111 ? -14.938 50.751 32.854 1.00 35.60 111 LEU B N 1
ATOM 2397 C CA . LEU B 1 111 ? -16.237 50.083 32.875 1.00 34.22 111 LEU B CA 1
ATOM 2398 C C . LEU B 1 111 ? -16.061 48.583 33.093 1.00 34.35 111 LEU B C 1
ATOM 2399 O O . LEU B 1 111 ? -16.802 47.961 33.866 1.00 35.04 111 LEU B O 1
ATOM 2404 N N . ALA B 1 112 ? -15.074 48.009 32.412 1.00 33.70 112 ALA B N 1
ATOM 2405 C CA . ALA B 1 112 ? -14.815 46.582 32.498 1.00 34.07 112 ALA B CA 1
ATOM 2406 C C . ALA B 1 112 ? -14.217 46.188 33.848 1.00 34.62 112 ALA B C 1
ATOM 2407 O O . ALA B 1 112 ? -14.547 45.126 34.389 1.00 36.09 112 ALA B O 1
ATOM 2409 N N . ARG B 1 113 ? -13.326 47.025 34.375 1.00 34.25 113 ARG B N 1
ATOM 2410 C CA . ARG B 1 113 ? -12.775 46.829 35.711 1.00 34.25 113 ARG B CA 1
ATOM 2411 C C . ARG B 1 113 ? -13.901 46.828 36.752 1.00 34.70 113 ARG B C 1
ATOM 2412 O O . ARG B 1 113 ? -13.868 46.059 37.720 1.00 36.17 113 ARG B O 1
ATOM 2420 N N . ALA B 1 114 ? -14.894 47.691 36.564 1.00 32.87 114 ALA B N 1
ATOM 2421 C CA . ALA B 1 114 ? -15.975 47.792 37.526 1.00 33.82 114 ALA B CA 1
ATOM 2422 C C . ALA B 1 114 ? -16.775 46.486 37.612 1.00 35.35 114 ALA B C 1
ATOM 2423 O O . ALA B 1 114 ? -17.199 46.081 38.695 1.00 35.89 114 ALA B O 1
ATOM 2425 N N . VAL B 1 115 ? -16.994 45.845 36.464 1.00 36.39 115 VAL B N 1
ATOM 2426 C CA . VAL B 1 115 ? -17.633 44.531 36.407 1.00 36.38 115 VAL B CA 1
ATOM 2427 C C . VAL B 1 115 ? -16.855 43.504 37.231 1.00 36.93 115 VAL B C 1
ATOM 2428 O O . VAL B 1 115 ? -17.446 42.703 37.969 1.00 37.32 115 VAL B O 1
ATOM 2432 N N . LYS B 1 116 ? -15.530 43.528 37.105 1.00 36.71 116 LYS B N 1
ATOM 2433 C CA . LYS B 1 116 ? -14.679 42.607 37.847 1.00 37.14 116 LYS B CA 1
ATOM 2434 C C . LYS B 1 116 ? -14.728 42.863 39.350 1.00 35.88 116 LYS B C 1
ATOM 2435 O O . LYS B 1 116 ? -14.930 41.937 40.137 1.00 35.63 116 LYS B O 1
ATOM 2441 N N . ASP B 1 117 ? -14.575 44.127 39.736 1.00 35.35 117 ASP B N 1
ATOM 2442 C CA . ASP B 1 117 ? -14.594 44.549 41.139 1.00 33.51 117 ASP B CA 1
ATOM 2443 C C . ASP B 1 117 ? -15.886 44.179 41.865 1.00 34.20 117 ASP B C 1
ATOM 2444 O O . ASP B 1 117 ? -15.869 43.658 42.979 1.00 33.84 117 ASP B O 1
ATOM 2449 N N . VAL B 1 118 ? -17.018 44.469 41.240 1.00 34.71 118 VAL B N 1
ATOM 2450 C CA . VAL B 1 118 ? -18.282 44.081 41.815 1.00 33.87 118 VAL B CA 1
ATOM 2451 C C . VAL B 1 118 ? -18.346 42.561 41.830 1.00 34.63 118 VAL B C 1
ATOM 2452 O O . VAL B 1 118 ? -18.707 41.965 42.835 1.00 36.88 118 VAL B O 1
ATOM 2456 N N . GLY B 1 119 ? -17.958 41.933 40.724 1.00 34.96 119 GLY B N 1
ATOM 2457 C CA . GLY B 1 119 ? -17.865 40.482 40.661 1.00 34.54 119 GLY B CA 1
ATOM 2458 C C . GLY B 1 119 ? -17.112 39.900 41.848 1.00 35.60 119 GLY B C 1
ATOM 2459 O O . GLY B 1 119 ? -17.545 38.927 42.462 1.00 35.86 119 GLY B O 1
ATOM 2460 N N . ALA B 1 120 ? -15.981 40.506 42.179 1.00 35.92 120 ALA B N 1
ATOM 2461 C CA . ALA B 1 120 ? -15.141 40.011 43.244 1.00 33.77 120 ALA B CA 1
ATOM 2462 C C . ALA B 1 120 ? -15.692 40.353 44.626 1.00 34.03 120 ALA B C 1
ATOM 2463 O O . ALA B 1 120 ? -15.430 39.636 45.595 1.00 31.35 120 ALA B O 1
ATOM 2465 N N . GLY B 1 121 ? -16.450 41.442 44.722 1.00 33.57 121 GLY B N 1
ATOM 2466 C CA . GLY B 1 121 ? -16.927 41.912 46.028 1.00 32.55 121 GLY B CA 1
ATOM 2467 C C . GLY B 1 121 ? -18.386 41.611 46.307 1.00 32.43 121 GLY B C 1
ATOM 2468 O O . GLY B 1 121 ? -18.964 42.129 47.256 1.00 30.11 121 GLY B O 1
ATOM 2469 N N . ARG B 1 122 ? -18.982 40.766 45.476 1.00 33.97 122 ARG B N 1
ATOM 2470 C CA . ARG B 1 122 ? -20.430 40.573 45.498 1.00 36.02 122 ARG B CA 1
ATOM 2471 C C . ARG B 1 122 ? -20.906 39.750 46.682 1.00 36.52 122 ARG B C 1
ATOM 2472 O O . ARG B 1 122 ? -22.079 39.822 47.046 1.00 37.76 122 ARG B O 1
ATOM 2480 N N . SER B 1 123 ? -20.015 38.970 47.289 1.00 36.85 123 SER B N 1
ATOM 2481 C CA . SER B 1 123 ? -20.427 38.146 48.434 1.00 37.48 123 SER B CA 1
ATOM 2482 C C . SER B 1 123 ? -20.700 38.988 49.675 1.00 37.16 123 SER B C 1
ATOM 2483 O O . SER B 1 123 ? -20.850 38.448 50.753 1.00 38.25 123 SER B O 1
ATOM 2486 N N . LEU B 1 124 ? -20.753 40.310 49.519 1.00 37.88 124 LEU B N 1
ATOM 2487 C CA . LEU B 1 124 ? -20.996 41.216 50.643 1.00 37.68 124 LEU B CA 1
ATOM 2488 C C . LEU B 1 124 ? -22.453 41.654 50.721 1.00 38.58 124 LEU B C 1
ATOM 2489 O O . LEU B 1 124 ? -23.000 41.808 51.808 1.00 40.29 124 LEU B O 1
ATOM 2494 N N . LEU B 1 125 ? -23.080 41.843 49.565 1.00 40.07 125 LEU B N 1
ATOM 2495 C CA . LEU B 1 125 ? -24.443 42.380 49.487 1.00 41.02 125 LEU B CA 1
ATOM 2496 C C . LEU B 1 125 ? -25.514 41.304 49.213 1.00 41.37 125 LEU B C 1
ATOM 2497 O O . LEU B 1 125 ? -25.178 40.138 48.992 1.00 41.13 125 LEU B O 1
ATOM 2502 N N . ASP B 1 126 ? -26.790 41.703 49.234 1.00 41.44 126 ASP B N 1
ATOM 2503 C CA . ASP B 1 126 ? -27.912 40.780 49.003 1.00 42.39 126 ASP B CA 1
ATOM 2504 C C . ASP B 1 126 ? -27.784 39.928 47.737 1.00 42.56 126 ASP B C 1
ATOM 2505 O O . ASP B 1 126 ? -27.238 40.387 46.721 1.00 42.22 126 ASP B O 1
ATOM 2510 N N . ASN B 1 127 ? -28.314 38.699 47.805 1.00 42.46 127 ASN B N 1
ATOM 2511 C CA . ASN B 1 127 ? -28.246 37.758 46.684 1.00 42.42 127 ASN B CA 1
ATOM 2512 C C . ASN B 1 127 ? -28.848 38.356 45.408 1.00 42.22 127 ASN B C 1
ATOM 2513 O O . ASN B 1 127 ? -28.195 38.395 44.359 1.00 42.23 127 ASN B O 1
ATOM 2518 N N . ARG B 1 128 ? -30.091 38.829 45.519 1.00 41.77 128 ARG B N 1
ATOM 2519 C CA . ARG B 1 128 ? -30.819 39.436 44.394 1.00 41.46 128 ARG B CA 1
ATOM 2520 C C . ARG B 1 128 ? -30.311 40.838 44.052 1.00 40.78 128 ARG B C 1
ATOM 2521 O O . ARG B 1 128 ? -30.411 41.321 42.906 1.00 41.25 128 ARG B O 1
ATOM 2529 N N . ALA B 1 129 ? -29.716 41.498 45.063 1.00 40.55 129 ALA B N 1
ATOM 2530 C CA . ALA B 1 129 ? -29.167 42.835 44.879 1.00 40.61 129 ALA B CA 1
ATOM 2531 C C . ALA B 1 129 ? -27.864 42.766 44.088 1.00 40.34 129 ALA B C 1
ATOM 2532 O O . ALA B 1 129 ? -27.567 43.656 43.291 1.00 40.25 129 ALA B O 1
ATOM 2534 N N . ALA B 1 130 ? -27.099 41.697 44.314 1.00 40.19 130 ALA B N 1
ATOM 2535 C CA . ALA B 1 130 ? -25.840 41.468 43.608 1.00 39.70 130 ALA B CA 1
ATOM 2536 C C . ALA B 1 130 ? -26.074 41.153 42.134 1.00 39.58 130 ALA B C 1
ATOM 2537 O O . ALA B 1 130 ? -25.374 41.685 41.273 1.00 39.61 130 ALA B O 1
ATOM 2539 N N . ALA B 1 131 ? -27.060 40.303 41.842 1.00 38.97 131 ALA B N 1
ATOM 2540 C CA . ALA B 1 131 ? -27.351 39.924 40.455 1.00 39.04 131 ALA B CA 1
ATOM 2541 C C . ALA B 1 131 ? -27.944 41.090 39.656 1.00 39.21 131 ALA B C 1
ATOM 2542 O O . ALA B 1 131 ? -27.736 41.193 38.435 1.00 39.19 131 ALA B O 1
ATOM 2544 N N . ALA B 1 132 ? -28.668 41.969 40.355 1.00 39.53 132 ALA B N 1
ATOM 2545 C CA . ALA B 1 132 ? -29.257 43.159 39.736 1.00 39.72 132 ALA B CA 1
ATOM 2546 C C . ALA B 1 132 ? -28.198 44.161 39.292 1.00 39.64 132 ALA B C 1
ATOM 2547 O O . ALA B 1 132 ? -28.238 44.656 38.172 1.00 40.50 132 ALA B O 1
ATOM 2549 N N . LEU B 1 133 ? -27.252 44.458 40.177 1.00 39.71 133 LEU B N 1
ATOM 2550 C CA . LEU B 1 133 ? -26.149 45.367 39.859 1.00 39.64 133 LEU B CA 1
ATOM 2551 C C . LEU B 1 133 ? -25.238 44.766 38.791 1.00 40.07 133 LEU B C 1
ATOM 2552 O O . LEU B 1 133 ? -24.842 45.443 37.840 1.00 39.85 133 LEU B O 1
ATOM 2557 N N . MET B 1 134 ? -24.907 43.491 38.961 1.00 40.50 134 MET B N 1
ATOM 2558 C CA . MET B 1 134 ? -24.054 42.777 38.020 1.00 41.40 134 MET B CA 1
ATOM 2559 C C . MET B 1 134 ? -24.612 42.833 36.597 1.00 42.10 134 MET B C 1
ATOM 2560 O O . MET B 1 134 ? -23.867 43.025 35.641 1.00 41.53 134 MET B O 1
ATOM 2565 N N . ALA B 1 135 ? -25.927 42.676 36.465 1.00 42.78 135 ALA B N 1
ATOM 2566 C CA . ALA B 1 135 ? -26.581 42.699 35.156 1.00 43.43 135 ALA B CA 1
ATOM 2567 C C . ALA B 1 135 ? -26.516 44.078 34.483 1.00 43.74 135 ALA B C 1
ATOM 2568 O O . ALA B 1 135 ? -26.151 44.193 33.306 1.00 44.07 135 ALA B O 1
ATOM 2570 N N . LYS B 1 136 ? -26.871 45.116 35.237 1.00 43.63 136 LYS B N 1
ATOM 2571 C CA . LYS B 1 136 ? -26.832 46.486 34.741 1.00 43.61 136 LYS B CA 1
ATOM 2572 C C . LYS B 1 136 ? -25.402 46.956 34.418 1.00 43.84 136 LYS B C 1
ATOM 2573 O O . LYS B 1 136 ? -25.209 47.775 33.522 1.00 43.92 136 LYS B O 1
ATOM 2575 N N . LEU B 1 137 ? -24.407 46.423 35.129 1.00 44.57 137 LEU B N 1
ATOM 2576 C CA . LEU B 1 137 ? -22.997 46.792 34.906 1.00 44.97 137 LEU B CA 1
ATOM 2577 C C . LEU B 1 137 ? -22.407 46.252 33.610 1.00 46.09 137 LEU B C 1
ATOM 2578 O O . LEU B 1 137 ? -21.729 46.981 32.885 1.00 47.05 137 LEU B O 1
ATOM 2583 N N . ARG B 1 138 ? -22.636 44.969 33.339 1.00 47.58 138 ARG B N 1
ATOM 2584 C CA . ARG B 1 138 ? -22.156 44.339 32.110 1.00 48.95 138 ARG B CA 1
ATOM 2585 C C . ARG B 1 138 ? -22.840 44.959 30.895 1.00 49.09 138 ARG B C 1
ATOM 2586 O O . ARG B 1 138 ? -22.227 45.103 29.838 1.00 49.11 138 ARG B O 1
ATOM 2594 N N . GLY B 1 139 ? -24.117 45.305 31.057 1.00 49.32 139 GLY B N 1
ATOM 2595 C CA . GLY B 1 139 ? -24.903 45.924 29.993 1.00 49.86 139 GLY B CA 1
ATOM 2596 C C . GLY B 1 139 ? -24.283 47.231 29.536 1.00 49.87 139 GLY B C 1
ATOM 2597 O O . GLY B 1 139 ? -24.205 47.514 28.341 1.00 50.34 139 GLY B O 1
ATOM 2598 N N . ALA B 1 140 ? -23.832 48.022 30.499 1.00 49.77 140 ALA B N 1
ATOM 2599 C CA . ALA B 1 140 ? -23.176 49.291 30.219 1.00 50.05 140 ALA B CA 1
ATOM 2600 C C . ALA B 1 140 ? -21.795 49.112 29.577 1.00 50.25 140 ALA B C 1
ATOM 2601 O O . ALA B 1 140 ? -21.422 49.867 28.679 1.00 49.89 140 ALA B O 1
ATOM 2603 N N . ALA B 1 141 ? -21.044 48.119 30.050 1.00 50.76 141 ALA B N 1
ATOM 2604 C CA . ALA B 1 141 ? -19.719 47.809 29.517 1.00 50.61 141 ALA B CA 1
ATOM 2605 C C . ALA B 1 141 ? -19.791 47.072 28.166 1.00 51.60 141 ALA B C 1
ATOM 2606 O O . ALA B 1 141 ? -18.834 47.106 27.392 1.00 52.04 141 ALA B O 1
ATOM 2608 N N . GLU B 1 142 ? -20.913 46.403 27.888 1.00 51.20 142 GLU B N 1
ATOM 2609 C CA . GLU B 1 142 ? -21.093 45.719 26.608 1.00 51.50 142 GLU B CA 1
ATOM 2610 C C . GLU B 1 142 ? -21.534 46.705 25.518 1.00 52.04 142 GLU B C 1
ATOM 2611 O O . GLU B 1 142 ? -21.253 46.505 24.334 1.00 51.40 142 GLU B O 1
ATOM 2613 N N . LYS B 1 143 ? -22.234 47.763 25.923 1.00 52.37 143 LYS B N 1
ATOM 2614 C CA . LYS B 1 143 ? -22.622 48.825 24.998 1.00 52.47 143 LYS B CA 1
ATOM 2615 C C . LYS B 1 143 ? -21.374 49.603 24.622 1.00 52.24 143 LYS B C 1
ATOM 2616 O O . LYS B 1 143 ? -21.097 49.831 23.450 1.00 51.43 143 LYS B O 1
ATOM 2622 N N . GLN B 1 144 ? -20.612 49.982 25.643 1.00 52.33 144 GLN B N 1
ATOM 2623 C CA . GLN B 1 144 ? -19.409 50.776 25.461 1.00 52.46 144 GLN B CA 1
ATOM 2624 C C . GLN B 1 144 ? -18.165 49.906 25.567 1.00 51.92 144 GLN B C 1
ATOM 2625 O O . GLN B 1 144 ? -17.583 49.765 26.650 1.00 51.93 144 GLN B O 1
ATOM 2631 N N . ASP B 1 145 ? -17.753 49.334 24.436 1.00 50.65 145 ASP B N 1
ATOM 2632 C CA . ASP B 1 145 ? -16.615 48.412 24.415 1.00 48.75 145 ASP B CA 1
ATOM 2633 C C . ASP B 1 145 ? -15.600 48.790 23.327 1.00 45.92 145 ASP B C 1
ATOM 2634 O O . ASP B 1 145 ? -15.552 48.151 22.283 1.00 46.50 145 ASP B O 1
ATOM 2639 N N . PRO B 1 146 ? -14.785 49.833 23.572 1.00 43.17 146 PRO B N 1
ATOM 2640 C CA . PRO B 1 146 ? -13.773 50.230 22.597 1.00 41.18 146 PRO B CA 1
ATOM 2641 C C . PRO B 1 146 ? -12.576 49.282 22.600 1.00 39.85 146 PRO B C 1
ATOM 2642 O O . PRO B 1 146 ? -11.683 49.390 21.748 1.00 37.89 146 PRO B O 1
ATOM 2646 N N . LEU B 1 147 ? -12.569 48.364 23.560 1.00 37.28 147 LEU B N 1
ATOM 2647 C CA . LEU B 1 147 ? -11.467 47.444 23.748 1.00 37.03 147 LEU B CA 1
ATOM 2648 C C . LEU B 1 147 ? -11.794 46.044 23.253 1.00 38.45 147 LEU B C 1
ATOM 2649 O O . LEU B 1 147 ? -10.962 45.144 23.337 1.00 38.39 147 LEU B O 1
ATOM 2654 N N . SER B 1 148 ? -13.008 45.880 22.731 1.00 39.73 148 SER B N 1
ATOM 2655 C CA . SER B 1 148 ? -13.499 44.621 22.178 1.00 40.15 148 SER B CA 1
ATOM 2656 C C . SER B 1 148 ? -12.489 43.910 21.282 1.00 40.92 148 SER B C 1
ATOM 2657 O O . SER B 1 148 ? -12.467 42.682 21.238 1.00 41.11 148 SER B O 1
ATOM 2660 N N . GLY B 1 149 ? -11.671 44.680 20.559 1.00 39.97 149 GLY B N 1
ATOM 2661 C CA . GLY B 1 149 ? -10.690 44.117 19.630 1.00 38.70 149 GLY B CA 1
ATOM 2662 C C . GLY B 1 149 ? -9.490 43.410 20.254 1.00 38.37 149 GLY B C 1
ATOM 2663 O O . GLY B 1 149 ? -8.768 42.697 19.557 1.00 37.15 149 GLY B O 1
ATOM 2664 N N . LEU B 1 150 ? -9.277 43.612 21.559 1.00 36.73 150 LEU B N 1
ATOM 2665 C CA . LEU B 1 150 ? -8.153 43.003 22.299 1.00 35.81 150 LEU B CA 1
ATOM 2666 C C . LEU B 1 150 ? -8.483 41.623 22.857 1.00 36.35 150 LEU B C 1
ATOM 2667 O O . LEU B 1 150 ? -9.631 41.348 23.199 1.00 37.08 150 LEU B O 1
ATOM 2672 N N . THR B 1 151 ? -7.457 40.781 22.985 1.00 35.70 151 THR B N 1
ATOM 2673 C CA . THR B 1 151 ? -7.568 39.516 23.691 1.00 35.04 151 THR B CA 1
ATOM 2674 C C . THR B 1 151 ? -7.667 39.798 25.187 1.00 37.23 151 THR B C 1
ATOM 2675 O O . THR B 1 151 ? -7.488 40.942 25.635 1.00 38.48 151 THR B O 1
ATOM 2679 N N . ASP B 1 152 ? -7.942 38.753 25.960 1.00 37.88 152 ASP B N 1
ATOM 2680 C CA . ASP B 1 152 ? -7.974 38.854 27.415 1.00 38.30 152 ASP B CA 1
ATOM 2681 C C . ASP B 1 152 ? -6.624 39.272 27.971 1.00 36.78 152 ASP B C 1
ATOM 2682 O O . ASP B 1 152 ? -6.529 40.158 28.837 1.00 37.49 152 ASP B O 1
ATOM 2687 N N . GLN B 1 153 ? -5.583 38.624 27.463 1.00 34.74 153 GLN B N 1
ATOM 2688 C CA . GLN B 1 153 ? -4.240 38.866 27.931 1.00 34.53 153 GLN B CA 1
ATOM 2689 C C . GLN B 1 153 ? -3.892 40.331 27.711 1.00 33.64 153 GLN B C 1
ATOM 2690 O O . GLN B 1 153 ? -3.319 40.950 28.583 1.00 31.98 153 GLN B O 1
ATOM 2696 N N . GLU B 1 154 ? -4.284 40.881 26.558 1.00 32.54 154 GLU B N 1
ATOM 2697 C CA . GLU B 1 154 ? -4.027 42.281 26.241 1.00 34.46 154 GLU B CA 1
ATOM 2698 C C . GLU B 1 154 ? -4.829 43.244 27.133 1.00 34.60 154 GLU B C 1
ATOM 2699 O O . GLU B 1 154 ? -4.335 44.280 27.530 1.00 33.58 154 GLU B O 1
ATOM 2705 N N . ARG B 1 155 ? -6.069 42.899 27.445 1.00 37.39 155 ARG B N 1
ATOM 2706 C CA . ARG B 1 155 ? -6.856 43.684 28.397 1.00 39.56 155 ARG B CA 1
ATOM 2707 C C . ARG B 1 155 ? -6.200 43.763 29.781 1.00 40.11 155 ARG B C 1
ATOM 2708 O O . ARG B 1 155 ? -6.097 44.847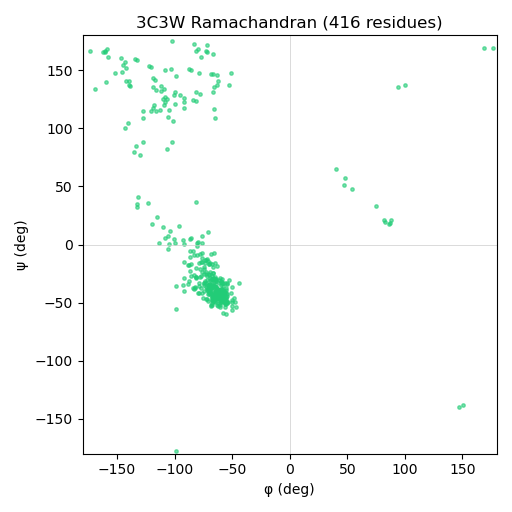 30.382 1.00 41.73 155 ARG B O 1
ATOM 2716 N N . THR B 1 156 ? -5.759 42.609 30.269 1.00 38.76 156 THR B N 1
ATOM 2717 C CA . THR B 1 156 ? -5.065 42.486 31.542 1.00 36.75 156 THR B CA 1
ATOM 2718 C C . THR B 1 156 ? -3.794 43.310 31.521 1.00 36.19 156 THR B C 1
ATOM 2719 O O . THR B 1 156 ? -3.554 44.103 32.416 1.00 38.04 156 THR B O 1
ATOM 2723 N N . LEU B 1 157 ? -2.985 43.130 30.487 1.00 36.24 157 LEU B N 1
ATOM 2724 C CA . LEU B 1 157 ? -1.726 43.857 30.346 1.00 34.10 157 LEU B CA 1
ATOM 2725 C C . LEU B 1 157 ? -1.961 45.369 30.338 1.00 34.00 157 LEU B C 1
ATOM 2726 O O . LEU B 1 157 ? -1.252 46.134 31.000 1.00 33.04 157 LEU B O 1
ATOM 2731 N N . LEU B 1 158 ? -2.974 45.798 29.596 1.00 33.14 158 LEU B N 1
ATOM 2732 C CA . LEU B 1 158 ? -3.338 47.207 29.547 1.00 32.69 158 LEU B CA 1
ATOM 2733 C C . LEU B 1 158 ? -3.717 47.693 30.943 1.00 32.70 158 LEU B C 1
ATOM 2734 O O . LEU B 1 158 ? -3.325 48.789 31.355 1.00 32.22 158 LEU B O 1
ATOM 2739 N N . GLY B 1 159 ? -4.499 46.887 31.658 1.00 32.70 159 GLY B N 1
ATOM 2740 C CA . GLY B 1 159 ? -4.904 47.218 33.025 1.00 31.27 159 GLY B CA 1
ATOM 2741 C C . GLY B 1 159 ? -3.700 47.511 33.897 1.00 32.38 159 GLY B C 1
ATOM 2742 O O . GLY B 1 159 ? -3.656 48.525 34.593 1.00 31.25 159 GLY B O 1
ATOM 2743 N N . LEU B 1 160 ? -2.724 46.609 33.848 1.00 32.66 160 LEU B N 1
ATOM 2744 C CA . LEU B 1 160 ? -1.486 46.708 34.630 1.00 33.07 160 LEU B CA 1
ATOM 2745 C C . LEU B 1 160 ? -0.612 47.869 34.166 1.00 33.48 160 LEU B C 1
ATOM 2746 O O . LEU B 1 160 ? 0.083 48.510 34.973 1.00 34.97 160 LEU B O 1
ATOM 2751 N N . LEU B 1 161 ? -0.595 48.128 32.861 1.00 34.94 161 LEU B N 1
ATOM 2752 C CA . LEU B 1 161 ? 0.109 49.306 32.360 1.00 34.83 161 LEU B CA 1
ATOM 2753 C C . LEU B 1 161 ? -0.482 50.571 32.988 1.00 34.34 161 LEU B C 1
ATOM 2754 O O . LEU B 1 161 ? 0.245 51.473 33.416 1.00 35.99 161 LEU B O 1
ATOM 2759 N N . SER B 1 162 ? -1.809 50.638 33.024 1.00 33.03 162 SER B N 1
ATOM 2760 C CA . SER B 1 162 ? -2.521 51.800 33.536 1.00 32.95 162 SER B CA 1
ATOM 2761 C C . SER B 1 162 ? -2.277 52.024 35.031 1.00 34.75 162 SER B C 1
ATOM 2762 O O . SER B 1 162 ? -2.585 53.116 35.555 1.00 35.63 162 SER B O 1
ATOM 2765 N N . GLU B 1 163 ? -1.752 51.007 35.723 1.00 33.89 163 GLU B N 1
ATOM 2766 C CA . GLU B 1 163 ? -1.355 51.175 37.143 1.00 35.15 163 GLU B CA 1
ATOM 2767 C C . GLU B 1 163 ? 0.068 51.699 37.292 1.00 35.31 163 GLU B C 1
ATOM 2768 O O . GLU B 1 163 ? 0.477 52.067 38.387 1.00 34.65 163 GLU B O 1
ATOM 2774 N N . GLY B 1 164 ? 0.823 51.733 36.198 1.00 33.80 164 GLY B N 1
ATOM 2775 C CA 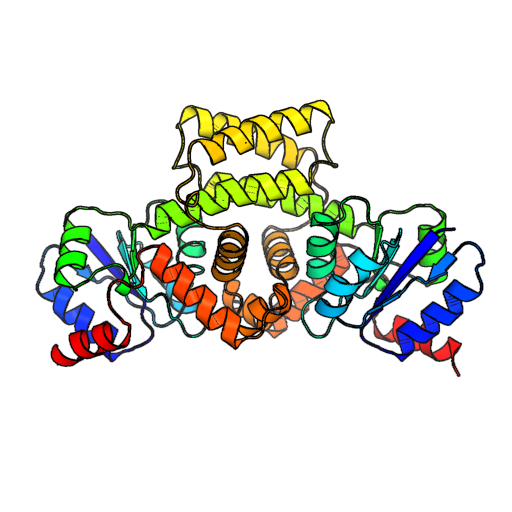. GLY B 1 164 ? 2.196 52.217 36.255 1.00 36.27 164 GLY B CA 1
ATOM 2776 C C . GLY B 1 164 ? 3.180 51.168 36.747 1.00 37.66 164 GLY B C 1
ATOM 2777 O O . GLY B 1 164 ? 4.280 51.501 37.203 1.00 37.97 164 GLY B O 1
ATOM 2778 N N . LEU B 1 165 ? 2.787 49.896 36.646 1.00 38.19 165 LEU B N 1
ATOM 2779 C CA . LEU B 1 165 ? 3.660 48.790 37.005 1.00 36.68 165 LEU B CA 1
ATOM 2780 C C . LEU B 1 165 ? 4.801 48.732 35.984 1.00 35.52 165 LEU B C 1
ATOM 2781 O O . LEU B 1 165 ? 4.597 49.051 34.820 1.00 33.83 165 LEU B O 1
ATOM 2786 N N . THR B 1 166 ? 6.002 48.335 36.405 1.00 35.74 166 THR B N 1
ATOM 2787 C CA . THR B 1 166 ? 7.131 48.266 35.471 1.00 34.15 166 THR B CA 1
ATOM 2788 C C . THR B 1 166 ? 7.047 46.996 34.647 1.00 35.22 166 THR B C 1
ATOM 2789 O O . THR B 1 166 ? 6.264 46.093 34.966 1.00 32.22 166 THR B O 1
ATOM 2793 N N . ASN B 1 167 ? 7.864 46.908 33.596 1.00 35.56 167 ASN B N 1
ATOM 2794 C CA . ASN B 1 167 ? 7.862 45.713 32.756 1.00 36.53 167 ASN B CA 1
ATOM 2795 C C . ASN B 1 167 ? 8.164 44.462 33.591 1.00 36.60 167 ASN B C 1
ATOM 2796 O O . ASN B 1 167 ? 7.554 43.398 33.394 1.00 35.30 167 ASN B O 1
ATOM 2801 N N . LYS B 1 168 ? 9.099 44.615 34.530 1.00 35.63 168 LYS B N 1
ATOM 2802 C CA . LYS B 1 168 ? 9.504 43.539 35.412 1.00 36.27 168 LYS B CA 1
ATOM 2803 C C . LYS B 1 168 ? 8.382 43.106 36.343 1.00 34.73 168 LYS B C 1
ATOM 2804 O O . LYS B 1 168 ? 8.174 41.909 36.546 1.00 35.61 168 LYS B O 1
ATOM 2810 N N . GLN B 1 169 ? 7.665 44.077 36.907 1.00 34.02 169 GLN B N 1
ATOM 2811 C CA . GLN B 1 169 ? 6.474 43.805 37.744 1.00 33.41 169 GLN B CA 1
ATOM 2812 C C . GLN B 1 169 ? 5.364 43.139 36.918 1.00 32.77 169 GLN B C 1
ATOM 2813 O O . GLN B 1 169 ? 4.743 42.170 37.356 1.00 32.66 169 GLN B O 1
ATOM 2819 N N . ILE B 1 170 ? 5.132 43.645 35.714 1.00 31.69 170 ILE B N 1
ATOM 2820 C CA . ILE B 1 170 ? 4.179 42.996 34.803 1.00 33.00 170 ILE B CA 1
ATOM 2821 C C . ILE B 1 170 ? 4.560 41.517 34.492 1.00 33.19 170 ILE B C 1
ATOM 2822 O O . ILE B 1 170 ? 3.724 40.611 34.560 1.00 33.30 170 ILE B O 1
ATOM 2827 N N . ALA B 1 171 ? 5.829 41.284 34.169 1.00 34.23 171 ALA B N 1
ATOM 2828 C CA . ALA B 1 171 ? 6.345 39.950 33.918 1.00 33.07 171 ALA B CA 1
ATOM 2829 C C . ALA B 1 171 ? 6.125 39.014 35.101 1.00 35.41 171 ALA B C 1
ATOM 2830 O O . ALA B 1 171 ? 5.772 37.843 34.937 1.00 36.62 171 ALA B O 1
ATOM 2832 N N . ASP B 1 172 ? 6.352 39.528 36.300 1.00 36.66 172 ASP B N 1
ATOM 2833 C CA . ASP B 1 172 ? 6.237 38.728 37.509 1.00 38.45 172 ASP B CA 1
ATOM 2834 C C . ASP B 1 172 ? 4.783 38.333 37.768 1.00 37.83 172 ASP B C 1
ATOM 2835 O O . ASP B 1 172 ? 4.481 37.226 38.243 1.00 38.41 172 ASP B O 1
ATOM 2840 N N . ARG B 1 173 ? 3.899 39.253 37.411 1.00 36.23 173 ARG B N 1
ATOM 2841 C CA . ARG B 1 173 ? 2.475 39.159 37.656 1.00 35.14 173 ARG B CA 1
ATOM 2842 C C . ARG B 1 173 ? 1.770 38.328 36.592 1.00 35.89 173 ARG B C 1
ATOM 2843 O O . ARG B 1 173 ? 0.711 37.739 36.856 1.00 36.73 173 ARG B O 1
ATOM 2851 N N . MET B 1 174 ? 2.360 38.288 35.392 1.00 33.41 174 MET B N 1
ATOM 2852 C CA . MET B 1 174 ? 1.762 37.600 34.255 1.00 32.12 174 MET B CA 1
ATOM 2853 C C . MET B 1 174 ? 2.509 36.329 33.911 1.00 31.61 174 MET B C 1
ATOM 2854 O O . MET B 1 174 ? 2.184 35.692 32.929 1.00 27.67 174 MET B O 1
ATOM 2859 N N . PHE B 1 175 ? 3.497 35.966 34.727 1.00 31.45 175 PHE B N 1
ATOM 2860 C CA . PHE B 1 175 ? 4.334 34.787 34.468 1.00 32.17 175 PHE B CA 1
ATOM 2861 C C . PHE B 1 175 ? 4.806 34.772 33.014 1.00 32.98 175 PHE B C 1
ATOM 2862 O O . PHE B 1 175 ? 4.634 33.796 32.278 1.00 32.75 175 PHE B O 1
ATOM 2870 N N . LEU B 1 176 ? 5.377 35.900 32.606 1.00 33.25 176 LEU B N 1
ATOM 2871 C CA . LEU B 1 176 ? 6.018 36.018 31.316 1.00 33.21 176 LEU B CA 1
ATOM 2872 C C . LEU B 1 176 ? 7.464 36.438 31.551 1.00 33.38 176 LEU B C 1
ATOM 2873 O O . LEU B 1 176 ? 7.776 37.028 32.577 1.00 34.59 176 LEU B O 1
ATOM 2878 N N . ALA B 1 177 ? 8.339 36.100 30.619 1.00 32.55 177 ALA B N 1
ATOM 2879 C CA . ALA B 1 177 ? 9.692 36.592 30.626 1.00 35.22 177 ALA B CA 1
ATOM 2880 C C . ALA B 1 177 ? 9.599 38.090 30.376 1.00 37.82 177 ALA B C 1
ATOM 2881 O O . ALA B 1 177 ? 8.711 38.536 29.649 1.00 39.12 177 ALA B O 1
ATOM 2883 N N . GLU B 1 178 ? 10.502 38.875 30.957 1.00 39.35 178 GLU B N 1
ATOM 2884 C CA . GLU B 1 178 ? 10.461 40.316 30.738 1.00 41.65 178 GLU B CA 1
ATOM 2885 C C . GLU B 1 178 ? 10.498 40.732 29.257 1.00 41.91 178 GLU B C 1
ATOM 2886 O O . GLU B 1 178 ? 9.811 41.682 28.871 1.00 41.00 178 GLU B O 1
ATOM 2892 N N . LYS B 1 179 ? 11.279 40.020 28.439 1.00 41.76 179 LYS B N 1
ATOM 2893 C CA . LYS B 1 179 ? 11.361 40.296 26.998 1.00 43.10 179 LYS B CA 1
ATOM 2894 C C . LYS B 1 179 ? 10.029 40.087 26.283 1.00 42.49 179 LYS B C 1
ATOM 2895 O O . LYS B 1 179 ? 9.652 40.848 25.398 1.00 41.30 179 LYS B O 1
ATOM 2901 N N . THR B 1 180 ? 9.321 39.037 26.667 1.00 42.40 180 THR B N 1
ATOM 2902 C CA . THR B 1 180 ? 7.986 38.785 26.135 1.00 41.65 180 THR B CA 1
ATOM 2903 C C . THR B 1 180 ? 7.004 39.916 26.462 1.00 39.92 180 THR B C 1
ATOM 2904 O O . THR B 1 180 ? 6.182 40.286 25.622 1.00 39.57 180 THR B O 1
ATOM 2908 N N . VAL B 1 181 ? 7.093 40.443 27.680 1.00 37.94 181 VAL B N 1
ATOM 2909 C CA . VAL B 1 181 ? 6.285 41.583 28.101 1.00 37.19 181 VAL B CA 1
ATOM 2910 C C . VAL B 1 181 ? 6.541 42.811 27.217 1.00 37.53 181 VAL B C 1
ATOM 2911 O O . VAL B 1 181 ? 5.597 43.463 26.772 1.00 37.30 181 VAL B O 1
ATOM 2915 N N . LYS B 1 182 ? 7.814 43.117 26.971 1.00 37.98 182 LYS B N 1
ATOM 2916 C CA . LYS B 1 182 ? 8.195 44.258 26.135 1.00 39.73 182 LYS B CA 1
ATOM 2917 C C . LYS B 1 182 ? 7.597 44.112 24.736 1.00 40.67 182 LYS B C 1
ATOM 2918 O O . LYS B 1 182 ? 7.147 45.092 24.144 1.00 38.48 182 LYS B O 1
ATOM 2924 N N . ASN B 1 183 ? 7.594 42.877 24.229 1.00 39.84 183 ASN B N 1
ATOM 2925 C CA . ASN B 1 183 ? 6.980 42.556 22.940 1.00 41.02 183 ASN B CA 1
ATOM 2926 C C . ASN B 1 183 ? 5.466 42.736 22.974 1.00 39.13 183 ASN B C 1
ATOM 2927 O O . ASN B 1 183 ? 4.875 43.294 22.053 1.00 37.50 183 ASN B O 1
ATOM 2932 N N . TYR B 1 184 ? 4.843 42.257 24.045 1.00 38.54 184 TYR B N 1
ATOM 2933 C CA . TYR B 1 184 ? 3.390 42.310 24.179 1.00 38.93 184 TYR B CA 1
ATOM 2934 C C . TYR B 1 184 ? 2.891 43.743 24.334 1.00 38.14 184 TYR B C 1
ATOM 2935 O O . TYR B 1 184 ? 1.813 44.083 23.853 1.00 39.39 184 TYR B O 1
ATOM 2944 N N . VAL B 1 185 ? 3.686 44.570 24.996 1.00 35.85 185 VAL B N 1
ATOM 2945 C CA . VAL B 1 185 ? 3.328 45.959 25.229 1.00 37.36 185 VAL B CA 1
ATOM 2946 C C . VAL B 1 185 ? 3.303 46.704 23.884 1.00 37.56 185 VAL B C 1
ATOM 2947 O O . VAL B 1 185 ? 2.377 47.458 23.568 1.00 36.33 185 VAL B O 1
ATOM 2951 N N . SER B 1 186 ? 4.319 46.439 23.081 1.00 38.29 186 SER B N 1
ATOM 2952 C CA . SER B 1 186 ? 4.470 47.081 21.798 1.00 38.88 186 SER B CA 1
ATOM 2953 C C . SER B 1 186 ? 3.389 46.615 20.807 1.00 38.75 186 SER B C 1
ATOM 2954 O O . SER B 1 186 ? 2.808 47.411 20.058 1.00 38.26 186 SER B O 1
ATOM 2957 N N . ARG B 1 187 ? 3.123 45.319 20.824 1.00 38.55 187 ARG B N 1
ATOM 2958 C CA . ARG B 1 187 ? 1.991 44.732 20.106 1.00 39.50 187 ARG B CA 1
ATOM 2959 C C . ARG B 1 187 ? 0.664 45.397 20.512 1.00 38.59 187 ARG B C 1
ATOM 2960 O O . ARG B 1 187 ? -0.162 45.747 19.658 1.00 39.45 187 ARG B O 1
ATOM 2968 N N . LEU B 1 188 ? 0.475 45.578 21.817 1.00 38.22 188 LEU B N 1
ATOM 2969 C CA . LEU B 1 188 ? -0.739 46.193 22.359 1.00 37.28 188 LEU B CA 1
ATOM 2970 C C . LEU B 1 188 ? -0.852 47.687 21.981 1.00 36.20 188 LEU B C 1
ATOM 2971 O O . LEU B 1 188 ? -1.901 48.139 21.528 1.00 33.94 188 LEU B O 1
ATOM 2976 N N . LEU B 1 189 ? 0.230 48.443 22.163 1.00 35.27 189 LEU B N 1
ATOM 2977 C CA . LEU B 1 189 ? 0.235 49.853 21.793 1.00 35.48 189 LEU B CA 1
ATOM 2978 C C . LEU B 1 189 ? -0.013 50.022 20.287 1.00 35.80 189 LEU B C 1
ATOM 2979 O O . LEU B 1 189 ? -0.719 50.948 19.870 1.00 37.57 189 LEU B O 1
ATOM 2984 N N . ALA B 1 190 ? 0.567 49.133 19.480 1.00 34.87 190 ALA B N 1
ATOM 2985 C CA . ALA B 1 190 ? 0.352 49.148 18.033 1.00 34.60 190 ALA B CA 1
ATOM 2986 C C . ALA B 1 190 ? -1.114 48.903 17.724 1.00 33.97 190 ALA B C 1
ATOM 2987 O O . ALA B 1 190 ? -1.726 49.681 17.006 1.00 33.23 190 ALA B O 1
ATOM 2989 N N . LYS B 1 191 ? -1.664 47.825 18.281 1.00 33.04 191 LYS B N 1
ATOM 2990 C CA . LYS B 1 191 ? -3.088 47.520 18.165 1.00 33.48 191 LYS B CA 1
ATOM 2991 C C . LYS B 1 191 ? -3.994 48.708 18.523 1.00 34.32 191 LYS B C 1
ATOM 2992 O O . LYS B 1 191 ? -5.021 48.905 17.879 1.00 34.40 191 LYS B O 1
ATOM 2998 N N . LEU B 1 192 ? -3.606 49.515 19.511 1.00 33.31 192 LEU B N 1
ATOM 2999 C CA . LEU B 1 192 ? -4.432 50.669 19.928 1.00 35.06 192 LEU B CA 1
ATOM 3000 C C . LEU B 1 192 ? -4.197 51.950 19.130 1.00 35.95 192 LEU B C 1
ATOM 3001 O O . LEU B 1 192 ? -4.745 52.991 19.471 1.00 37.51 192 LEU B O 1
ATOM 3006 N N . GLY B 1 193 ? -3.383 51.869 18.084 1.00 37.33 193 GLY B N 1
ATOM 3007 C CA . GLY B 1 193 ? -3.161 52.993 17.164 1.00 35.42 193 GLY B CA 1
ATOM 3008 C C . GLY B 1 193 ? -2.078 53.950 17.612 1.00 35.79 193 GLY B C 1
ATOM 3009 O O . GLY B 1 193 ? -1.998 55.083 17.117 1.00 34.96 193 GLY B O 1
ATOM 3010 N N . MET B 1 194 ? -1.238 53.485 18.540 1.00 38.13 194 MET B N 1
ATOM 3011 C CA . MET B 1 194 ? -0.264 54.332 19.247 1.00 38.38 194 MET B CA 1
ATOM 3012 C C . MET B 1 194 ? 1.175 54.113 18.773 1.00 39.79 194 MET B C 1
ATOM 3013 O O . MET B 1 194 ? 2.121 54.621 19.384 1.00 41.11 194 MET B O 1
ATOM 3018 N N . GLU B 1 195 ? 1.344 53.334 17.711 1.00 40.00 195 GLU B N 1
ATOM 3019 C CA . GLU B 1 195 ? 2.663 53.152 17.106 1.00 42.08 195 GLU B CA 1
ATOM 3020 C C . GLU B 1 195 ? 2.685 53.539 15.632 1.00 39.88 195 GLU B C 1
ATOM 3021 O O . GLU B 1 195 ? 3.393 52.949 14.823 1.00 40.58 195 GLU B O 1
ATOM 3027 N N . ARG B 1 196 ? 1.928 54.577 15.303 1.00 39.35 196 ARG B N 1
ATOM 3028 C CA . ARG B 1 196 ? 1.861 55.065 13.937 1.00 37.01 196 ARG B CA 1
ATOM 3029 C C . ARG B 1 196 ? 3.166 55.668 13.453 1.00 35.77 196 ARG B C 1
ATOM 3030 O O . ARG B 1 196 ? 3.419 55.695 12.267 1.00 36.78 196 ARG B O 1
ATOM 3038 N N . ARG B 1 197 ? 4.006 56.139 14.364 1.00 35.66 197 ARG B N 1
ATOM 3039 C CA . ARG B 1 197 ? 5.378 56.506 14.006 1.00 35.38 197 ARG B CA 1
ATOM 3040 C C . ARG B 1 197 ? 6.232 56.090 15.192 1.00 35.46 197 ARG B C 1
ATOM 3041 O O . ARG B 1 197 ? 5.702 55.933 16.292 1.00 36.64 197 ARG B O 1
ATOM 3049 N N . THR B 1 198 ? 7.527 55.862 14.979 1.00 35.99 198 THR B N 1
ATOM 3050 C CA . THR B 1 198 ? 8.385 55.388 16.071 1.00 36.91 198 THR B CA 1
ATOM 3051 C C . THR B 1 198 ? 8.844 56.537 16.959 1.00 37.82 198 THR B C 1
ATOM 3052 O O . THR B 1 198 ? 8.739 57.704 16.592 1.00 36.33 198 THR B O 1
ATOM 3056 N N . GLN B 1 199 ? 9.392 56.182 18.115 1.00 39.89 199 GLN B N 1
ATOM 3057 C CA . GLN B 1 199 ? 9.923 57.143 19.069 1.00 41.24 199 GLN B CA 1
ATOM 3058 C C . GLN B 1 199 ? 11.128 57.882 18.463 1.00 42.05 199 GLN B C 1
ATOM 3059 O O . GLN B 1 199 ? 11.313 59.092 18.667 1.00 44.29 199 GLN B O 1
ATOM 3065 N N . ALA B 1 200 ? 11.951 57.151 17.721 1.00 40.79 200 ALA B N 1
ATOM 3066 C CA . ALA B 1 200 ? 13.147 57.715 17.131 1.00 40.27 200 ALA B CA 1
ATOM 3067 C C . ALA B 1 200 ? 12.781 58.705 16.037 1.00 40.58 200 ALA B C 1
ATOM 3068 O O . ALA B 1 200 ? 13.517 59.666 15.785 1.00 40.80 200 ALA B O 1
ATOM 3070 N N . ALA B 1 201 ? 11.648 58.462 15.381 1.00 39.39 201 ALA B N 1
ATOM 3071 C CA . ALA B 1 201 ? 11.152 59.364 14.348 1.00 38.24 201 ALA B CA 1
ATOM 3072 C C . ALA B 1 201 ? 10.554 60.647 14.949 1.00 38.47 201 ALA B C 1
ATOM 3073 O O . ALA B 1 201 ? 10.646 61.718 14.345 1.00 39.93 201 ALA B O 1
ATOM 3075 N N . VAL B 1 202 ? 9.953 60.554 16.130 1.00 37.47 202 VAL B N 1
ATOM 3076 C CA . VAL B 1 202 ? 9.539 61.763 16.839 1.00 38.16 202 VAL B CA 1
ATOM 3077 C C . VAL B 1 202 ? 10.787 62.620 17.167 1.00 39.01 202 VAL B C 1
ATOM 3078 O O . VAL B 1 202 ? 10.844 63.826 16.850 1.00 39.09 202 VAL B O 1
ATOM 3082 N N . PHE B 1 203 ? 11.790 61.977 17.767 1.00 37.49 203 PHE B N 1
ATOM 3083 C CA . PHE B 1 203 ? 13.056 62.629 18.128 1.00 35.81 203 PHE B CA 1
ATOM 3084 C C . PHE B 1 203 ? 13.752 63.333 16.972 1.00 35.16 203 PHE B C 1
ATOM 3085 O O . PHE B 1 203 ? 14.168 64.490 17.108 1.00 34.33 203 PHE B O 1
ATOM 3093 N N . ALA B 1 204 ? 13.909 62.617 15.855 1.00 34.51 204 ALA B N 1
ATOM 3094 C CA . ALA B 1 204 ? 14.548 63.159 14.676 1.00 33.23 204 ALA B CA 1
ATOM 3095 C C . ALA B 1 204 ? 13.772 64.359 14.154 1.00 34.44 204 ALA B C 1
ATOM 3096 O O . ALA B 1 204 ? 14.364 65.347 13.718 1.00 32.46 204 ALA B O 1
ATOM 3098 N N . THR B 1 205 ? 12.443 64.277 14.211 1.00 36.28 205 THR B N 1
ATOM 3099 C CA . THR B 1 205 ? 11.580 65.400 13.800 1.00 37.36 205 THR B CA 1
ATOM 3100 C C . THR B 1 205 ? 11.735 66.640 14.681 1.00 38.00 205 THR B C 1
ATOM 3101 O O . THR B 1 205 ? 11.896 67.749 14.177 1.00 38.02 205 THR B O 1
ATOM 3105 N N . GLU B 1 206 ? 11.669 66.463 15.996 1.00 38.67 206 GLU B N 1
ATOM 3106 C CA . GLU B 1 206 ? 11.775 67.620 16.880 1.00 39.06 206 GLU B CA 1
ATOM 3107 C C . GLU B 1 206 ? 13.198 68.200 16.867 1.00 37.36 206 GLU B C 1
ATOM 3108 O O . GLU B 1 206 ? 13.385 69.412 16.987 1.00 36.89 206 GLU B O 1
ATOM 3114 N N . LEU B 1 207 ? 14.194 67.329 16.732 1.00 38.31 207 LEU B N 1
ATOM 3115 C CA . LEU B 1 207 ? 15.601 67.751 16.743 1.00 38.66 207 LEU B CA 1
ATOM 3116 C C . LEU B 1 207 ? 15.931 68.635 15.548 1.00 40.21 207 LEU B C 1
ATOM 3117 O O . LEU B 1 207 ? 16.809 69.496 15.629 1.00 41.75 207 LEU B O 1
ATOM 3122 N N . LYS B 1 208 ? 15.235 68.426 14.435 1.00 42.10 208 LYS B N 1
ATOM 3123 C CA . LYS B 1 208 ? 15.465 69.238 13.234 1.00 45.11 208 LYS B CA 1
ATOM 3124 C C . LYS B 1 208 ? 14.823 70.628 13.361 1.00 45.63 208 LYS B C 1
ATOM 3125 O O . LYS B 1 208 ? 15.138 71.540 12.608 1.00 45.46 208 LYS B O 1
ATOM 3131 N N . ARG B 1 209 ? 13.934 70.793 14.334 1.00 46.67 209 ARG B N 1
ATOM 3132 C CA . ARG B 1 209 ? 13.425 72.114 14.663 1.00 47.24 209 ARG B CA 1
ATOM 3133 C C . ARG B 1 209 ? 14.443 72.814 15.570 1.00 49.43 209 ARG B C 1
ATOM 3134 O O . ARG B 1 209 ? 14.072 73.532 16.498 1.00 50.22 209 ARG B O 1
ATOM 3142 N N . SER B 1 210 ? 15.730 72.585 15.310 1.00 51.23 210 SER B N 1
ATOM 3143 C CA . SER B 1 210 ? 16.802 73.248 16.059 1.00 52.36 210 SER B CA 1
ATOM 3144 C C . SER B 1 210 ? 18.049 73.427 15.199 1.00 52.78 210 SER B C 1
ATOM 3145 O O . SER B 1 210 ? 18.307 74.514 14.680 1.00 53.52 210 SER B O 1
#

CATH classification: 3.40.50.2300